Protein AF-A0A661MK92-F1 (afdb_monomer)

pLDDT: mean 74.08, std 22.42, range [28.95, 98.56]

Radius of gyration: 33.47 Å; Cα contacts (8 Å, |Δi|>4): 1533; chains: 1; bounding box: 79×62×109 Å

Structure (mmCIF, N/CA/C/O backbone):
data_AF-A0A661MK92-F1
#
_entry.id   AF-A0A661MK92-F1
#
loop_
_atom_site.group_PDB
_atom_site.id
_atom_site.type_symbol
_atom_site.label_atom_id
_atom_site.label_alt_id
_atom_site.label_comp_id
_atom_site.label_asym_id
_atom_site.label_entity_id
_atom_site.label_seq_id
_atom_site.pdbx_PDB_ins_code
_atom_site.Cartn_x
_atom_site.Cartn_y
_atom_site.Cartn_z
_atom_site.occupancy
_atom_site.B_iso_or_equiv
_atom_site.auth_seq_id
_atom_site.auth_comp_id
_atom_site.auth_asym_id
_atom_site.auth_atom_id
_atom_site.pdbx_PDB_model_num
ATOM 1 N N . MET A 1 1 ? 14.089 -38.325 38.643 1.00 40.50 1 MET A N 1
ATOM 2 C CA . MET A 1 1 ? 13.212 -38.694 37.511 1.00 40.50 1 MET A CA 1
ATOM 3 C C . MET A 1 1 ? 11.982 -37.791 37.410 1.00 40.50 1 MET A C 1
ATOM 5 O O . MET A 1 1 ? 11.624 -37.483 36.289 1.00 40.50 1 MET A O 1
ATOM 9 N N . ASN A 1 2 ? 11.418 -37.260 38.507 1.00 45.06 2 ASN A N 1
ATOM 10 C CA . ASN A 1 2 ? 10.266 -36.336 38.436 1.00 45.06 2 ASN A CA 1
ATOM 11 C C . ASN A 1 2 ? 10.565 -34.941 37.839 1.00 45.06 2 ASN A C 1
ATOM 13 O O . ASN A 1 2 ? 9.661 -34.331 37.287 1.00 45.06 2 ASN A O 1
ATOM 17 N N . ASN A 1 3 ? 11.818 -34.469 37.855 1.00 44.41 3 ASN A N 1
ATOM 18 C CA . ASN A 1 3 ? 12.173 -33.131 37.340 1.00 44.41 3 ASN A CA 1
ATOM 19 C C . ASN A 1 3 ? 12.392 -33.064 35.813 1.00 44.41 3 ASN A C 1
ATOM 21 O O . ASN A 1 3 ? 12.671 -31.993 35.298 1.00 44.41 3 ASN A O 1
ATOM 25 N N . PHE A 1 4 ? 12.291 -34.189 35.093 1.00 45.06 4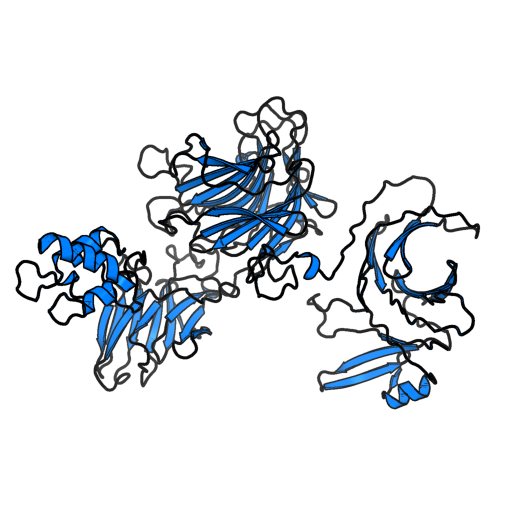 PHE A N 1
ATOM 26 C CA . PHE A 1 4 ? 12.416 -34.232 33.623 1.00 45.06 4 PHE A CA 1
ATOM 27 C C . PHE A 1 4 ? 11.094 -34.562 32.914 1.00 45.06 4 PHE A C 1
ATOM 29 O O . PHE A 1 4 ? 11.002 -34.402 31.704 1.00 45.06 4 PHE A O 1
ATOM 36 N N . VAL A 1 5 ? 10.075 -35.019 33.651 1.00 52.84 5 VAL A N 1
ATOM 37 C CA . VAL A 1 5 ? 8.766 -35.384 33.078 1.00 52.84 5 VAL A CA 1
ATOM 38 C C . VAL A 1 5 ? 7.833 -34.173 33.011 1.00 52.84 5 VAL A C 1
ATOM 40 O O . VAL A 1 5 ? 7.081 -34.062 32.054 1.00 52.84 5 VAL A O 1
ATOM 43 N N . LYS A 1 6 ? 7.923 -33.238 33.972 1.00 55.31 6 LYS A N 1
ATOM 44 C CA . LYS A 1 6 ? 7.091 -32.021 33.996 1.00 55.31 6 LYS A CA 1
ATOM 45 C C . LYS A 1 6 ? 7.274 -31.120 32.752 1.00 55.31 6 LYS A C 1
ATOM 47 O O . LYS A 1 6 ? 6.264 -30.828 32.123 1.00 55.31 6 LYS A O 1
ATOM 52 N N . PRO A 1 7 ? 8.501 -30.772 32.303 1.00 53.19 7 PRO A N 1
ATOM 53 C CA . PRO A 1 7 ? 8.679 -29.916 31.120 1.00 53.19 7 PRO A CA 1
ATOM 54 C C . PRO A 1 7 ? 8.234 -30.600 29.821 1.00 53.19 7 PRO A C 1
ATOM 56 O O . PRO A 1 7 ? 7.722 -29.958 28.914 1.00 53.19 7 PRO A O 1
ATOM 59 N N . LEU A 1 8 ? 8.400 -31.926 29.743 1.00 50.22 8 LEU A N 1
ATOM 60 C CA . LEU A 1 8 ? 8.046 -32.715 28.562 1.00 50.22 8 LEU A CA 1
ATOM 61 C C . LEU A 1 8 ? 6.524 -32.890 28.401 1.00 50.22 8 LEU A C 1
ATOM 63 O O . LEU A 1 8 ? 6.059 -33.122 27.291 1.00 50.22 8 LEU A O 1
ATOM 67 N N . LEU A 1 9 ? 5.763 -32.813 29.501 1.00 54.22 9 LEU A N 1
ATOM 68 C CA . LEU A 1 9 ? 4.300 -32.895 29.479 1.00 54.22 9 LEU A CA 1
ATOM 69 C C . LEU A 1 9 ? 3.670 -31.554 29.078 1.00 54.22 9 LEU A C 1
ATOM 71 O O . LEU A 1 9 ? 2.727 -31.554 28.299 1.00 54.22 9 LEU A O 1
ATOM 75 N N . ILE A 1 10 ? 4.233 -30.434 29.551 1.00 55.56 10 ILE A N 1
ATOM 76 C CA . ILE A 1 10 ? 3.811 -29.074 29.168 1.00 55.56 10 ILE A CA 1
ATOM 77 C C . ILE A 1 10 ? 4.036 -28.861 27.663 1.00 55.56 10 ILE A C 1
ATOM 79 O O . ILE A 1 10 ? 3.124 -28.435 26.964 1.00 55.56 10 ILE A O 1
ATOM 83 N N . LEU A 1 11 ? 5.184 -29.302 27.129 1.00 53.16 11 LEU A N 1
ATOM 84 C CA . LEU A 1 11 ? 5.498 -29.219 25.694 1.00 53.16 11 LEU A CA 1
ATOM 85 C C . LEU A 1 11 ? 4.517 -29.995 24.787 1.00 53.16 11 LEU A C 1
ATOM 87 O O . LEU A 1 11 ? 4.437 -29.725 23.594 1.00 53.16 11 LEU A O 1
ATOM 91 N N . LEU A 1 12 ? 3.804 -30.992 25.327 1.00 49.59 12 LEU A N 1
ATOM 92 C CA . LEU A 1 12 ? 2.872 -31.830 24.564 1.00 49.59 12 LEU A CA 1
ATOM 93 C C . LEU A 1 12 ? 1.436 -31.270 24.551 1.00 49.59 12 LEU A C 1
ATOM 95 O O . LEU A 1 12 ? 0.647 -31.670 23.699 1.00 49.59 12 LEU A O 1
ATOM 99 N N . VAL A 1 13 ? 1.090 -30.392 25.499 1.00 52.97 13 VAL A N 1
ATOM 100 C CA . VAL A 1 13 ? -0.276 -29.868 25.692 1.00 52.97 13 VAL A CA 1
ATOM 101 C C . VAL A 1 13 ? -0.509 -28.563 24.924 1.00 52.97 13 VAL A C 1
ATOM 103 O O . VAL A 1 13 ? -1.626 -28.339 24.474 1.00 52.97 13 VAL A O 1
ATOM 106 N N . VAL A 1 14 ? 0.541 -27.776 24.658 1.00 52.06 14 VAL A N 1
ATOM 107 C CA . VAL A 1 14 ? 0.456 -26.486 23.933 1.00 52.06 14 VAL A CA 1
ATOM 108 C C . VAL A 1 14 ? -0.095 -26.616 22.495 1.00 52.06 14 VAL A C 1
ATOM 110 O O . VAL A 1 14 ? -0.504 -25.636 21.898 1.00 52.06 14 VAL A O 1
ATOM 113 N N . PHE A 1 15 ? -0.210 -27.826 21.938 1.00 47.06 15 PHE A N 1
ATOM 114 C CA . PHE A 1 15 ? -0.744 -28.039 20.585 1.00 47.06 15 PHE A CA 1
ATOM 115 C C . PHE A 1 15 ? -2.280 -28.178 20.483 1.00 47.06 15 PHE A C 1
ATOM 117 O O . PHE A 1 15 ? -2.769 -28.485 19.394 1.00 47.06 15 PHE A O 1
ATOM 124 N N . LEU A 1 16 ? -3.059 -28.032 21.567 1.00 40.09 16 LEU A N 1
ATOM 125 C CA . LEU A 1 16 ? -4.496 -28.367 21.560 1.00 40.09 16 LEU A CA 1
ATOM 126 C C . LEU A 1 16 ? -5.379 -27.493 22.487 1.00 40.09 16 LEU A C 1
ATOM 128 O O . LEU A 1 16 ? -5.982 -28.032 23.413 1.00 40.09 16 LEU A O 1
ATOM 132 N N . SER A 1 17 ? -5.560 -26.195 22.221 1.00 37.25 17 SER A N 1
ATOM 133 C CA . SER A 1 17 ? -6.741 -25.455 22.727 1.00 37.25 17 SER A CA 1
ATOM 134 C C . SER A 1 17 ? -6.950 -24.089 22.071 1.00 37.25 17 SER A C 1
ATOM 136 O O . SER A 1 17 ? -6.002 -23.479 21.600 1.00 37.25 17 SER A O 1
ATOM 138 N N . ALA A 1 18 ? -8.208 -23.631 22.067 1.00 36.00 18 ALA A N 1
ATOM 139 C CA . ALA A 1 18 ? -8.639 -22.284 21.691 1.00 36.00 18 ALA A CA 1
ATOM 140 C C . ALA A 1 18 ? -9.450 -21.671 22.850 1.00 36.00 18 ALA A C 1
ATOM 142 O O . ALA A 1 18 ? -10.315 -22.357 23.409 1.00 36.00 18 ALA A O 1
ATOM 143 N N . GLY A 1 19 ? -9.176 -20.412 23.198 1.00 31.92 19 GLY A N 1
ATOM 144 C CA . GLY A 1 19 ? -9.916 -19.619 24.188 1.00 31.92 19 GLY A CA 1
ATOM 145 C C . GLY A 1 19 ? -9.096 -18.445 24.742 1.00 31.92 19 GLY A C 1
ATOM 146 O O . GLY A 1 19 ? -7.954 -18.645 25.128 1.00 31.92 19 GLY A O 1
ATOM 147 N N . ASN A 1 20 ? -9.701 -17.254 24.797 1.00 34.88 20 ASN A N 1
ATOM 148 C CA . ASN A 1 20 ? -9.046 -15.960 25.052 1.00 34.88 20 ASN A CA 1
ATOM 149 C C . ASN A 1 20 ? -8.829 -15.648 26.551 1.00 34.88 20 ASN A C 1
ATOM 151 O O . ASN A 1 20 ? -9.776 -15.797 27.330 1.00 34.88 20 ASN A O 1
ATOM 155 N N . ALA A 1 21 ? -7.642 -15.131 26.916 1.00 31.92 21 ALA A N 1
ATOM 156 C CA . ALA A 1 21 ? -7.379 -14.203 28.041 1.00 31.92 21 ALA A CA 1
ATOM 157 C C . ALA A 1 21 ? -5.945 -13.611 27.949 1.00 31.92 21 ALA A C 1
ATOM 159 O O . ALA A 1 21 ? -5.007 -14.357 27.685 1.00 31.92 21 ALA A O 1
ATOM 160 N N . HIS A 1 22 ? -5.767 -12.301 28.212 1.00 44.44 22 HIS A N 1
ATOM 161 C CA . HIS A 1 22 ? -4.518 -11.542 27.980 1.00 44.44 22 HIS A CA 1
ATOM 162 C C . HIS A 1 22 ? -3.824 -11.024 29.261 1.00 44.44 22 HIS A C 1
ATOM 164 O O . HIS A 1 22 ? -4.437 -10.294 30.038 1.00 44.44 22 HIS A O 1
ATOM 170 N N . ALA A 1 23 ? -2.523 -11.327 29.403 1.00 42.56 23 ALA A N 1
ATOM 171 C CA . ALA A 1 23 ? -1.456 -10.507 30.017 1.00 42.56 23 ALA A CA 1
ATOM 172 C C . ALA A 1 23 ? -0.079 -11.176 29.753 1.00 42.56 23 ALA A C 1
ATOM 174 O O . ALA A 1 23 ? 0.101 -12.323 30.154 1.00 42.56 23 ALA A O 1
ATOM 175 N N . SER A 1 24 ? 0.883 -10.513 29.088 1.00 56.81 24 SER A N 1
ATOM 176 C CA . SER A 1 24 ? 2.249 -11.065 28.925 1.00 56.81 24 SER A CA 1
ATOM 177 C C . SER A 1 24 ? 3.085 -10.877 30.197 1.00 56.81 24 SER A C 1
ATOM 179 O O . SER A 1 24 ? 2.791 -10.013 31.028 1.00 56.81 24 SER A O 1
ATOM 181 N N . PHE A 1 25 ? 4.121 -11.697 30.398 1.00 59.78 25 PHE A N 1
ATOM 182 C CA . PHE A 1 25 ? 4.855 -11.727 31.667 1.00 59.78 25 PHE A CA 1
ATOM 183 C C . PHE A 1 25 ? 5.914 -10.631 31.824 1.00 59.78 25 PHE A C 1
ATOM 185 O O . PHE A 1 25 ? 6.394 -10.415 32.944 1.00 59.78 25 PHE A O 1
ATOM 192 N N . TYR A 1 26 ? 6.309 -9.962 30.737 1.00 53.41 26 TYR A N 1
ATOM 193 C CA . TYR A 1 26 ? 7.494 -9.101 30.721 1.00 53.41 26 TYR A CA 1
ATOM 194 C C . TYR A 1 26 ? 7.299 -7.699 30.122 1.00 53.41 26 TYR A C 1
ATOM 196 O O . TYR A 1 26 ? 8.299 -7.011 29.905 1.00 53.41 26 TYR A O 1
ATOM 204 N N . ASP A 1 27 ? 6.057 -7.221 29.952 1.00 54.28 27 ASP A N 1
ATOM 205 C CA . ASP A 1 27 ? 5.754 -5.906 29.338 1.00 54.28 27 ASP A CA 1
ATOM 206 C C . ASP A 1 27 ? 6.331 -5.752 27.904 1.00 54.28 27 ASP A C 1
ATOM 208 O O . ASP A 1 27 ? 6.428 -4.643 27.375 1.00 54.28 27 ASP A O 1
ATOM 212 N N . ASP A 1 28 ? 6.742 -6.847 27.259 1.00 54.19 28 ASP A N 1
ATOM 213 C CA . ASP A 1 28 ? 7.250 -6.902 25.880 1.00 54.19 28 ASP A CA 1
ATOM 214 C C . ASP A 1 28 ? 6.181 -7.273 24.845 1.00 54.19 28 ASP A C 1
ATOM 216 O O . ASP A 1 28 ? 6.447 -7.194 23.646 1.00 54.19 28 ASP A O 1
ATOM 220 N N . ASN A 1 29 ? 4.946 -7.507 25.304 1.00 56.66 29 ASN A N 1
ATOM 221 C CA . ASN A 1 29 ? 3.737 -7.603 24.486 1.00 56.66 29 ASN A CA 1
ATOM 222 C C . ASN A 1 29 ? 3.698 -8.767 23.471 1.00 56.66 29 ASN A C 1
ATOM 224 O O . ASN A 1 29 ? 2.894 -8.724 22.538 1.00 56.66 29 ASN A O 1
ATOM 228 N N . ASP A 1 30 ? 4.493 -9.821 23.660 1.00 66.75 30 ASP A N 1
ATOM 229 C CA . ASP A 1 30 ? 4.323 -11.113 22.989 1.00 66.75 30 ASP A CA 1
ATOM 230 C C . ASP A 1 30 ? 4.195 -12.268 23.999 1.00 66.75 30 ASP A C 1
ATOM 232 O O . ASP A 1 30 ? 4.389 -12.093 25.198 1.00 66.75 30 ASP A O 1
ATOM 236 N N . PHE A 1 31 ? 3.736 -13.431 23.525 1.00 71.75 31 PHE A N 1
ATOM 237 C CA . PHE A 1 31 ? 3.720 -14.679 24.292 1.00 71.75 31 PHE A CA 1
ATOM 238 C C . PHE A 1 31 ? 4.725 -15.648 23.677 1.00 71.75 31 PHE A C 1
ATOM 240 O O . PHE A 1 31 ? 4.391 -16.467 22.813 1.00 71.75 31 PHE A O 1
ATOM 247 N N . ASP A 1 32 ? 5.973 -15.555 24.110 1.00 76.62 32 ASP A N 1
ATOM 248 C CA . ASP A 1 32 ? 7.097 -16.235 23.495 1.00 76.62 32 ASP A CA 1
ATOM 249 C C . ASP A 1 32 ? 7.762 -17.263 24.434 1.00 76.62 32 ASP A C 1
ATOM 251 O O . ASP A 1 32 ? 7.258 -17.668 25.490 1.00 76.62 32 ASP A O 1
ATOM 255 N N . GLY A 1 33 ? 8.925 -17.772 24.021 1.00 77.44 33 GLY A N 1
ATOM 256 C CA . GLY A 1 33 ? 9.672 -18.754 24.802 1.00 77.44 33 GLY A CA 1
ATOM 257 C C . GLY A 1 33 ? 10.094 -18.277 26.202 1.00 77.44 33 GLY A C 1
ATOM 258 O O . GLY A 1 33 ? 10.333 -19.129 27.068 1.00 77.44 33 GLY A O 1
ATOM 259 N N . ALA A 1 34 ? 10.204 -16.969 26.440 1.00 76.75 34 ALA A N 1
ATOM 260 C CA . ALA A 1 34 ? 10.475 -16.378 27.744 1.00 76.75 34 ALA A CA 1
ATOM 261 C C . ALA A 1 34 ? 9.249 -16.479 28.661 1.00 76.75 34 ALA A C 1
ATOM 263 O O . ALA A 1 34 ? 9.391 -16.950 29.796 1.00 76.75 34 ALA A O 1
ATOM 264 N N . ASP A 1 35 ? 8.055 -16.165 28.160 1.00 81.56 35 ASP A N 1
ATOM 265 C CA . ASP A 1 35 ? 6.796 -16.308 28.899 1.00 81.56 35 ASP A CA 1
ATOM 266 C C . ASP A 1 35 ? 6.533 -17.761 29.292 1.00 81.56 35 ASP A C 1
ATOM 268 O O . ASP A 1 35 ? 6.209 -18.064 30.441 1.00 81.56 35 ASP A O 1
ATOM 272 N N . LEU A 1 36 ? 6.786 -18.703 28.376 1.00 89.06 36 LEU A N 1
ATOM 273 C CA . LEU A 1 36 ? 6.650 -20.132 28.674 1.00 89.06 36 LEU A CA 1
ATOM 274 C C . LEU A 1 36 ? 7.626 -20.573 29.764 1.00 89.06 36 LEU A C 1
ATOM 276 O O . LEU A 1 36 ? 7.297 -21.444 30.573 1.00 89.06 36 LEU A O 1
ATOM 280 N N . ALA A 1 37 ? 8.831 -20.004 29.798 1.00 84.56 37 ALA A N 1
ATOM 281 C CA . ALA A 1 37 ? 9.797 -20.315 30.841 1.00 84.56 37 ALA A CA 1
ATOM 282 C C . ALA A 1 37 ? 9.324 -19.812 32.213 1.00 84.56 37 ALA A C 1
ATOM 284 O O . ALA A 1 37 ? 9.511 -20.524 33.207 1.00 84.56 37 ALA A O 1
ATOM 285 N N . LEU A 1 38 ? 8.691 -18.636 32.269 1.00 84.50 38 LEU A N 1
ATOM 286 C CA . LEU A 1 38 ? 8.144 -18.078 33.503 1.00 84.50 38 LEU A CA 1
ATOM 287 C C . LEU A 1 38 ? 6.896 -18.853 33.947 1.00 84.50 38 LEU A C 1
ATOM 289 O O . LEU A 1 38 ? 6.888 -19.368 35.070 1.00 84.50 38 LEU A O 1
ATOM 293 N N . PHE A 1 39 ? 5.933 -19.080 33.049 1.00 91.88 39 PHE A N 1
ATOM 294 C CA . PHE A 1 39 ? 4.757 -19.914 33.303 1.00 91.88 39 PHE A CA 1
ATOM 295 C C . PHE A 1 39 ? 5.151 -21.309 33.807 1.00 91.88 39 PHE A C 1
ATOM 297 O O . PHE A 1 39 ? 4.695 -21.764 34.856 1.00 91.88 39 PHE A O 1
ATOM 304 N N . ALA A 1 40 ? 6.090 -21.982 33.132 1.00 93.19 40 ALA A N 1
ATOM 305 C CA . ALA A 1 40 ? 6.562 -23.304 33.542 1.00 93.19 40 ALA A CA 1
ATOM 306 C C . ALA A 1 40 ? 7.271 -23.303 34.908 1.00 93.19 40 ALA A C 1
ATOM 308 O O . ALA A 1 40 ? 7.328 -24.345 35.567 1.00 93.19 40 ALA A O 1
ATOM 309 N N . SER A 1 41 ? 7.836 -22.167 35.326 1.00 92.44 41 SER A N 1
ATOM 310 C CA . SER A 1 41 ? 8.471 -22.018 36.638 1.00 92.44 41 SER A CA 1
ATOM 311 C C . SER A 1 41 ? 7.462 -21.828 37.774 1.00 92.44 41 SER A C 1
ATOM 313 O O . SER A 1 41 ? 7.744 -22.261 38.895 1.00 92.44 41 SER A O 1
ATOM 315 N N . ALA A 1 42 ? 6.296 -21.253 37.463 1.00 94.81 42 ALA A N 1
ATOM 316 C CA . ALA A 1 42 ? 5.193 -21.028 38.391 1.00 94.81 42 ALA A CA 1
ATOM 317 C C . ALA A 1 42 ? 4.152 -22.164 38.396 1.00 94.81 42 ALA A C 1
ATOM 319 O O . ALA A 1 42 ? 3.419 -22.311 39.368 1.00 94.81 42 ALA A O 1
ATOM 320 N N . PHE A 1 43 ? 4.107 -23.012 37.368 1.00 95.38 43 PHE A N 1
ATOM 321 C CA . PHE A 1 43 ? 3.137 -24.105 37.259 1.00 95.38 43 PHE A CA 1
ATOM 322 C C . PHE A 1 43 ? 3.161 -25.074 38.458 1.00 95.38 43 PHE A C 1
ATOM 324 O O . PHE A 1 43 ? 4.227 -25.571 38.845 1.00 95.38 43 PHE A O 1
ATOM 331 N N . ASP A 1 44 ? 1.977 -25.434 38.969 1.00 96.19 44 ASP A N 1
ATOM 332 C CA . ASP A 1 44 ? 1.729 -26.231 40.186 1.00 96.19 44 ASP A CA 1
ATOM 333 C C . ASP A 1 44 ? 2.079 -25.476 41.490 1.00 96.19 44 ASP A C 1
ATOM 335 O O . ASP A 1 44 ? 2.529 -26.081 42.469 1.00 96.19 44 ASP A O 1
ATOM 339 N N . SER A 1 45 ? 1.910 -24.148 41.497 1.00 96.56 45 SER A N 1
ATOM 340 C CA . SER A 1 45 ? 2.056 -23.284 42.679 1.00 96.56 45 SER A CA 1
ATOM 341 C C . SER A 1 45 ? 0.757 -22.538 42.991 1.00 96.56 45 SER A C 1
ATOM 343 O O . SER A 1 45 ? -0.178 -22.557 42.202 1.00 96.56 45 SER A O 1
ATOM 345 N N . LYS A 1 46 ? 0.687 -21.901 44.161 1.00 97.25 46 LYS A N 1
ATOM 346 C CA . LYS A 1 46 ? -0.486 -21.140 44.613 1.00 97.25 46 LYS A CA 1
ATOM 347 C C . LYS A 1 46 ? -0.113 -19.909 45.410 1.00 97.25 46 LYS A C 1
ATOM 349 O O . LYS A 1 46 ? 0.982 -19.854 45.975 1.00 97.25 46 LYS A O 1
ATOM 354 N N . ALA A 1 47 ? -1.039 -18.968 45.547 1.00 93.44 47 ALA A N 1
ATOM 355 C CA . ALA A 1 47 ? -0.828 -17.717 46.261 1.00 93.44 47 ALA A CA 1
ATOM 356 C C . ALA A 1 47 ? -0.180 -17.941 47.644 1.00 93.44 47 ALA A C 1
ATOM 358 O O . ALA A 1 47 ? -0.747 -18.557 48.553 1.00 93.44 47 ALA A O 1
ATOM 359 N N . GLY A 1 48 ? 1.040 -17.417 47.803 1.00 92.88 48 GLY A N 1
ATOM 360 C CA . GLY A 1 48 ? 1.863 -17.558 49.010 1.00 92.88 48 GLY A CA 1
ATOM 361 C C . GLY A 1 48 ? 2.982 -18.603 48.928 1.00 92.88 48 GLY A C 1
ATOM 362 O O . GLY A 1 48 ? 3.839 -18.628 49.819 1.00 92.88 48 GLY A O 1
ATOM 363 N N . ASP A 1 49 ? 3.028 -19.425 47.879 1.00 96.25 49 ASP A N 1
ATOM 364 C CA . ASP A 1 49 ? 4.161 -20.305 47.608 1.00 96.25 49 ASP A CA 1
ATOM 365 C C . ASP A 1 49 ? 5.374 -19.506 47.081 1.00 96.25 49 ASP A C 1
ATOM 367 O O . ASP A 1 49 ? 5.205 -18.509 46.382 1.00 96.25 49 ASP A O 1
ATOM 371 N N . PRO A 1 50 ? 6.627 -19.931 47.358 1.00 94.38 50 PRO A N 1
ATOM 372 C CA . PRO A 1 50 ? 7.829 -19.206 46.918 1.00 94.38 50 PRO A CA 1
ATOM 373 C C . PRO A 1 50 ? 8.026 -19.099 45.400 1.00 94.38 50 PRO A C 1
ATOM 375 O O . PRO A 1 50 ? 8.899 -18.354 44.963 1.00 94.38 50 PRO A O 1
ATOM 378 N N . HIS A 1 51 ? 7.292 -19.901 44.632 1.00 90.75 51 HIS A N 1
ATOM 379 C CA . HIS A 1 51 ? 7.354 -19.961 43.172 1.00 90.75 51 HIS A CA 1
ATOM 380 C C . HIS A 1 51 ? 6.046 -19.510 42.516 1.00 90.75 51 HIS A C 1
ATOM 382 O O . HIS A 1 51 ? 5.944 -19.593 41.302 1.00 90.75 51 HIS A O 1
ATOM 388 N N . TYR A 1 52 ? 5.070 -19.050 43.305 1.00 94.00 52 TYR A N 1
ATOM 389 C CA . TYR A 1 52 ? 3.864 -18.455 42.751 1.00 94.00 52 TYR A CA 1
ATOM 390 C C . TYR A 1 52 ? 4.184 -17.106 42.135 1.00 94.00 52 TYR A C 1
ATOM 392 O O . TYR A 1 52 ? 4.796 -16.249 42.781 1.00 94.00 52 TYR A O 1
ATOM 400 N N . ASP A 1 53 ? 3.743 -16.952 40.896 1.00 89.38 53 ASP A N 1
ATOM 401 C CA . ASP A 1 53 ? 3.780 -15.707 40.163 1.00 89.38 53 ASP A CA 1
ATOM 402 C C . ASP A 1 53 ? 2.347 -15.338 39.799 1.00 89.38 53 ASP A C 1
ATOM 404 O O . ASP A 1 53 ? 1.645 -16.125 39.168 1.00 89.38 53 ASP A O 1
ATOM 408 N N . LEU A 1 54 ? 1.918 -14.149 40.222 1.00 89.00 54 LEU A N 1
ATOM 409 C CA . LEU A 1 54 ? 0.578 -13.647 39.931 1.00 89.00 54 LEU A CA 1
ATOM 410 C C . LEU A 1 54 ? 0.369 -13.477 38.422 1.00 89.00 54 LEU A C 1
ATOM 412 O O . LEU A 1 54 ? -0.751 -13.624 37.953 1.00 89.00 54 LEU A O 1
ATOM 416 N N . ALA A 1 55 ? 1.436 -13.205 37.668 1.00 80.75 55 ALA A N 1
ATOM 417 C CA . ALA A 1 55 ? 1.356 -13.106 36.218 1.00 80.75 55 ALA A CA 1
ATOM 418 C C . ALA A 1 55 ? 1.072 -14.465 35.552 1.00 80.75 55 ALA A C 1
ATOM 420 O O . ALA A 1 55 ? 0.632 -14.493 34.412 1.00 80.75 55 ALA A O 1
ATOM 421 N N . ALA A 1 56 ? 1.299 -15.592 36.249 1.00 89.44 56 ALA A N 1
ATOM 422 C CA . ALA A 1 56 ? 1.060 -16.930 35.701 1.00 89.44 56 ALA A CA 1
ATOM 423 C C . ALA A 1 56 ? -0.338 -17.479 36.000 1.00 89.44 56 ALA A C 1
ATOM 425 O O . ALA A 1 56 ? -0.711 -18.502 35.434 1.00 89.44 56 ALA A O 1
ATOM 426 N N . ASP A 1 57 ? -1.085 -16.821 36.884 1.00 89.81 57 ASP A N 1
ATOM 427 C CA . ASP A 1 57 ? -2.443 -17.176 37.310 1.00 89.81 57 ASP A CA 1
ATOM 428 C C . ASP A 1 57 ? -3.458 -16.476 36.387 1.00 89.81 57 ASP A C 1
ATOM 430 O O . ASP A 1 57 ? -4.129 -15.515 36.774 1.00 89.81 57 ASP A O 1
ATOM 434 N N . PHE A 1 58 ? -3.484 -16.909 35.122 1.00 80.00 58 PHE A N 1
ATOM 435 C CA . PHE A 1 58 ? -4.335 -16.391 34.043 1.00 80.00 58 PHE A CA 1
ATOM 436 C C . PHE A 1 58 ? -5.838 -16.530 34.325 1.00 80.00 58 PHE A C 1
ATOM 438 O O . PHE A 1 58 ? -6.631 -15.714 33.857 1.00 80.00 58 PHE A O 1
ATOM 445 N N . ALA A 1 59 ? -6.253 -17.548 35.080 1.00 85.06 59 ALA A N 1
ATOM 446 C CA . ALA A 1 59 ? -7.639 -17.749 35.494 1.00 85.06 59 ALA A CA 1
ATOM 447 C C . ALA A 1 59 ? -8.022 -16.920 36.738 1.00 85.06 59 ALA A C 1
ATOM 449 O O . ALA A 1 59 ? -9.209 -16.835 37.074 1.00 85.06 59 ALA A O 1
ATOM 450 N N . HIS A 1 60 ? -7.039 -16.297 37.400 1.00 86.69 60 HIS A N 1
ATOM 451 C CA . HIS A 1 60 ? -7.178 -15.485 38.610 1.00 86.69 60 HIS A CA 1
ATOM 452 C C . HIS A 1 60 ? -7.891 -16.207 39.764 1.00 86.69 60 HIS A C 1
ATOM 454 O O . HIS A 1 60 ? -8.669 -15.598 40.512 1.00 86.69 60 HIS A O 1
ATOM 460 N N . ASP A 1 61 ? -7.645 -17.507 39.924 1.00 93.75 61 ASP A N 1
ATOM 461 C CA . ASP A 1 61 ? -8.271 -18.325 40.967 1.00 93.75 61 ASP A CA 1
ATOM 462 C C . ASP A 1 61 ? -7.361 -18.584 42.182 1.00 93.75 61 ASP A C 1
ATOM 464 O O . ASP A 1 61 ? -7.827 -19.080 43.218 1.00 93.75 61 ASP A O 1
ATOM 468 N N . GLY A 1 62 ? -6.112 -18.111 42.123 1.00 93.25 62 GLY A N 1
ATOM 469 C CA . GLY A 1 62 ? -5.130 -18.185 43.199 1.00 93.25 62 GLY A CA 1
ATOM 470 C C . GLY A 1 62 ? -4.186 -19.382 43.098 1.00 93.25 62 GLY A C 1
ATOM 471 O O . GLY A 1 62 ? -3.313 -19.506 43.966 1.00 93.25 62 GLY A O 1
ATOM 472 N N . ASP A 1 63 ? -4.336 -20.229 42.082 1.00 95.88 63 ASP A N 1
ATOM 473 C CA . ASP A 1 63 ? -3.471 -21.358 41.754 1.00 95.88 63 ASP A CA 1
ATOM 474 C C . ASP A 1 63 ? -2.914 -21.159 40.320 1.00 95.88 63 ASP A C 1
ATOM 476 O O . ASP A 1 63 ? -3.537 -20.519 39.492 1.00 95.88 63 ASP A O 1
ATOM 480 N N . VAL A 1 64 ? -1.705 -21.651 40.021 1.00 94.12 64 VAL A N 1
ATOM 481 C CA . VAL A 1 64 ? -1.142 -21.668 38.653 1.00 94.12 64 VAL A CA 1
ATOM 482 C C . VAL A 1 64 ? -1.145 -23.114 38.178 1.00 94.12 64 VAL A C 1
ATOM 484 O O . VAL A 1 64 ? -0.250 -23.891 38.535 1.00 94.12 64 VAL A O 1
ATOM 487 N N . ASP A 1 65 ? -2.153 -23.518 37.415 1.00 95.50 65 ASP A N 1
ATOM 488 C CA . ASP A 1 65 ? -2.413 -24.907 37.061 1.00 95.50 65 ASP A CA 1
ATOM 489 C C . ASP A 1 65 ? -2.850 -25.119 35.596 1.00 95.50 65 ASP A C 1
ATOM 491 O O . ASP A 1 65 ? -2.528 -24.355 34.686 1.00 95.50 65 ASP A O 1
ATOM 495 N N . SER A 1 66 ? -3.479 -26.265 35.317 1.00 93.88 66 SER A N 1
ATOM 496 C CA . SER A 1 66 ? -3.935 -26.618 33.972 1.00 93.88 66 SER A CA 1
ATOM 497 C C . SER A 1 66 ? -4.959 -25.652 33.374 1.00 93.88 66 SER A C 1
ATOM 499 O O . SER A 1 66 ? -5.035 -25.589 32.148 1.00 93.88 66 SER A O 1
ATOM 501 N N . ASN A 1 67 ? -5.737 -24.944 34.195 1.00 88.44 67 ASN A N 1
ATOM 502 C CA . ASN A 1 67 ? -6.661 -23.918 33.723 1.00 88.44 67 ASN A CA 1
ATOM 503 C C . ASN A 1 67 ? -5.866 -22.757 33.122 1.00 88.44 67 ASN A C 1
ATOM 505 O O . ASN A 1 67 ? -6.124 -22.369 31.987 1.00 88.44 67 ASN A O 1
ATOM 509 N N . ASP A 1 68 ? -4.825 -22.296 33.815 1.00 92.06 68 ASP A N 1
ATOM 510 C CA . ASP A 1 68 ? -3.944 -21.229 33.339 1.00 92.06 68 ASP A CA 1
ATOM 511 C C . ASP A 1 68 ? -3.147 -21.641 32.104 1.00 92.06 68 ASP A C 1
ATOM 513 O O . ASP A 1 68 ? -2.967 -20.852 31.183 1.00 92.06 68 ASP A O 1
ATOM 517 N N . LEU A 1 69 ? -2.725 -22.909 32.031 1.00 91.19 69 LEU A N 1
ATOM 518 C CA . LEU A 1 69 ? -2.028 -23.435 30.852 1.00 91.19 69 LEU A CA 1
ATOM 519 C C . LEU A 1 69 ? -2.924 -23.413 29.615 1.00 91.19 69 LEU A C 1
ATOM 521 O O . LEU A 1 69 ? -2.425 -23.225 28.508 1.00 91.19 69 LEU A O 1
ATOM 525 N N . GLN A 1 70 ? -4.230 -23.622 29.783 1.00 84.50 70 GLN A N 1
ATOM 526 C CA . GLN A 1 70 ? -5.169 -23.571 28.672 1.00 84.50 70 GLN A CA 1
ATOM 527 C C . GLN A 1 70 ? -5.246 -22.156 28.085 1.00 84.50 70 GLN A C 1
ATOM 529 O O . GLN A 1 70 ? -5.185 -22.029 26.864 1.00 84.50 70 GLN A O 1
ATOM 534 N N . PHE A 1 71 ? -5.286 -21.123 28.934 1.00 78.94 71 PHE A N 1
ATOM 535 C CA . PHE A 1 71 ? -5.207 -19.720 28.509 1.00 78.94 71 PHE A CA 1
ATOM 536 C C . PHE A 1 71 ? -3.847 -19.395 27.886 1.00 78.94 71 PHE A C 1
ATOM 538 O O . PHE A 1 71 ? -3.784 -18.952 26.744 1.00 78.94 71 PHE A O 1
ATOM 545 N N . PHE A 1 72 ? -2.755 -19.736 28.575 1.00 82.69 72 PHE A N 1
ATOM 546 C CA . PHE A 1 72 ? -1.395 -19.508 28.089 1.00 82.69 72 PHE A CA 1
ATOM 547 C C . PHE A 1 72 ? -1.158 -20.128 26.707 1.00 82.69 72 PHE A C 1
ATOM 549 O O . PHE A 1 72 ? -0.591 -19.505 25.821 1.00 82.69 72 PHE A O 1
ATOM 556 N N . SER A 1 73 ? -1.594 -21.372 26.501 1.00 83.25 73 SER A N 1
ATOM 557 C CA . SER A 1 73 ? -1.386 -22.082 25.234 1.00 83.25 73 SER A CA 1
ATOM 558 C C . SER A 1 73 ? -2.217 -21.552 24.068 1.00 83.25 73 SER A C 1
ATOM 560 O O . SER A 1 73 ? -1.818 -21.760 22.928 1.00 83.25 73 SER A O 1
ATOM 562 N N . ALA A 1 74 ? -3.350 -20.901 24.337 1.00 72.62 74 ALA A N 1
ATOM 563 C CA . ALA A 1 74 ? -4.152 -20.270 23.296 1.00 72.62 74 ALA A CA 1
ATOM 564 C C . ALA A 1 74 ? -3.485 -18.991 22.764 1.00 72.62 74 ALA A C 1
ATOM 566 O O . ALA A 1 74 ? -3.631 -18.683 21.586 1.00 72.62 74 ALA A O 1
ATOM 567 N N . GLU A 1 75 ? -2.718 -18.306 23.615 1.00 68.88 75 GLU A N 1
ATOM 568 C CA . GLU A 1 75 ? -1.966 -17.098 23.266 1.00 68.88 75 GLU A CA 1
ATOM 569 C C . GLU A 1 75 ? -0.503 -17.386 22.898 1.00 68.88 75 GLU A C 1
ATOM 571 O O . GLU A 1 75 ? 0.158 -16.545 22.309 1.00 68.88 75 GLU A O 1
ATOM 576 N N . PHE A 1 76 ? 0.041 -18.570 23.197 1.00 76.25 76 PHE A N 1
ATOM 577 C CA . PHE A 1 76 ? 1.449 -18.882 22.935 1.00 76.25 76 PHE A CA 1
ATOM 578 C C . PHE A 1 76 ? 1.799 -18.812 21.440 1.00 76.25 76 PHE A C 1
ATOM 580 O O . PHE A 1 76 ? 1.312 -19.603 20.629 1.00 76.25 76 PHE A O 1
ATOM 587 N N . GLY A 1 77 ? 2.708 -17.903 21.087 1.00 65.25 77 GLY A N 1
ATOM 588 C CA . GLY A 1 77 ? 3.065 -17.565 19.711 1.00 65.25 77 GLY A CA 1
ATOM 589 C C . GLY A 1 77 ? 2.191 -16.476 19.082 1.00 65.25 77 GLY A C 1
ATOM 590 O O . GLY A 1 77 ? 2.428 -16.136 17.923 1.00 65.25 77 GLY A O 1
ATOM 591 N N . SER A 1 78 ? 1.211 -15.924 19.807 1.00 58.97 78 SER A N 1
ATOM 592 C CA . SER A 1 78 ? 0.517 -14.699 19.420 1.00 58.97 78 SER A CA 1
ATOM 593 C C . SER A 1 78 ? 1.441 -13.507 19.706 1.00 58.97 78 SER A C 1
ATOM 595 O O . SER A 1 78 ? 1.973 -13.334 20.802 1.00 58.97 78 SER A O 1
ATOM 597 N N . SER A 1 79 ? 1.698 -12.701 18.677 1.00 49.53 79 SER A N 1
ATOM 598 C CA . SER A 1 79 ? 2.455 -11.445 18.766 1.00 49.53 79 SER A CA 1
ATOM 599 C C . SER A 1 79 ? 1.519 -10.255 18.985 1.00 49.53 79 SER A C 1
ATOM 601 O O . SER A 1 79 ? 1.789 -9.147 18.519 1.00 49.53 79 SER A O 1
ATOM 603 N N . ASN A 1 80 ? 0.347 -10.497 19.573 1.00 45.03 80 ASN A N 1
ATOM 604 C CA . ASN A 1 80 ? -0.691 -9.487 19.624 1.00 45.03 80 ASN A CA 1
ATOM 605 C C . ASN A 1 80 ? -0.427 -8.524 20.780 1.00 45.03 80 ASN A C 1
ATOM 607 O O . ASN A 1 80 ? -0.761 -8.784 21.935 1.00 45.03 80 ASN A O 1
ATOM 611 N N . CYS A 1 81 ? 0.144 -7.383 20.399 1.00 39.16 81 CYS A N 1
ATOM 612 C CA . CYS A 1 81 ? 0.376 -6.190 21.195 1.00 39.16 81 CYS A CA 1
ATOM 613 C C . CYS A 1 81 ? -0.924 -5.558 21.724 1.00 39.16 81 CYS A C 1
ATOM 615 O O . CYS A 1 81 ? -1.294 -4.457 21.310 1.00 39.16 81 CYS A O 1
ATOM 617 N N . PHE A 1 82 ? -1.637 -6.219 22.634 1.00 45.81 82 PHE A N 1
ATOM 618 C CA . PHE A 1 82 ? -2.788 -5.608 23.292 1.00 45.81 82 PHE A CA 1
ATOM 619 C C . PHE A 1 82 ? -2.339 -4.873 24.570 1.00 45.81 82 PHE A C 1
ATOM 621 O O . PHE A 1 82 ? -1.875 -5.515 25.512 1.00 45.81 82 PHE A O 1
ATOM 628 N N . PRO A 1 83 ? -2.440 -3.528 24.623 1.00 48.50 83 PRO A N 1
ATOM 629 C CA . PRO A 1 83 ? -2.119 -2.750 25.816 1.00 48.50 83 PRO A CA 1
ATOM 630 C C . PRO A 1 83 ? -3.077 -3.086 26.975 1.00 48.50 83 PRO A C 1
ATOM 632 O O . PRO A 1 83 ? -4.156 -3.638 26.741 1.00 48.50 83 PRO A O 1
ATOM 635 N N . PRO A 1 84 ? -2.714 -2.730 28.224 1.00 50.66 84 PRO A N 1
ATOM 636 C CA . PRO A 1 84 ? -3.503 -3.041 29.412 1.00 50.66 84 PRO A CA 1
ATOM 637 C C . PRO A 1 84 ? -4.962 -2.595 29.276 1.00 50.66 84 PRO A C 1
ATOM 639 O O . PRO A 1 84 ? -5.262 -1.432 28.998 1.00 50.66 84 PRO A O 1
ATOM 642 N N . GLU A 1 85 ? -5.869 -3.536 29.520 1.00 68.00 85 GLU A N 1
ATOM 643 C CA . GLU A 1 85 ? -7.307 -3.307 29.546 1.00 68.00 85 GLU A CA 1
ATOM 644 C C . GLU A 1 85 ? -7.667 -2.391 30.729 1.00 68.00 85 GLU A C 1
ATOM 646 O O . GLU A 1 85 ? -7.401 -2.704 31.895 1.00 68.00 85 GLU A O 1
ATOM 651 N N . ILE A 1 86 ? -8.283 -1.235 30.457 1.00 77.50 86 ILE A N 1
ATOM 652 C CA . ILE A 1 86 ? -8.793 -0.376 31.531 1.00 77.50 86 ILE A CA 1
ATOM 653 C C . ILE A 1 86 ? -10.155 -0.911 31.955 1.00 77.50 86 ILE A C 1
ATOM 655 O O . ILE A 1 86 ? -11.162 -0.627 31.313 1.00 77.50 86 ILE A O 1
ATOM 659 N N . ALA A 1 87 ? -10.195 -1.645 33.065 1.00 85.31 87 ALA A N 1
ATOM 660 C CA . ALA A 1 87 ? -11.431 -2.057 33.720 1.00 85.31 87 ALA A CA 1
ATOM 661 C C . ALA A 1 87 ? -11.867 -1.022 34.769 1.00 85.31 87 ALA A C 1
ATOM 663 O O . ALA A 1 87 ? -11.132 -0.717 35.710 1.00 85.31 87 ALA A O 1
ATOM 664 N N . THR A 1 88 ? -13.088 -0.497 34.657 1.00 91.25 88 THR A N 1
ATOM 665 C CA . THR A 1 88 ? -13.708 0.357 35.684 1.00 91.25 88 THR A CA 1
ATOM 666 C C . THR A 1 88 ? -15.120 -0.128 35.992 1.00 91.25 88 THR A C 1
ATOM 668 O O . THR A 1 88 ? -15.938 -0.299 35.094 1.00 91.25 88 THR A O 1
ATOM 671 N N . GLU A 1 89 ? -15.434 -0.331 37.273 1.00 93.75 89 GLU A N 1
ATOM 672 C CA . GLU A 1 89 ? -16.794 -0.671 37.701 1.00 93.75 89 GLU A CA 1
ATOM 673 C C . GLU A 1 89 ? -17.686 0.580 37.683 1.00 93.75 89 GLU A C 1
ATOM 675 O O . GLU A 1 89 ? -17.453 1.537 38.425 1.00 93.75 89 GLU A O 1
ATOM 680 N N . ILE A 1 90 ? -18.722 0.572 36.842 1.00 95.88 90 ILE A N 1
ATOM 681 C CA . ILE A 1 90 ? -19.685 1.669 36.710 1.00 95.88 90 ILE A CA 1
ATOM 682 C C . ILE A 1 90 ? -21.019 1.249 37.316 1.00 95.88 90 ILE A C 1
ATOM 684 O O . ILE A 1 90 ? -21.621 0.258 36.910 1.00 95.88 90 ILE A O 1
ATOM 688 N N . GLY A 1 91 ? -21.481 2.014 38.306 1.00 95.19 91 GLY A N 1
ATOM 689 C CA . GLY A 1 91 ? -22.767 1.816 38.973 1.00 95.19 91 GLY A CA 1
ATOM 690 C C . GLY A 1 91 ? -23.890 2.689 38.412 1.00 95.19 91 GLY A C 1
ATOM 691 O O . GLY A 1 91 ? -23.734 3.417 37.434 1.00 95.19 91 GLY A O 1
ATOM 692 N N . SER A 1 92 ? -25.034 2.685 39.100 1.00 96.19 92 SER A N 1
ATOM 693 C CA . SER A 1 92 ? -26.223 3.454 38.702 1.00 96.19 92 SER A CA 1
ATOM 694 C C . SER A 1 92 ? -26.037 4.973 38.703 1.00 96.19 92 SER A C 1
ATOM 696 O O . SER A 1 92 ? -26.893 5.690 38.192 1.00 96.19 92 SER A O 1
ATOM 698 N N . ASP A 1 93 ? -24.958 5.488 39.286 1.00 97.00 93 ASP A N 1
ATOM 699 C CA . ASP A 1 93 ? -24.640 6.917 39.252 1.00 97.00 93 ASP A CA 1
ATOM 700 C C . ASP A 1 93 ? -23.997 7.346 37.918 1.00 97.00 93 ASP A C 1
ATOM 702 O O . ASP A 1 93 ? -23.853 8.544 37.675 1.00 97.00 93 ASP A O 1
ATOM 706 N N . GLY A 1 94 ? -23.685 6.395 37.027 1.00 97.12 94 GLY A N 1
ATOM 707 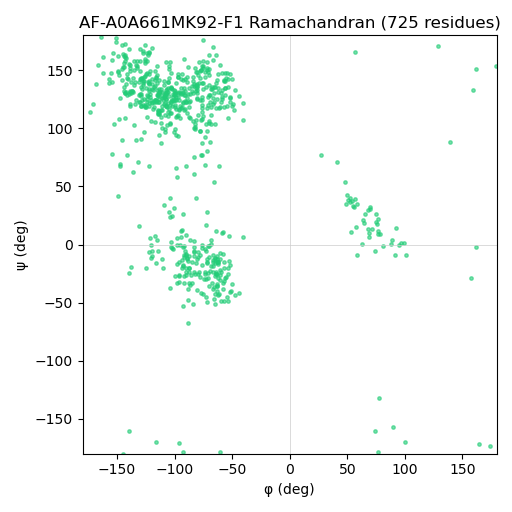C CA . GLY A 1 94 ? -22.961 6.652 35.784 1.00 97.12 94 GLY A CA 1
ATOM 708 C C . GLY A 1 94 ? -21.475 6.909 36.040 1.00 97.12 94 GLY A C 1
ATOM 709 O O . GLY A 1 94 ? -20.941 6.541 37.088 1.00 97.12 94 GLY A O 1
ATOM 710 N N . GLY A 1 95 ? -20.794 7.542 35.088 1.00 97.31 95 GLY A N 1
ATOM 711 C CA . GLY A 1 95 ? -19.382 7.879 35.239 1.00 97.31 95 GLY A CA 1
ATOM 712 C C . GLY A 1 95 ? -18.685 8.242 33.936 1.00 97.31 95 GLY A C 1
ATOM 713 O O . GLY A 1 95 ? -19.314 8.394 32.888 1.00 97.31 95 GLY A O 1
ATOM 714 N N . THR A 1 96 ? -17.367 8.380 34.034 1.00 97.25 96 THR A N 1
ATOM 715 C CA . THR A 1 96 ? -16.478 8.613 32.898 1.00 97.25 96 THR A CA 1
ATOM 716 C C . THR A 1 96 ? -15.355 7.591 32.936 1.00 97.25 96 THR A C 1
ATOM 718 O O . THR A 1 96 ? -14.764 7.378 33.994 1.00 97.25 96 THR A O 1
ATOM 721 N N . ILE A 1 97 ? -15.072 6.985 31.786 1.00 96.25 97 ILE A N 1
ATOM 722 C CA . ILE A 1 97 ? -13.902 6.132 31.559 1.00 96.25 97 ILE A CA 1
ATOM 723 C C . ILE A 1 97 ? -13.091 6.802 30.458 1.00 96.25 97 ILE A C 1
ATOM 725 O O . ILE A 1 97 ? -13.672 7.243 29.470 1.00 96.25 97 ILE A O 1
ATOM 729 N N . GLU A 1 98 ? -11.781 6.925 30.634 1.00 96.44 98 GLU A N 1
ATOM 730 C CA . GLU A 1 98 ? -10.902 7.582 29.668 1.00 96.44 98 GLU A CA 1
ATOM 731 C C . GLU A 1 98 ? -9.575 6.832 29.582 1.00 96.44 98 GLU A C 1
ATOM 733 O O . GLU A 1 98 ? -8.958 6.525 30.606 1.00 96.44 98 GLU A O 1
ATOM 738 N N . VAL A 1 99 ? -9.140 6.542 28.357 1.00 95.19 99 VAL A N 1
ATOM 739 C CA . VAL A 1 99 ? -7.826 5.969 28.076 1.00 95.19 99 VAL A CA 1
ATOM 740 C C . VAL A 1 99 ? -6.816 7.107 28.034 1.00 95.19 99 VAL A C 1
ATOM 742 O O . VAL A 1 99 ? -6.709 7.829 27.046 1.00 95.19 99 VAL A O 1
ATOM 745 N N . VAL A 1 100 ? -6.085 7.280 29.133 1.00 94.12 100 VAL A N 1
ATOM 746 C CA . VAL A 1 100 ? -5.082 8.350 29.293 1.00 94.12 100 VAL A CA 1
ATOM 747 C C . VAL A 1 100 ? -3.641 7.866 29.129 1.00 94.12 100 VAL A C 1
ATOM 749 O O . VAL A 1 100 ? -2.716 8.672 29.221 1.00 94.12 100 VAL A O 1
ATOM 752 N N . GLU A 1 101 ? -3.436 6.562 28.933 1.00 87.38 101 GLU A N 1
ATOM 753 C CA . GLU A 1 101 ? -2.098 5.998 28.779 1.00 87.38 101 GLU A CA 1
ATOM 754 C C . GLU A 1 101 ? -1.517 6.391 27.420 1.00 87.38 101 GLU A C 1
ATOM 756 O O . GLU A 1 101 ? -2.053 6.032 26.375 1.00 87.38 101 GLU A O 1
ATOM 761 N N . SER A 1 102 ? -0.411 7.132 27.447 1.00 84.12 102 SER A N 1
ATOM 762 C CA . SER A 1 102 ? 0.200 7.747 26.263 1.00 84.12 102 SER A CA 1
ATOM 763 C C . SER A 1 102 ? 0.771 6.747 25.258 1.00 84.12 102 SER A C 1
ATOM 765 O O . SER A 1 102 ? 1.000 7.115 24.111 1.00 84.12 102 SER A O 1
ATOM 767 N N . THR A 1 103 ? 1.012 5.506 25.684 1.00 78.62 103 THR A N 1
ATOM 768 C CA . THR A 1 103 ? 1.482 4.417 24.818 1.00 78.62 103 THR A CA 1
ATOM 769 C C . THR A 1 103 ? 0.344 3.619 24.181 1.00 78.62 103 THR A C 1
ATOM 771 O O . THR A 1 103 ? 0.606 2.772 23.331 1.00 78.62 103 THR A O 1
ATOM 774 N N . SER A 1 104 ? -0.911 3.853 24.578 1.00 83.19 104 SER A N 1
ATOM 775 C CA . SER A 1 104 ? -2.058 3.173 23.980 1.00 83.19 104 SER A CA 1
ATOM 776 C C . SER A 1 104 ? -2.365 3.744 22.598 1.00 83.19 104 SER A C 1
ATOM 778 O O . SER A 1 104 ? -2.470 4.956 22.428 1.00 83.19 104 SER A O 1
ATOM 780 N N . GLN A 1 105 ? -2.592 2.865 21.623 1.00 84.81 105 GLN A N 1
ATOM 781 C CA . GLN A 1 105 ? -3.012 3.251 20.273 1.00 84.81 105 GLN A CA 1
ATOM 782 C C . GLN A 1 105 ? -4.399 3.919 20.254 1.00 84.81 105 GLN A C 1
ATOM 784 O O . GLN A 1 105 ? -4.693 4.711 19.366 1.00 84.81 105 GLN A O 1
ATOM 789 N N . ILE A 1 106 ? -5.229 3.654 21.265 1.00 93.31 106 ILE A N 1
ATOM 790 C CA . ILE A 1 106 ? -6.562 4.251 21.437 1.00 93.31 106 ILE A CA 1
ATOM 791 C C . ILE A 1 106 ? -6.578 5.347 22.516 1.00 93.31 106 ILE A C 1
ATOM 793 O O . ILE A 1 106 ? -7.623 5.620 23.120 1.00 93.31 106 ILE A O 1
ATOM 797 N N . VAL A 1 107 ? -5.425 5.960 22.811 1.00 93.88 107 VAL A N 1
ATOM 798 C CA . VAL A 1 107 ? -5.329 7.089 23.747 1.00 93.88 107 VAL A CA 1
ATOM 799 C C . VAL A 1 107 ? -6.293 8.211 23.348 1.00 93.88 107 VAL A C 1
ATOM 801 O O . VAL A 1 107 ? -6.433 8.552 22.178 1.00 93.88 107 VAL A O 1
ATOM 804 N N . GLY A 1 108 ? -6.996 8.769 24.332 1.00 94.81 108 GLY A N 1
ATOM 805 C CA . GLY A 1 108 ? -8.062 9.751 24.111 1.00 94.81 108 GLY A CA 1
ATOM 806 C C . GLY A 1 108 ? -9.457 9.139 23.961 1.00 94.81 108 GLY A C 1
ATOM 807 O O . GLY A 1 108 ? -10.443 9.875 24.032 1.00 94.81 108 GLY A O 1
ATOM 808 N N . THR A 1 109 ? -9.574 7.809 23.848 1.00 97.44 109 THR A N 1
ATOM 809 C CA . THR A 1 109 ? -10.880 7.142 23.912 1.00 97.44 109 THR A CA 1
ATOM 810 C C . THR A 1 109 ? -11.560 7.454 25.236 1.00 97.44 109 THR A C 1
ATOM 812 O O . THR A 1 109 ? -10.988 7.239 26.308 1.00 97.44 109 THR A O 1
ATOM 815 N N . ARG A 1 110 ? -12.803 7.937 25.177 1.00 97.62 110 ARG A N 1
ATOM 816 C CA . ARG A 1 110 ? -13.564 8.333 26.367 1.00 97.62 110 ARG A CA 1
ATOM 817 C C . ARG A 1 110 ? -15.011 7.879 26.282 1.00 97.62 110 ARG A C 1
ATOM 819 O O . ARG A 1 110 ? -15.642 8.002 25.241 1.00 97.62 110 ARG A O 1
ATOM 826 N N . LEU A 1 111 ? -15.554 7.407 27.398 1.00 97.75 111 LEU A N 1
ATOM 827 C CA . LEU A 1 111 ? -16.966 7.075 27.561 1.00 97.75 111 LEU A CA 1
ATOM 828 C C . LEU A 1 111 ? -17.578 8.020 28.590 1.00 97.75 111 LEU A C 1
ATOM 830 O O . LEU A 1 111 ? -17.072 8.126 29.710 1.00 97.75 111 LEU A O 1
ATOM 834 N N . LEU A 1 112 ? -18.691 8.668 28.249 1.00 97.88 112 LEU A N 1
ATOM 835 C CA . LEU A 1 112 ? -19.543 9.371 29.207 1.00 97.88 112 LEU A CA 1
ATOM 836 C C . LEU A 1 112 ? -20.831 8.579 29.392 1.00 97.88 112 LEU A C 1
ATOM 838 O O . LEU A 1 112 ? -21.659 8.486 28.487 1.00 97.88 112 LEU A O 1
ATOM 842 N N . ILE A 1 113 ? -20.998 8.016 30.585 1.00 97.88 113 ILE A N 1
ATOM 843 C CA . ILE A 1 113 ? -22.107 7.130 30.924 1.00 97.88 113 ILE A CA 1
ATOM 844 C C . ILE A 1 113 ? -23.074 7.904 31.822 1.00 97.88 113 ILE A C 1
ATOM 846 O O . ILE A 1 113 ? -22.731 8.201 32.974 1.00 97.88 113 ILE A O 1
ATOM 850 N N . PRO A 1 114 ? -24.280 8.256 31.339 1.00 98.06 114 PRO A N 1
ATOM 851 C CA . PRO A 1 114 ? -25.253 8.973 32.148 1.00 98.06 114 PRO A CA 1
ATOM 852 C C . PRO A 1 114 ? -25.681 8.194 33.405 1.00 98.06 114 PRO A C 1
ATOM 854 O O . PRO A 1 114 ? -25.688 6.960 33.424 1.00 98.06 114 PRO A O 1
ATOM 857 N N . PRO A 1 115 ? -26.137 8.890 34.462 1.00 97.94 115 PRO A N 1
ATOM 858 C CA . PRO A 1 115 ? -26.758 8.226 35.596 1.00 97.94 115 PRO A CA 1
ATOM 859 C C . PRO A 1 115 ? -27.946 7.363 35.161 1.00 97.94 115 PRO A C 1
ATOM 861 O O . PRO A 1 115 ? -28.786 7.778 34.350 1.00 97.94 115 PRO A O 1
ATOM 864 N N . GLN A 1 116 ? -28.063 6.200 35.791 1.00 96.81 116 GLN A N 1
ATOM 865 C CA . GLN A 1 116 ? -29.071 5.164 35.570 1.00 96.81 116 GLN A CA 1
ATOM 866 C C . GLN A 1 116 ? -28.966 4.454 34.217 1.00 96.81 116 GLN A C 1
ATOM 868 O O . GLN A 1 116 ? -29.912 3.762 33.861 1.00 96.81 116 GLN A O 1
ATOM 873 N N . SER A 1 117 ? -27.865 4.604 33.469 1.00 97.19 117 SER A N 1
ATOM 874 C CA . SER A 1 117 ? -27.624 3.816 32.250 1.00 97.19 117 SER A CA 1
ATOM 875 C C . SER A 1 117 ? -27.414 2.325 32.537 1.00 97.19 117 SER A C 1
ATOM 877 O O . SER A 1 117 ? -27.681 1.500 31.670 1.00 97.19 117 SER A O 1
ATOM 879 N N . VAL A 1 118 ? -26.997 1.975 33.758 1.00 95.25 118 VAL A N 1
ATOM 880 C CA . VAL A 1 118 ? -26.925 0.596 34.263 1.00 95.25 118 VAL A CA 1
ATOM 881 C C . VAL A 1 118 ? -27.674 0.477 35.593 1.00 95.25 118 VAL A C 1
ATOM 883 O O . VAL A 1 118 ? -27.623 1.378 36.433 1.00 95.25 118 VAL A O 1
ATOM 886 N N . ASP A 1 119 ? -28.385 -0.635 35.788 1.00 93.12 119 ASP A N 1
ATOM 887 C CA . ASP A 1 119 ? -29.199 -0.873 36.992 1.00 93.12 119 ASP A CA 1
ATOM 888 C C . ASP A 1 119 ? -28.405 -1.510 38.140 1.00 93.12 119 ASP A C 1
ATOM 890 O O . ASP A 1 119 ? -28.832 -1.464 39.295 1.00 93.12 119 ASP A O 1
ATOM 894 N N . GLN A 1 120 ? -27.270 -2.131 37.828 1.00 94.62 120 GLN A N 1
ATOM 895 C CA . GLN A 1 120 ? -26.332 -2.744 38.767 1.00 94.62 120 GLN A CA 1
ATOM 896 C C . GLN A 1 120 ? -24.908 -2.338 38.372 1.00 94.62 120 GLN A C 1
ATOM 898 O O . GLN A 1 120 ? -24.703 -1.970 37.216 1.00 94.62 120 GLN A O 1
ATOM 903 N N . PRO A 1 121 ? -23.935 -2.388 39.296 1.00 96.50 121 PRO A N 1
ATOM 904 C CA . PRO A 1 121 ? -22.537 -2.196 38.943 1.00 96.50 121 PRO A CA 1
ATOM 905 C C . PRO A 1 121 ? -22.087 -3.193 37.870 1.00 96.50 121 PRO A C 1
ATOM 907 O O . PRO A 1 121 ? -22.316 -4.396 38.013 1.00 96.50 121 PRO A O 1
ATOM 910 N N . VAL A 1 122 ? -21.475 -2.686 36.801 1.00 94.88 122 VAL A N 1
ATOM 911 C CA . VAL A 1 122 ? -20.920 -3.482 35.699 1.00 94.88 122 VAL A CA 1
ATOM 912 C C . VAL A 1 122 ? -19.443 -3.118 35.541 1.00 94.88 122 VAL A C 1
ATOM 914 O O . VAL A 1 122 ? -19.140 -1.925 35.460 1.00 94.88 122 VAL A O 1
ATOM 917 N N . PRO A 1 123 ? -18.516 -4.092 35.503 1.00 93.75 123 PRO A N 1
ATOM 918 C CA . PRO A 1 123 ? -17.149 -3.825 35.078 1.00 93.75 123 PRO A CA 1
ATOM 919 C C . PRO A 1 123 ? -17.174 -3.505 33.585 1.00 93.75 123 PRO A C 1
ATOM 921 O O . PRO A 1 123 ? -17.623 -4.327 32.798 1.00 93.75 123 PRO A O 1
ATOM 924 N N . ILE A 1 124 ? -16.750 -2.305 33.209 1.00 94.88 124 ILE A N 1
ATOM 925 C CA . ILE A 1 124 ? -16.658 -1.882 31.812 1.00 94.88 124 ILE A CA 1
ATOM 926 C C . ILE A 1 124 ? -15.192 -1.827 31.439 1.00 94.88 124 ILE A C 1
ATOM 928 O O . ILE A 1 124 ? -14.395 -1.252 32.188 1.00 94.88 124 ILE A O 1
ATOM 932 N N . THR A 1 125 ? -14.865 -2.398 30.288 1.00 94.56 125 THR A N 1
ATOM 933 C CA . THR A 1 125 ? -13.513 -2.391 29.749 1.00 94.56 125 THR A CA 1
ATOM 934 C C . THR A 1 125 ? -13.425 -1.612 28.448 1.00 94.56 125 THR A C 1
ATOM 936 O O . THR A 1 125 ? -14.384 -1.553 27.676 1.00 94.56 125 THR A O 1
ATOM 939 N N . VAL A 1 126 ? -12.279 -0.962 28.246 1.00 95.50 126 VAL A N 1
ATOM 940 C CA . VAL A 1 126 ? -11.913 -0.271 27.006 1.00 95.50 126 VAL A CA 1
ATOM 941 C C . VAL A 1 126 ? -10.529 -0.765 26.606 1.00 95.50 126 VAL A C 1
ATOM 943 O O . VAL A 1 126 ? -9.574 -0.609 27.372 1.00 95.50 126 VAL A O 1
ATOM 946 N N . SER A 1 127 ? -10.436 -1.380 25.434 1.00 93.06 127 SER A N 1
ATOM 947 C CA . SER A 1 127 ? -9.219 -2.007 24.914 1.00 93.06 127 SER A CA 1
ATOM 948 C C . SER A 1 127 ? -9.131 -1.857 23.396 1.00 93.06 127 SER A C 1
ATOM 950 O O . SER A 1 127 ? -10.066 -1.384 22.752 1.00 93.06 127 SER A O 1
ATOM 952 N N . ASN A 1 128 ? -7.991 -2.227 22.815 1.00 89.19 128 ASN A N 1
ATOM 953 C CA . ASN A 1 128 ? -7.868 -2.369 21.365 1.00 89.19 128 ASN A CA 1
ATOM 954 C C . ASN A 1 128 ? -8.708 -3.574 20.896 1.00 89.19 128 ASN A C 1
ATOM 956 O O . ASN A 1 128 ? -8.645 -4.647 21.497 1.00 89.19 128 ASN A O 1
ATOM 960 N N . GLY A 1 129 ? -9.489 -3.395 19.835 1.00 90.00 129 GLY A N 1
ATOM 961 C CA . GLY A 1 129 ? -10.216 -4.461 19.146 1.00 90.00 129 GLY A CA 1
ATOM 962 C C . GLY A 1 129 ? -9.430 -5.051 17.979 1.00 90.00 129 GLY A C 1
ATOM 963 O O . GLY A 1 129 ? -8.302 -4.638 17.705 1.00 90.00 129 GLY A O 1
ATOM 964 N N . SER A 1 130 ? -10.041 -6.014 17.289 1.00 86.44 130 SER A N 1
ATOM 965 C CA . SER A 1 130 ? -9.472 -6.589 16.069 1.00 86.44 130 SER A CA 1
ATOM 966 C C . SER A 1 130 ? -9.951 -5.832 14.830 1.00 86.44 130 SER A C 1
ATOM 968 O O . SER A 1 130 ? -11.111 -5.436 14.748 1.00 86.44 130 SER A O 1
ATOM 970 N N . SER A 1 131 ? -9.075 -5.658 13.839 1.00 84.94 131 SER A N 1
ATOM 971 C CA . SER A 1 131 ? -9.463 -5.221 12.491 1.00 84.94 131 SER A CA 1
ATOM 972 C C . SER A 1 131 ? -9.945 -6.379 11.608 1.00 84.94 131 SER A C 1
ATOM 974 O O . SER A 1 131 ? -10.246 -6.168 10.434 1.00 84.94 131 SER A O 1
ATOM 976 N N . ASP A 1 132 ? -10.033 -7.602 12.140 1.00 82.69 132 ASP A N 1
ATOM 977 C CA . ASP A 1 132 ? -10.538 -8.758 11.398 1.00 82.69 132 ASP A CA 1
ATOM 978 C C . ASP A 1 132 ? -11.948 -8.494 10.865 1.00 82.69 132 ASP A C 1
ATOM 980 O O . ASP A 1 132 ? -12.817 -8.006 11.583 1.00 82.69 132 ASP A O 1
ATOM 984 N N . GLY A 1 133 ? -12.198 -8.843 9.604 1.00 83.81 133 GLY A N 1
ATOM 985 C CA . GLY A 1 133 ? -13.501 -8.631 8.969 1.00 83.81 133 GLY A CA 1
ATOM 986 C C . GLY A 1 133 ? -13.848 -7.161 8.712 1.00 83.81 133 GLY A C 1
ATOM 987 O O . GLY A 1 133 ? -14.975 -6.879 8.311 1.00 83.81 133 GLY A O 1
ATOM 988 N N . PHE A 1 134 ? -12.922 -6.222 8.943 1.00 86.94 134 PHE A N 1
ATOM 989 C CA . PHE A 1 134 ? -13.102 -4.835 8.531 1.00 86.94 134 PHE A CA 1
ATOM 990 C C . PHE A 1 134 ? -13.294 -4.755 7.003 1.00 86.94 134 PHE A C 1
ATOM 992 O O . PHE A 1 134 ? -12.497 -5.343 6.270 1.00 86.94 134 PHE A O 1
ATOM 999 N N . PRO A 1 135 ? -14.327 -4.047 6.509 1.00 83.19 135 PRO A N 1
ATOM 1000 C CA . PRO A 1 135 ? -14.629 -3.927 5.080 1.00 83.19 135 PRO A CA 1
ATOM 1001 C C . PRO A 1 135 ? -13.639 -3.003 4.340 1.00 83.19 135 PRO A C 1
ATOM 1003 O O . PRO A 1 135 ? -14.014 -1.922 3.879 1.00 83.19 135 PRO A O 1
ATOM 1006 N N . SER A 1 136 ? -12.376 -3.429 4.210 1.00 78.25 136 SER A N 1
ATOM 1007 C CA . SER A 1 136 ? -11.299 -2.685 3.525 1.00 78.25 136 SER A CA 1
ATOM 1008 C C . SER A 1 136 ? -11.633 -2.333 2.078 1.00 78.25 136 SER A C 1
ATOM 1010 O O . SER A 1 136 ? -11.225 -1.283 1.597 1.00 78.25 136 SER A O 1
ATOM 1012 N N . SER A 1 137 ? -12.454 -3.160 1.429 1.00 65.75 137 SER A N 1
ATOM 1013 C CA . SER A 1 137 ? -12.943 -2.961 0.063 1.00 65.75 137 SER A CA 1
ATOM 1014 C C . SER A 1 137 ? -13.867 -1.758 -0.111 1.00 65.75 137 SER A C 1
ATOM 1016 O O . SER A 1 137 ? -14.216 -1.408 -1.234 1.00 65.75 137 SER A O 1
ATOM 1018 N N . SER A 1 138 ? -14.356 -1.169 0.981 1.00 76.69 138 SER A N 1
ATOM 1019 C CA . SER A 1 138 ? -15.286 -0.036 0.952 1.00 76.69 138 SER A CA 1
ATOM 1020 C C . SER A 1 138 ? -14.780 1.166 1.743 1.00 76.69 138 SER A C 1
ATOM 1022 O O . SER A 1 138 ? -15.267 2.277 1.523 1.00 76.69 138 SER A O 1
ATOM 1024 N N . PHE A 1 139 ? -13.834 0.966 2.665 1.00 85.12 139 PHE A N 1
ATOM 1025 C CA . PHE A 1 139 ? -13.491 1.965 3.666 1.00 85.12 139 PHE A CA 1
ATOM 1026 C C . PHE A 1 139 ? -12.020 1.942 4.087 1.00 85.12 139 PHE A C 1
ATOM 1028 O O . PHE A 1 139 ? -11.412 0.881 4.190 1.00 85.12 139 PHE A O 1
ATOM 1035 N N . LEU A 1 140 ? -11.458 3.119 4.395 1.00 84.62 140 LEU A N 1
ATOM 1036 C CA . LEU A 1 140 ? -10.086 3.261 4.909 1.00 84.62 140 LEU A CA 1
ATOM 1037 C C . LEU A 1 140 ? -10.078 3.130 6.416 1.00 84.62 140 LEU A C 1
ATOM 1039 O O . LEU A 1 140 ? -10.726 3.929 7.093 1.00 84.62 140 LEU A O 1
ATOM 1043 N N . LEU A 1 141 ? -9.327 2.188 6.974 1.00 89.44 141 LEU A N 1
ATOM 1044 C CA . LEU A 1 141 ? -9.141 2.145 8.421 1.00 89.44 141 LEU A CA 1
ATOM 1045 C C . LEU A 1 141 ? -8.267 3.335 8.850 1.00 89.44 141 LEU A C 1
ATOM 1047 O O . LEU A 1 141 ? -7.063 3.336 8.616 1.00 89.44 141 LEU A O 1
ATOM 1051 N N . ILE A 1 142 ? -8.881 4.359 9.450 1.00 91.25 142 ILE A N 1
ATOM 1052 C CA . ILE A 1 142 ? -8.197 5.603 9.842 1.00 91.25 142 ILE A CA 1
ATOM 1053 C C . ILE A 1 142 ? -7.607 5.492 11.247 1.00 91.25 142 ILE A C 1
ATOM 1055 O O . ILE A 1 142 ? -6.526 6.014 11.512 1.00 91.25 142 ILE A O 1
ATOM 1059 N N . ALA A 1 143 ? -8.325 4.841 12.162 1.00 92.50 143 ALA A N 1
ATOM 1060 C CA . ALA A 1 143 ? -7.911 4.704 13.550 1.00 92.50 143 ALA A CA 1
ATOM 1061 C C . ALA A 1 143 ? -7.877 3.232 13.994 1.00 92.50 143 ALA A C 1
ATOM 1063 O O . ALA A 1 143 ? -8.559 2.382 13.413 1.00 92.50 143 ALA A O 1
ATOM 1064 N N . PRO A 1 144 ? -7.116 2.912 15.053 1.00 91.00 144 PRO A N 1
ATOM 1065 C CA . PRO A 1 144 ? -7.189 1.619 15.717 1.00 91.00 144 PRO A CA 1
ATOM 1066 C C . PRO A 1 144 ? -8.614 1.308 16.185 1.00 91.00 144 PRO A C 1
ATOM 1068 O O . PRO A 1 144 ? -9.373 2.197 16.577 1.00 91.00 144 PRO A O 1
ATOM 1071 N N . VAL A 1 145 ? -8.970 0.027 16.169 1.00 95.50 145 VAL A N 1
ATOM 1072 C CA . VAL A 1 145 ? -10.282 -0.423 16.632 1.00 95.50 145 VAL A CA 1
ATOM 1073 C C . VAL A 1 145 ? -10.356 -0.291 18.155 1.00 95.50 145 VAL A C 1
ATOM 1075 O O . VAL A 1 145 ? -9.508 -0.805 18.876 1.00 95.50 145 VAL A O 1
ATOM 1078 N N . VAL A 1 146 ? -11.387 0.380 18.657 1.00 96.50 146 VAL A N 1
ATOM 1079 C CA . VAL A 1 146 ? -11.747 0.478 20.073 1.00 96.50 146 VAL A CA 1
ATOM 1080 C C . VAL A 1 146 ? -12.757 -0.613 20.398 1.00 96.50 146 VAL A C 1
ATOM 1082 O O . VAL A 1 146 ? -13.875 -0.593 19.892 1.00 96.50 146 VAL A O 1
ATOM 1085 N N . LYS A 1 147 ? -12.412 -1.527 21.296 1.00 95.81 147 LYS A N 1
ATOM 1086 C CA . LYS A 1 147 ? -13.320 -2.537 21.831 1.00 95.81 147 LYS A CA 1
ATOM 1087 C C . LYS A 1 147 ? -13.845 -2.117 23.191 1.00 95.81 147 LYS A C 1
ATOM 1089 O O . LYS A 1 147 ? -13.081 -1.761 24.090 1.00 95.81 147 LYS A O 1
ATOM 1094 N N . LEU A 1 148 ? -15.162 -2.185 23.345 1.00 95.81 148 LEU A N 1
ATOM 1095 C CA . LEU A 1 148 ? -15.804 -2.058 24.644 1.00 95.81 148 LEU A CA 1
ATOM 1096 C C . LEU A 1 148 ? -16.236 -3.438 25.137 1.00 95.81 148 LEU A C 1
ATOM 1098 O O . LEU A 1 148 ? -16.823 -4.196 24.370 1.00 95.81 148 LEU A O 1
ATOM 1102 N N . GLY A 1 149 ? -15.991 -3.745 26.407 1.00 93.50 149 GLY A N 1
ATOM 1103 C CA . GLY A 1 149 ? -16.406 -5.002 27.030 1.00 93.50 149 GLY A CA 1
ATOM 1104 C C . GLY A 1 149 ? -17.134 -4.805 28.364 1.00 93.50 149 GLY A C 1
ATOM 1105 O O . GLY A 1 149 ? -17.116 -3.707 28.934 1.00 93.50 149 GLY A O 1
ATOM 1106 N N . PRO A 1 150 ? -17.765 -5.866 28.901 1.00 92.25 150 PRO A N 1
ATOM 1107 C CA . PRO A 1 150 ? -17.899 -7.210 28.325 1.00 92.25 150 PRO A CA 1
ATOM 1108 C C . PRO A 1 150 ? -19.051 -7.316 27.312 1.00 92.25 150 PRO A C 1
ATOM 1110 O O . PRO A 1 150 ? -20.069 -6.643 27.455 1.00 92.25 150 PRO A O 1
ATOM 1113 N N . ASP A 1 151 ? -18.943 -8.225 26.344 1.00 86.38 151 ASP A N 1
ATOM 1114 C CA . ASP A 1 151 ? -19.968 -8.426 25.311 1.00 86.38 151 ASP A CA 1
ATOM 1115 C C . ASP A 1 151 ? -21.373 -8.698 25.884 1.00 86.38 151 ASP A C 1
ATOM 1117 O O . ASP A 1 151 ? -21.559 -9.331 26.929 1.00 86.38 151 ASP A O 1
ATOM 1121 N N . GLY A 1 152 ? -22.399 -8.238 25.164 1.00 84.69 152 GLY A N 1
ATOM 1122 C CA . GLY A 1 152 ? -23.807 -8.501 25.482 1.00 84.69 152 GLY A CA 1
ATOM 1123 C C . GLY A 1 152 ? -24.420 -7.615 26.572 1.00 84.69 152 GLY A C 1
ATOM 1124 O O . GLY A 1 152 ? -25.614 -7.744 26.854 1.00 84.69 152 GLY A O 1
ATOM 1125 N N . VAL A 1 153 ? -23.662 -6.696 27.174 1.00 89.75 153 VAL A N 1
ATOM 1126 C CA . VAL A 1 153 ? -24.246 -5.665 28.042 1.00 89.75 153 VAL A CA 1
ATOM 1127 C C . VAL A 1 153 ? -24.810 -4.519 27.197 1.00 89.75 153 VAL A C 1
ATOM 1129 O O . VAL A 1 153 ? -24.184 -4.013 26.267 1.00 89.75 153 VAL A O 1
ATOM 1132 N N . THR A 1 154 ? -26.021 -4.099 27.564 1.00 93.44 154 THR A N 1
ATOM 1133 C CA . THR A 1 154 ? -26.741 -2.973 26.964 1.00 93.44 154 THR A CA 1
ATOM 1134 C C . THR A 1 154 ? -27.015 -1.903 28.011 1.00 93.44 154 THR A C 1
ATOM 1136 O O . THR A 1 154 ? -27.397 -2.224 29.141 1.00 93.44 154 THR A O 1
ATOM 1139 N N . PHE A 1 155 ? -26.919 -0.637 27.628 1.00 95.06 155 PHE A N 1
ATOM 1140 C CA . PHE A 1 155 ? -27.271 0.496 28.470 1.00 95.06 155 PHE A CA 1
ATOM 1141 C C . PHE A 1 155 ? -28.747 0.869 28.312 1.00 95.06 155 PHE A C 1
ATOM 1143 O O . PHE A 1 155 ? -29.293 0.904 27.212 1.00 95.06 155 PHE A O 1
ATOM 1150 N N . SER A 1 156 ? -29.406 1.210 29.419 1.00 96.88 156 SER A N 1
ATOM 1151 C CA . SER A 1 156 ? -30.804 1.669 29.412 1.00 96.88 156 SER A CA 1
ATOM 1152 C C . SER A 1 156 ? -30.975 3.081 28.824 1.00 96.88 156 SER A C 1
ATOM 1154 O O . SER A 1 156 ? -32.092 3.494 28.500 1.00 96.88 156 SER A O 1
ATOM 1156 N N . LYS A 1 157 ? -29.870 3.826 28.701 1.00 97.38 157 LYS A N 1
ATOM 1157 C CA . LYS A 1 157 ? -29.745 5.118 28.021 1.00 97.38 157 LYS A CA 1
ATOM 1158 C C . LYS A 1 157 ? -28.462 5.094 27.202 1.00 97.38 157 LYS A C 1
ATOM 1160 O O . LYS A 1 157 ? -27.466 4.558 27.680 1.00 97.38 157 LYS A O 1
ATOM 1165 N N . GLU A 1 158 ? -28.489 5.714 26.030 1.00 97.81 158 GLU A N 1
ATOM 1166 C CA . GLU A 1 158 ? -27.295 5.875 25.201 1.00 97.81 158 GLU A CA 1
ATOM 1167 C C . GLU A 1 158 ? -26.171 6.565 25.984 1.00 97.81 158 GLU A C 1
ATOM 1169 O O . GLU A 1 158 ? -26.412 7.443 26.822 1.00 97.81 158 GLU A O 1
ATOM 1174 N N . ILE A 1 159 ? -24.949 6.126 25.716 1.00 97.75 159 ILE A N 1
ATOM 1175 C CA . ILE A 1 159 ? -23.712 6.705 26.224 1.00 97.75 159 ILE A CA 1
ATOM 1176 C C . ILE A 1 159 ? -23.035 7.490 25.100 1.00 97.75 159 ILE A C 1
ATOM 1178 O O . ILE A 1 159 ? -23.222 7.171 23.925 1.00 97.75 159 ILE A O 1
ATOM 1182 N N . GLU A 1 160 ? -22.241 8.497 25.454 1.00 98.38 160 GLU A N 1
ATOM 1183 C CA . GLU A 1 160 ? -21.383 9.181 24.482 1.00 98.38 160 GLU A CA 1
ATOM 1184 C C . GLU A 1 160 ? -20.028 8.473 24.442 1.00 98.38 160 GLU A C 1
ATOM 1186 O O . GLU A 1 160 ? -19.362 8.355 25.476 1.00 98.38 160 GLU A O 1
ATOM 1191 N N . LEU A 1 161 ? -19.626 8.014 23.257 1.00 98.19 161 LEU A N 1
ATOM 1192 C CA . LEU A 1 161 ? -18.301 7.456 22.996 1.00 98.19 161 LEU A CA 1
ATOM 1193 C C . LEU A 1 161 ? -17.506 8.443 22.140 1.00 98.19 161 LEU A C 1
ATOM 1195 O O . LEU A 1 161 ? -17.983 8.898 21.102 1.00 98.19 161 LEU A O 1
ATOM 1199 N N . PHE A 1 162 ? -16.297 8.758 22.589 1.00 98.38 162 PHE A N 1
ATOM 1200 C CA . PHE A 1 162 ? -15.316 9.573 21.883 1.00 98.38 162 PHE A CA 1
ATOM 1201 C C . PHE A 1 162 ? -14.265 8.623 21.315 1.00 98.38 162 PHE A C 1
ATOM 1203 O O . PHE A 1 162 ? -13.556 7.985 22.092 1.00 98.38 162 PHE A O 1
ATOM 1210 N N . VAL A 1 163 ? -14.198 8.513 19.990 1.00 98.06 163 VAL A N 1
ATOM 1211 C CA . VAL A 1 163 ? -13.248 7.650 19.275 1.00 98.06 163 VAL A CA 1
ATOM 1212 C C . VAL A 1 163 ? -12.137 8.537 18.699 1.00 98.06 163 VAL A C 1
ATOM 1214 O O . VAL A 1 163 ? -12.464 9.466 17.952 1.00 98.06 163 VAL A O 1
ATOM 1217 N N . PRO A 1 164 ? -10.863 8.328 19.074 1.00 97.50 164 PRO A N 1
ATOM 1218 C CA . PRO A 1 164 ? -9.757 9.158 18.610 1.00 97.50 164 PRO A CA 1
ATOM 1219 C C . PRO A 1 164 ? -9.376 8.850 17.155 1.00 97.50 164 PRO A C 1
ATOM 1221 O O . PRO A 1 164 ? -9.644 7.758 16.656 1.00 97.50 164 PRO A O 1
ATOM 1224 N N . TYR A 1 165 ? -8.727 9.804 16.491 1.00 96.62 165 TYR A N 1
ATOM 1225 C CA . TYR A 1 165 ? -8.101 9.647 15.175 1.00 96.62 165 TYR A CA 1
ATOM 1226 C C . TYR A 1 165 ? -6.769 10.424 15.098 1.00 96.62 165 TYR A C 1
ATOM 1228 O O . TYR A 1 165 ? -6.536 11.308 15.929 1.00 96.62 165 TYR A O 1
ATOM 1236 N N . PRO A 1 166 ? -5.865 10.097 14.155 1.00 92.06 166 PRO A N 1
ATOM 1237 C CA . PRO A 1 166 ? -4.560 10.751 14.064 1.00 92.06 166 PRO A CA 1
ATOM 1238 C C . PRO A 1 166 ? -4.631 12.042 13.217 1.00 92.06 166 PRO A C 1
ATOM 1240 O O . PRO A 1 166 ? -4.817 11.978 12.011 1.00 92.06 166 PRO A O 1
ATOM 1243 N N . ASP A 1 167 ? -4.526 13.209 13.861 1.00 93.38 167 ASP A N 1
ATOM 1244 C CA . ASP A 1 167 ? -4.322 14.539 13.228 1.00 93.38 167 ASP A CA 1
ATOM 1245 C C . ASP A 1 167 ? -3.468 15.425 14.166 1.00 93.38 167 ASP A C 1
ATOM 1247 O O . ASP A 1 167 ? -3.924 16.312 14.893 1.00 93.38 167 ASP A O 1
ATOM 1251 N N . THR A 1 168 ? -2.201 15.064 14.312 1.00 91.12 168 THR A N 1
ATOM 1252 C CA . THR A 1 168 ? -1.282 15.595 15.318 1.00 91.12 168 THR A CA 1
ATOM 1253 C C . THR A 1 168 ? -1.038 17.089 15.116 1.00 91.12 168 THR A C 1
ATOM 1255 O O . THR A 1 168 ? -0.887 17.816 16.108 1.00 91.12 168 THR A O 1
ATOM 1258 N N . ASP A 1 169 ? -0.996 17.565 13.873 1.00 90.31 169 ASP A N 1
ATOM 1259 C CA . ASP A 1 169 ? -0.716 18.965 13.557 1.00 90.31 169 ASP A CA 1
ATOM 1260 C C . ASP A 1 169 ? -1.981 19.844 13.445 1.00 90.31 169 ASP A C 1
ATOM 1262 O O . ASP A 1 169 ? -1.870 21.076 13.524 1.00 90.31 169 ASP A O 1
ATOM 1266 N N . ASN A 1 170 ? -3.169 19.222 13.467 1.00 94.62 170 ASN A N 1
ATOM 1267 C CA . ASN A 1 170 ? -4.493 19.845 13.404 1.00 94.62 170 ASN A CA 1
ATOM 1268 C C . ASN A 1 170 ? -4.648 20.717 12.148 1.00 94.62 170 ASN A C 1
ATOM 1270 O O . ASN A 1 170 ? -5.190 21.834 12.220 1.00 94.62 170 ASN A O 1
ATOM 1274 N N . ASP A 1 171 ? -4.115 20.269 11.011 1.00 93.56 171 ASP A N 1
ATOM 1275 C CA . ASP A 1 171 ? -4.222 20.983 9.740 1.00 93.56 171 ASP A CA 1
ATOM 1276 C C . ASP A 1 171 ? -5.553 20.719 9.001 1.00 93.56 171 ASP A C 1
ATOM 1278 O O . ASP A 1 171 ? -5.878 21.422 8.033 1.00 93.56 171 ASP A O 1
ATOM 1282 N N . GLY A 1 172 ? -6.378 19.804 9.527 1.00 93.25 172 GLY A N 1
ATOM 1283 C CA . GLY A 1 172 ? -7.670 19.408 8.971 1.00 93.25 172 GLY A CA 1
ATOM 1284 C C . GLY A 1 172 ? -7.580 18.259 7.968 1.00 93.25 172 GLY A C 1
ATOM 1285 O O . GLY A 1 172 ? -8.596 17.886 7.365 1.00 93.25 172 GLY A O 1
ATOM 1286 N N . ILE A 1 173 ? -6.385 17.711 7.772 1.00 87.88 173 ILE A N 1
ATOM 1287 C CA . ILE A 1 173 ? -6.094 16.530 6.981 1.00 87.88 173 ILE A CA 1
ATOM 1288 C C . ILE A 1 173 ? -5.610 15.464 7.950 1.00 87.88 173 ILE A C 1
ATOM 1290 O O . ILE A 1 173 ? -4.664 15.637 8.699 1.00 87.88 173 ILE A O 1
ATOM 1294 N N . ILE A 1 174 ? -6.269 14.317 7.903 1.00 89.88 174 ILE A N 1
ATOM 1295 C CA . ILE A 1 174 ? -5.895 13.168 8.697 1.00 89.88 174 ILE A CA 1
ATOM 1296 C C . ILE A 1 174 ? -4.495 12.752 8.318 1.00 89.88 174 ILE A C 1
ATOM 1298 O O . ILE A 1 174 ? -4.241 12.330 7.171 1.00 89.88 174 ILE A O 1
ATOM 1302 N N . ASP A 1 175 ? -3.642 12.839 9.334 1.00 80.00 175 ASP A N 1
ATOM 1303 C CA . ASP A 1 175 ? -2.300 12.330 9.326 1.00 80.00 175 ASP A CA 1
ATOM 1304 C C . ASP A 1 175 ? -2.362 10.964 8.598 1.00 80.00 175 ASP A C 1
ATOM 1306 O O . ASP A 1 175 ? -3.072 10.040 9.004 1.00 80.00 175 ASP A O 1
ATOM 1310 N N . GLY A 1 176 ? -1.611 10.792 7.512 1.00 73.31 176 GLY A N 1
ATOM 1311 C CA . GLY A 1 176 ? -1.226 9.461 7.047 1.00 73.31 176 GLY A CA 1
ATOM 1312 C C . GLY A 1 176 ? -2.109 9.008 5.918 1.00 73.31 176 GLY A C 1
ATOM 1313 O O . GLY A 1 176 ? -1.931 7.932 5.364 1.00 73.31 176 GLY A O 1
ATOM 1314 N N . THR A 1 177 ? -3.048 9.847 5.502 1.00 77.12 177 THR A N 1
ATOM 1315 C CA . THR A 1 177 ? -4.107 9.410 4.596 1.00 77.12 177 THR A CA 1
ATOM 1316 C C . THR A 1 177 ? -4.423 10.449 3.531 1.00 77.12 177 THR A C 1
ATOM 1318 O O . THR A 1 177 ? -4.896 10.088 2.456 1.00 77.12 177 THR A O 1
ATOM 1321 N N . GLY A 1 178 ? -4.137 11.732 3.788 1.00 76.69 178 GLY A N 1
ATOM 1322 C CA . GLY A 1 178 ? -4.562 12.818 2.902 1.00 76.69 178 GLY A CA 1
ATOM 1323 C C . GLY A 1 178 ? -6.082 13.038 2.913 1.00 76.69 178 GLY A C 1
ATOM 1324 O O . GLY A 1 178 ? -6.601 13.772 2.072 1.00 76.69 178 GLY A O 1
ATOM 1325 N N . VAL A 1 179 ? -6.798 12.387 3.834 1.00 85.69 179 VAL A N 1
ATOM 1326 C CA . VAL A 1 179 ? -8.253 12.454 3.975 1.00 85.69 179 VAL A CA 1
ATOM 1327 C C . VAL A 1 179 ? -8.605 13.677 4.802 1.00 85.69 179 VAL A C 1
ATOM 1329 O O . VAL A 1 179 ? -8.075 13.866 5.884 1.00 85.69 179 VAL A O 1
ATOM 1332 N N . GLU A 1 180 ? -9.530 14.503 4.331 1.00 91.94 180 GLU A N 1
ATOM 1333 C CA . GLU A 1 180 ? -10.019 15.638 5.119 1.00 91.94 180 GLU A CA 1
ATOM 1334 C C . GLU A 1 180 ? -10.821 15.140 6.334 1.00 91.94 180 GLU A C 1
ATOM 1336 O O . GLU A 1 180 ? -11.698 14.281 6.195 1.00 91.94 180 GLU A O 1
ATOM 1341 N N . GLU A 1 181 ? -10.588 15.724 7.513 1.00 95.31 181 GLU A N 1
ATOM 1342 C CA . GLU A 1 181 ? -11.268 15.365 8.769 1.00 95.31 181 GLU A CA 1
ATOM 1343 C C . GLU A 1 181 ? -12.800 15.321 8.631 1.00 95.31 181 GLU A C 1
ATOM 1345 O O . GLU A 1 181 ? -13.483 14.511 9.265 1.00 95.31 181 GLU A O 1
ATOM 1350 N N . GLU A 1 182 ? -13.373 16.193 7.796 1.00 94.75 182 GLU A N 1
ATOM 1351 C CA . GLU A 1 182 ? -14.821 16.294 7.616 1.00 94.75 182 GLU A CA 1
ATOM 1352 C C . GLU A 1 182 ? -15.456 15.034 7.011 1.00 94.75 182 GLU A C 1
ATOM 1354 O O . GLU A 1 182 ? -16.631 14.756 7.292 1.00 94.75 182 GLU A O 1
ATOM 1359 N N . LYS A 1 183 ? -14.675 14.247 6.259 1.00 94.62 183 LYS A N 1
ATOM 1360 C CA . LYS A 1 183 ? -15.107 13.004 5.601 1.00 94.62 183 LYS A CA 1
ATOM 1361 C C . LYS A 1 183 ? -15.159 11.809 6.543 1.00 94.62 183 LYS A C 1
ATOM 1363 O O . LYS A 1 183 ? -15.716 10.778 6.179 1.00 94.62 183 LYS A O 1
ATOM 1368 N N . LEU A 1 184 ? -14.621 11.945 7.753 1.00 96.44 184 LEU A N 1
ATOM 1369 C CA . LEU A 1 184 ? -14.580 10.845 8.698 1.00 96.44 184 LEU A CA 1
ATOM 1370 C C . LEU A 1 184 ? -15.957 10.480 9.253 1.00 96.44 184 LEU A C 1
ATOM 1372 O O . LEU A 1 184 ? -16.787 11.346 9.552 1.00 96.44 184 LEU A O 1
ATOM 1376 N N . PHE A 1 185 ? -16.163 9.196 9.504 1.00 96.25 185 PHE A N 1
ATOM 1377 C CA . PHE A 1 185 ? -17.271 8.667 10.297 1.00 96.25 185 PHE A CA 1
ATOM 1378 C C . PHE A 1 185 ? -16.801 7.445 11.090 1.00 96.25 185 PHE A C 1
ATOM 1380 O O . PHE A 1 185 ? -15.625 7.087 11.053 1.00 96.25 185 PHE A O 1
ATOM 1387 N N . VAL A 1 186 ? -17.703 6.845 11.867 1.00 97.44 186 VAL A N 1
ATOM 1388 C CA . VAL A 1 186 ? -17.388 5.690 12.711 1.00 97.44 186 VAL A CA 1
ATOM 1389 C C . VAL A 1 186 ? -18.142 4.471 12.203 1.00 97.44 186 VAL A C 1
ATOM 1391 O O . VAL A 1 186 ? -19.343 4.558 11.947 1.00 97.44 186 VAL A O 1
ATOM 1394 N N . LEU A 1 187 ? -17.448 3.342 12.083 1.00 96.75 187 LEU A N 1
ATOM 1395 C CA . LEU A 1 187 ? -18.072 2.029 11.946 1.00 96.75 187 LEU A CA 1
ATOM 1396 C C . LEU A 1 187 ? -18.132 1.351 13.316 1.00 96.75 187 LEU A C 1
ATOM 1398 O O . LEU A 1 187 ? -17.228 1.531 14.134 1.00 96.75 187 LEU A O 1
ATOM 1402 N N . ALA A 1 188 ? -19.177 0.563 13.552 1.00 96.44 188 ALA A N 1
ATOM 1403 C CA . ALA A 1 188 ? -19.282 -0.328 14.699 1.00 96.44 188 ALA A CA 1
ATOM 1404 C C . ALA A 1 188 ? -19.486 -1.773 14.244 1.00 96.44 188 ALA A C 1
ATOM 1406 O O . ALA A 1 188 ? -20.329 -2.014 13.383 1.00 96.44 188 ALA A O 1
ATOM 1407 N N . ARG A 1 189 ? -18.749 -2.718 14.830 1.00 94.94 189 ARG A N 1
ATOM 1408 C CA . ARG A 1 189 ? -18.949 -4.154 14.626 1.00 94.94 189 ARG A CA 1
ATOM 1409 C C . ARG A 1 189 ? -19.748 -4.727 15.782 1.00 94.94 189 ARG A C 1
ATOM 1411 O O . ARG A 1 189 ? -19.242 -4.814 16.906 1.00 94.94 189 ARG A O 1
ATOM 1418 N N . GLU A 1 190 ? -20.994 -5.098 15.519 1.00 89.75 190 GLU A N 1
ATOM 1419 C CA . GLU A 1 190 ? -21.847 -5.671 16.553 1.00 89.75 190 GLU A CA 1
ATOM 1420 C C . GLU A 1 190 ? -21.523 -7.155 16.754 1.00 89.75 190 GLU A C 1
ATOM 1422 O O . GLU A 1 190 ? -21.543 -7.954 15.824 1.00 89.75 190 GLU A O 1
ATOM 1427 N N . ALA A 1 191 ? -21.318 -7.576 18.004 1.00 84.38 191 ALA A N 1
ATOM 1428 C CA . ALA A 1 191 ? -21.042 -8.984 18.322 1.00 84.38 191 ALA A CA 1
ATOM 1429 C C . ALA A 1 191 ? -22.200 -9.946 17.964 1.00 84.38 191 ALA A C 1
ATOM 1431 O O . ALA A 1 191 ? -22.061 -11.163 18.085 1.00 84.38 191 ALA A O 1
ATOM 1432 N N . SER A 1 192 ? -23.378 -9.418 17.611 1.00 85.56 192 SER A N 1
ATOM 1433 C CA . SER A 1 192 ? -24.583 -10.215 17.369 1.00 85.56 192 SER A CA 1
ATOM 1434 C C . SER A 1 192 ? -24.684 -10.769 15.947 1.00 85.56 192 SER A C 1
ATOM 1436 O O . SER A 1 192 ? -25.202 -11.876 15.772 1.00 85.56 192 SER A O 1
ATOM 1438 N N . ASP A 1 193 ? -24.185 -10.024 14.962 1.00 87.81 193 ASP A N 1
ATOM 1439 C CA . ASP A 1 193 ? -24.175 -10.378 13.541 1.00 87.81 193 ASP A CA 1
ATOM 1440 C C . ASP A 1 193 ? -22.762 -10.435 12.948 1.00 87.81 193 ASP A C 1
ATOM 1442 O O . ASP A 1 193 ? -22.599 -11.019 11.881 1.00 87.81 193 ASP A O 1
ATOM 1446 N N . ASP A 1 194 ? -21.758 -9.941 13.678 1.00 89.06 194 ASP A N 1
ATOM 1447 C CA . ASP A 1 194 ? -20.356 -9.894 13.264 1.00 89.06 194 ASP A CA 1
ATOM 1448 C C . ASP A 1 194 ? -20.105 -8.977 12.050 1.00 89.06 194 ASP A C 1
ATOM 1450 O O . ASP A 1 194 ? -19.057 -9.064 11.408 1.00 89.06 194 ASP A O 1
ATOM 1454 N N . GLU A 1 195 ? -21.044 -8.068 11.757 1.00 91.62 195 GLU A N 1
ATOM 1455 C CA . GLU A 1 195 ? -20.998 -7.133 10.629 1.00 91.62 195 GLU A CA 1
ATOM 1456 C C . GLU A 1 195 ? -20.662 -5.702 11.083 1.00 91.62 195 GLU A C 1
ATOM 1458 O O . GLU A 1 195 ? -20.973 -5.286 12.202 1.00 91.62 195 GLU A O 1
ATOM 1463 N N . TRP A 1 196 ? -20.023 -4.931 10.195 1.00 94.06 196 TRP A N 1
ATOM 1464 C CA . TRP A 1 196 ? -19.698 -3.521 10.421 1.00 94.06 196 TRP A CA 1
ATOM 1465 C C . TRP A 1 196 ? -20.811 -2.600 9.910 1.00 94.06 196 TRP A C 1
ATOM 1467 O O . TRP A 1 196 ? -21.197 -2.655 8.743 1.00 94.06 196 TRP A O 1
ATOM 1477 N N . HIS A 1 197 ? -21.267 -1.683 10.763 1.00 93.88 197 HIS A N 1
ATOM 1478 C CA . HIS A 1 197 ? -22.351 -0.741 10.483 1.00 93.88 197 HIS A CA 1
ATOM 1479 C C . HIS A 1 197 ? -21.892 0.708 10.660 1.00 93.88 197 HIS A C 1
ATOM 1481 O O . HIS A 1 197 ? -21.201 1.033 11.624 1.00 93.88 197 HIS A O 1
ATOM 1487 N N . ILE A 1 198 ? -22.321 1.614 9.774 1.00 94.06 198 ILE A N 1
ATOM 1488 C CA . ILE A 1 198 ? -22.053 3.056 9.919 1.00 94.06 198 ILE A CA 1
ATOM 1489 C C . ILE A 1 198 ? -22.852 3.620 11.093 1.00 94.06 198 ILE A C 1
ATOM 1491 O O . ILE A 1 198 ? -24.086 3.596 11.094 1.00 94.06 198 ILE A O 1
ATOM 1495 N N . ILE A 1 199 ? -22.146 4.213 12.056 1.00 96.31 199 ILE A N 1
ATOM 1496 C CA . ILE A 1 199 ? -22.740 4.929 13.180 1.00 96.31 199 ILE A CA 1
ATOM 1497 C C . ILE A 1 199 ? -22.691 6.439 12.918 1.00 96.31 199 ILE A C 1
ATOM 1499 O O . ILE A 1 199 ? -21.613 7.008 12.715 1.00 96.31 199 ILE A O 1
ATOM 1503 N N . PRO A 1 200 ? -23.842 7.137 12.956 1.00 94.56 200 PRO A N 1
ATOM 1504 C CA . PRO A 1 200 ? -23.865 8.583 12.799 1.00 94.56 200 PRO A CA 1
ATOM 1505 C C . PRO A 1 200 ? -23.035 9.290 13.880 1.00 94.56 200 PRO A C 1
ATOM 1507 O O . PRO A 1 200 ? -23.327 9.181 15.074 1.00 94.56 200 PRO A O 1
ATOM 1510 N N . LYS A 1 201 ? -22.045 10.087 13.461 1.00 96.50 201 LYS A N 1
ATOM 1511 C CA . LYS A 1 201 ? -21.359 11.018 14.364 1.00 96.50 201 LYS A CA 1
ATOM 1512 C C . LYS A 1 201 ? -22.307 12.129 14.815 1.00 96.50 201 LYS A C 1
ATOM 1514 O O . LYS A 1 201 ? -23.006 12.731 14.000 1.00 96.50 201 LYS A O 1
ATOM 1519 N N . ILE A 1 202 ? -22.323 12.421 16.113 1.00 97.81 202 ILE A N 1
ATOM 1520 C CA . ILE A 1 202 ? -23.083 13.537 16.703 1.00 97.81 202 ILE A CA 1
ATOM 1521 C C . ILE A 1 202 ? -22.216 14.779 16.931 1.00 97.81 202 ILE A C 1
ATOM 1523 O O . ILE A 1 202 ? -22.743 15.880 17.097 1.00 97.81 202 ILE A O 1
ATOM 1527 N N . GLY A 1 203 ? -20.894 14.610 16.918 1.00 97.56 203 GLY A N 1
ATOM 1528 C CA . GLY A 1 203 ? -19.915 15.677 17.047 1.00 97.56 203 GLY A CA 1
ATOM 1529 C C . GLY A 1 203 ? -18.542 15.226 16.564 1.00 97.56 203 GLY A C 1
ATOM 1530 O O . GLY A 1 203 ? -18.276 14.032 16.443 1.00 97.56 203 GLY A O 1
ATOM 1531 N N . GLN A 1 204 ? -17.687 16.198 16.281 1.00 98.25 204 GLN A N 1
ATOM 1532 C CA . GLN A 1 204 ? -16.279 16.000 15.972 1.00 98.25 204 GLN A CA 1
ATOM 1533 C C . GLN A 1 204 ? -15.513 17.170 16.587 1.00 98.25 204 GLN A C 1
ATOM 1535 O O . GLN A 1 204 ? -15.945 18.320 16.466 1.00 98.25 204 GLN A O 1
ATOM 1540 N N . ASP A 1 205 ? -14.452 16.861 17.321 1.00 97.81 205 ASP A N 1
ATOM 1541 C CA . ASP A 1 205 ? -13.566 17.837 17.943 1.00 97.81 205 ASP A CA 1
ATOM 1542 C C . ASP A 1 205 ? -12.190 17.740 17.289 1.00 97.81 205 ASP A C 1
ATOM 1544 O O . ASP A 1 205 ? -11.363 16.935 17.708 1.00 97.81 205 ASP A O 1
ATOM 1548 N N . ASN A 1 206 ? -11.976 18.593 16.290 1.00 96.88 206 ASN A N 1
ATOM 1549 C CA . ASN A 1 206 ? -10.751 18.713 15.497 1.00 96.88 206 ASN A CA 1
ATOM 1550 C C . ASN A 1 206 ? -9.561 19.303 16.277 1.00 96.88 206 ASN A C 1
ATOM 1552 O O . ASN A 1 206 ? -8.519 19.544 15.696 1.00 96.88 206 ASN A O 1
ATOM 1556 N N . LEU A 1 207 ? -9.727 19.668 17.557 1.00 95.19 207 LEU A N 1
ATOM 1557 C CA . LEU A 1 207 ? -8.604 20.067 18.422 1.00 95.19 207 LEU A CA 1
ATOM 1558 C C . LEU A 1 207 ? -8.159 18.930 19.340 1.00 95.19 207 LEU A C 1
ATOM 1560 O O . LEU A 1 207 ? -7.033 18.922 19.835 1.00 95.19 207 LEU A O 1
ATOM 1564 N N . SER A 1 208 ? -9.089 18.028 19.649 1.00 95.38 208 SER A N 1
ATOM 1565 C CA . SER A 1 208 ? -8.841 16.843 20.470 1.00 95.38 208 SER A CA 1
ATOM 1566 C C . SER A 1 208 ? -8.728 15.573 19.621 1.00 95.38 208 SER A C 1
ATOM 1568 O O . SER A 1 208 ? -8.538 14.503 20.188 1.00 95.38 208 SER A O 1
ATOM 1570 N N . ASN A 1 209 ? -8.901 15.687 18.301 1.00 97.56 209 ASN A N 1
ATOM 1571 C CA . ASN A 1 209 ? -8.949 14.621 17.301 1.00 97.56 209 ASN A CA 1
ATOM 1572 C C . ASN A 1 209 ? -9.862 13.465 17.696 1.00 97.56 209 ASN A C 1
ATOM 1574 O O . ASN A 1 209 ? -9.451 12.308 17.760 1.00 97.56 209 ASN A O 1
ATOM 1578 N N . THR A 1 210 ? -11.114 13.786 18.029 1.00 98.12 210 THR A N 1
ATOM 1579 C CA . THR A 1 210 ? -12.106 12.772 18.411 1.00 98.12 210 THR A CA 1
ATOM 1580 C C . THR A 1 210 ? -13.410 12.933 17.649 1.00 98.12 210 THR A C 1
ATOM 1582 O O . THR A 1 210 ? -13.899 14.045 17.439 1.00 98.12 210 THR A O 1
ATOM 1585 N N . ILE A 1 211 ? -14.022 11.806 17.291 1.00 98.38 211 ILE A N 1
ATOM 1586 C CA . ILE A 1 211 ? -15.409 11.744 16.828 1.00 98.38 211 ILE A CA 1
ATOM 1587 C C . ILE A 1 211 ? -16.290 11.291 17.986 1.00 98.38 211 ILE A C 1
ATOM 1589 O O . ILE A 1 211 ? -15.988 10.314 18.667 1.00 98.38 211 ILE A O 1
ATOM 1593 N N . THR A 1 212 ? -17.396 11.997 18.215 1.00 98.50 212 THR A N 1
ATOM 1594 C CA . THR A 1 212 ? -18.393 11.632 19.223 1.00 98.50 212 THR A CA 1
ATOM 1595 C C . THR A 1 212 ? -19.559 10.900 18.569 1.00 98.50 212 THR A C 1
ATOM 1597 O O . THR A 1 212 ? -20.187 11.428 17.647 1.00 98.50 212 THR A O 1
ATOM 1600 N N . ILE A 1 213 ? -19.897 9.721 19.087 1.00 98.31 213 ILE A N 1
ATOM 1601 C CA . ILE A 1 213 ? -21.079 8.939 18.705 1.00 98.31 213 ILE A CA 1
ATOM 1602 C C . ILE A 1 213 ? -21.966 8.662 19.923 1.00 98.31 213 ILE A C 1
ATOM 1604 O O . ILE A 1 213 ? -21.536 8.806 21.070 1.00 98.31 213 ILE A O 1
ATOM 1608 N N . LEU A 1 214 ? -23.197 8.219 19.663 1.00 97.69 214 LEU A N 1
ATOM 1609 C CA . LEU A 1 214 ? -24.062 7.610 20.670 1.00 97.69 214 LEU A CA 1
ATOM 1610 C C . LEU A 1 214 ? -24.120 6.103 20.444 1.00 97.69 214 LEU A C 1
ATOM 1612 O O . LEU A 1 214 ? -24.324 5.655 19.319 1.00 97.69 214 LEU A O 1
ATOM 1616 N N . THR A 1 215 ? -23.983 5.332 21.518 1.00 96.44 215 THR A N 1
ATOM 1617 C CA . THR A 1 215 ? -24.201 3.882 21.487 1.00 96.44 215 THR A CA 1
ATOM 1618 C C . THR A 1 215 ? -24.936 3.408 22.736 1.00 96.44 215 THR A C 1
ATOM 1620 O O . THR A 1 215 ? -24.911 4.057 23.783 1.00 96.44 215 THR A O 1
ATOM 1623 N N . SER A 1 216 ? -25.632 2.279 22.630 1.00 94.62 216 SER A N 1
ATOM 1624 C CA . SER A 1 216 ? -26.364 1.643 23.732 1.00 94.62 216 SER A CA 1
ATOM 1625 C C . SER A 1 216 ? -25.893 0.220 24.026 1.00 94.62 216 SER A C 1
ATOM 1627 O O . SER A 1 216 ? -26.472 -0.447 24.881 1.00 94.62 216 SER A O 1
ATOM 1629 N N . HIS A 1 217 ? -24.836 -0.244 23.366 1.00 90.94 217 HIS A N 1
ATOM 1630 C CA . HIS A 1 217 ? -24.303 -1.589 23.532 1.00 90.94 217 HIS A CA 1
ATOM 1631 C C . HIS A 1 217 ? -22.775 -1.581 23.444 1.00 90.94 217 HIS A C 1
ATOM 1633 O O . HIS A 1 217 ? -22.155 -0.627 22.968 1.00 90.94 217 HIS A O 1
ATOM 1639 N N . PHE A 1 218 ? -22.162 -2.658 23.914 1.00 87.19 218 PHE A N 1
ATOM 1640 C CA . PHE A 1 218 ? -20.742 -2.895 23.707 1.00 87.19 218 PHE A CA 1
ATOM 1641 C C . PHE A 1 218 ? -20.483 -3.574 22.370 1.00 87.19 218 PHE A C 1
ATOM 1643 O O . PHE A 1 218 ? -21.236 -4.453 21.950 1.00 87.19 218 PHE A O 1
ATOM 1650 N N . SER A 1 219 ? -19.461 -3.090 21.678 1.00 91.06 219 SER A N 1
ATOM 1651 C CA . SER A 1 219 ? -19.073 -3.475 20.323 1.00 91.06 219 SER A CA 1
ATOM 1652 C C . SER A 1 219 ? -17.651 -2.992 20.065 1.00 91.06 219 SER A C 1
ATOM 1654 O O . SER A 1 219 ? -17.025 -2.372 20.936 1.00 91.06 219 SER A O 1
ATOM 1656 N N . GLU A 1 220 ? -17.150 -3.288 18.877 1.00 96.00 220 GLU A N 1
ATOM 1657 C CA . GLU A 1 220 ? -15.916 -2.713 18.360 1.00 96.00 220 GLU A CA 1
ATOM 1658 C C . GLU A 1 220 ? -16.251 -1.472 17.530 1.00 96.00 220 GLU A C 1
ATOM 1660 O O . GLU A 1 220 ? -17.265 -1.451 16.842 1.00 96.00 220 GLU A O 1
ATOM 1665 N N . TYR A 1 221 ? -15.440 -0.424 17.620 1.00 97.19 221 TYR A N 1
ATOM 1666 C CA . TYR A 1 221 ? -15.662 0.861 16.964 1.00 97.19 221 TYR A CA 1
ATOM 1667 C C . TYR A 1 221 ? -14.374 1.330 16.311 1.00 97.19 221 TYR A C 1
ATOM 1669 O O . TYR A 1 221 ? -13.314 1.237 16.919 1.00 97.19 221 TYR A O 1
ATOM 1677 N N . THR A 1 222 ? -14.442 1.898 15.116 1.00 97.38 222 THR A N 1
ATOM 1678 C CA . THR A 1 222 ? -13.272 2.538 14.508 1.00 97.38 222 THR A CA 1
ATOM 1679 C C . THR A 1 222 ? -13.654 3.750 13.677 1.00 97.38 222 THR A C 1
ATOM 1681 O O . THR A 1 222 ? -14.763 3.826 13.147 1.00 97.38 222 THR A O 1
ATOM 1684 N N . VAL A 1 223 ? -12.735 4.709 13.580 1.00 96.81 223 VAL A N 1
ATOM 1685 C CA . VAL A 1 223 ? -12.847 5.843 12.664 1.00 96.81 223 VAL A CA 1
ATOM 1686 C C . VAL A 1 223 ? -12.412 5.401 11.273 1.00 96.81 223 VAL A C 1
ATOM 1688 O O . VAL A 1 223 ? -11.420 4.691 11.105 1.00 96.81 223 VAL A O 1
ATOM 1691 N N . THR A 1 224 ? -13.158 5.838 10.266 1.00 94.56 224 THR A N 1
ATOM 1692 C CA . THR A 1 224 ? -12.933 5.464 8.874 1.00 94.56 224 THR A CA 1
ATOM 1693 C C . THR A 1 224 ? -13.383 6.561 7.897 1.00 94.56 224 THR A C 1
ATOM 1695 O O . THR A 1 224 ? -13.925 7.587 8.316 1.00 94.56 224 THR A O 1
ATOM 1698 N N . THR A 1 225 ? -13.173 6.350 6.595 1.00 92.94 225 THR A N 1
ATOM 1699 C CA . THR A 1 225 ? -13.685 7.179 5.493 1.00 92.94 225 THR A CA 1
ATOM 1700 C C . THR A 1 225 ? -14.047 6.316 4.279 1.00 92.94 225 THR A C 1
ATOM 1702 O O . THR A 1 225 ? -13.486 5.239 4.100 1.00 92.94 225 THR A O 1
ATOM 1705 N N . GLU A 1 226 ? -14.939 6.815 3.421 1.00 86.25 226 GLU A N 1
ATOM 1706 C CA . GLU A 1 226 ? -15.233 6.254 2.086 1.00 86.25 226 GLU A CA 1
ATOM 1707 C C . GLU A 1 226 ? -14.235 6.739 1.018 1.00 86.25 226 GLU A C 1
ATOM 1709 O O . GLU A 1 226 ? -14.286 6.299 -0.124 1.00 86.25 226 GLU A O 1
ATOM 1714 N N . ASP A 1 227 ? -13.339 7.673 1.354 1.00 71.44 227 ASP A N 1
ATOM 1715 C CA . ASP A 1 227 ? -12.426 8.313 0.393 1.00 71.44 227 ASP A CA 1
ATOM 1716 C C . ASP A 1 227 ? -11.182 7.454 0.087 1.00 71.44 227 ASP A C 1
ATOM 1718 O O . ASP A 1 227 ? -10.076 7.984 -0.028 1.00 71.44 227 ASP A O 1
ATOM 1722 N N . ILE A 1 228 ? -11.350 6.131 -0.041 1.00 65.69 228 ILE A N 1
ATOM 1723 C CA . ILE A 1 228 ? -10.378 5.303 -0.761 1.00 65.69 228 ILE A CA 1
ATOM 1724 C C . ILE A 1 228 ? -10.841 5.163 -2.199 1.00 65.69 228 ILE A C 1
ATOM 1726 O O . ILE A 1 228 ? -12.027 5.047 -2.510 1.00 65.69 228 ILE A O 1
ATOM 1730 N N . ILE A 1 229 ? -9.867 5.078 -3.088 1.00 71.25 229 ILE A N 1
ATOM 1731 C CA . ILE A 1 229 ? -10.083 4.347 -4.317 1.00 71.25 229 ILE A CA 1
ATOM 1732 C C . ILE A 1 229 ? -9.999 2.863 -3.975 1.00 71.25 229 ILE A C 1
ATOM 1734 O O . ILE A 1 229 ? -8.911 2.389 -3.685 1.00 71.25 229 ILE A O 1
ATOM 1738 N N . ASN A 1 230 ? -11.131 2.162 -3.981 1.00 72.12 230 ASN A N 1
ATOM 1739 C CA . ASN A 1 230 ? -11.178 0.709 -3.765 1.00 72.12 230 ASN A CA 1
ATOM 1740 C C . ASN A 1 230 ? -10.805 -0.070 -5.028 1.00 72.12 230 ASN A C 1
ATOM 1742 O O . ASN A 1 230 ? -10.313 -1.189 -4.955 1.00 72.12 230 ASN A O 1
ATOM 1746 N N . GLU A 1 231 ? -11.009 0.552 -6.186 1.00 86.06 231 GLU A N 1
ATOM 1747 C CA . GLU A 1 231 ? -10.714 -0.010 -7.494 1.00 86.06 231 GLU A CA 1
ATOM 1748 C C . GLU A 1 231 ? -10.187 1.102 -8.389 1.00 86.06 231 GLU A C 1
ATOM 1750 O O . GLU A 1 231 ? -10.767 2.188 -8.480 1.00 86.06 231 GLU A O 1
ATOM 1755 N N . PHE A 1 232 ? -9.072 0.845 -9.048 1.00 92.00 232 PHE A N 1
ATOM 1756 C CA . PHE A 1 232 ? -8.467 1.762 -9.986 1.00 92.00 232 PHE A CA 1
ATOM 1757 C C . PHE A 1 232 ? -7.999 1.000 -11.207 1.00 92.00 232 PHE A C 1
ATOM 1759 O O . PHE A 1 232 ? -7.286 0.008 -11.097 1.00 92.00 232 PHE A O 1
ATOM 1766 N N . ALA A 1 233 ? -8.341 1.532 -12.370 1.00 94.12 233 ALA A N 1
ATOM 1767 C CA . ALA A 1 233 ? -7.834 1.045 -13.627 1.00 94.12 233 ALA A CA 1
ATOM 1768 C C . ALA A 1 233 ? -7.497 2.212 -14.548 1.00 94.12 233 ALA A C 1
ATOM 1770 O O . ALA A 1 233 ? -8.319 3.105 -14.752 1.00 94.12 233 ALA A O 1
ATOM 1771 N N . ASP A 1 234 ? -6.302 2.175 -15.131 1.00 94.69 234 ASP A N 1
ATOM 1772 C CA . ASP A 1 234 ? -5.947 3.020 -16.264 1.00 94.69 234 ASP A CA 1
ATOM 1773 C C . ASP A 1 234 ? -5.241 2.180 -17.333 1.00 94.69 234 ASP A C 1
ATOM 1775 O O . ASP A 1 234 ? -4.210 1.553 -17.090 1.00 94.69 234 ASP A O 1
ATOM 1779 N N . GLU A 1 235 ? -5.828 2.166 -18.526 1.00 95.12 235 GLU A N 1
ATOM 1780 C CA . GLU A 1 235 ? -5.293 1.525 -19.735 1.00 95.12 235 GLU A CA 1
ATOM 1781 C C . GLU A 1 235 ? -4.504 2.516 -20.603 1.00 95.12 235 GLU A C 1
ATOM 1783 O O . GLU A 1 235 ? -4.170 2.237 -21.753 1.00 95.12 235 GLU A O 1
ATOM 1788 N N . PHE A 1 236 ? -4.292 3.735 -20.098 1.00 94.25 236 PHE A N 1
ATOM 1789 C CA . PHE A 1 236 ? -3.639 4.842 -20.783 1.00 94.25 236 PHE A CA 1
ATOM 1790 C C . PHE A 1 236 ? -4.209 5.073 -22.191 1.00 94.25 236 PHE A C 1
ATOM 1792 O O . PHE A 1 236 ? -3.496 5.432 -23.126 1.00 94.25 236 PHE A O 1
ATOM 1799 N N . ASP A 1 237 ? -5.516 4.862 -22.369 1.00 90.38 237 ASP A N 1
ATOM 1800 C CA . ASP A 1 237 ? -6.223 5.106 -23.632 1.00 90.38 237 ASP A CA 1
ATOM 1801 C C . ASP A 1 237 ? -6.390 6.623 -23.874 1.00 90.38 237 ASP A C 1
ATOM 1803 O O . ASP A 1 237 ? -6.496 7.097 -25.016 1.00 90.38 237 ASP A O 1
ATOM 1807 N N . GLU A 1 238 ? -6.351 7.403 -22.789 1.00 89.62 238 GLU A N 1
ATOM 1808 C CA . GLU A 1 238 ? -6.346 8.857 -22.792 1.00 89.62 238 GLU A CA 1
ATOM 1809 C C . GLU A 1 238 ? -4.965 9.447 -22.487 1.00 89.62 238 GLU A C 1
ATOM 1811 O O . GLU A 1 238 ? -4.069 8.834 -21.912 1.00 89.62 238 GLU A O 1
ATOM 1816 N N . ASP A 1 239 ? -4.780 10.689 -22.929 1.00 86.94 239 ASP A N 1
ATOM 1817 C CA . ASP A 1 239 ? -3.560 11.429 -22.640 1.00 86.94 239 ASP A CA 1
ATOM 1818 C C . ASP A 1 239 ? -3.518 11.750 -21.145 1.00 86.94 239 ASP A C 1
ATOM 1820 O O . ASP A 1 239 ? -4.309 12.577 -20.690 1.00 86.94 239 ASP A O 1
ATOM 1824 N N . ILE A 1 240 ? -2.587 11.131 -20.409 1.00 86.31 240 ILE A N 1
ATOM 1825 C CA . ILE A 1 240 ? -2.406 11.291 -18.953 1.00 86.31 240 ILE A CA 1
ATOM 1826 C C . ILE A 1 240 ? -2.258 12.765 -18.555 1.00 86.31 240 ILE A C 1
ATOM 1828 O O . ILE A 1 240 ? -2.628 13.202 -17.471 1.00 86.31 240 ILE A O 1
ATOM 1832 N N . CYS A 1 241 ? -1.787 13.571 -19.504 1.00 81.81 241 CYS A N 1
ATOM 1833 C CA . CYS A 1 241 ? -1.671 15.011 -19.403 1.00 81.81 241 CYS A CA 1
ATOM 1834 C C . CYS A 1 241 ? -2.999 15.771 -19.271 1.00 81.81 241 CYS A C 1
ATOM 1836 O O . CYS A 1 241 ? -3.007 16.957 -18.943 1.00 81.81 241 CYS A O 1
ATOM 1838 N N . LYS A 1 242 ? -4.127 15.132 -19.578 1.00 84.19 242 LYS A N 1
ATOM 1839 C CA . LYS A 1 242 ? -5.465 15.702 -19.396 1.00 84.19 242 LYS A CA 1
ATOM 1840 C C . LYS A 1 242 ? -6.073 15.325 -18.057 1.00 84.19 242 LYS A C 1
ATOM 1842 O O . LYS A 1 242 ? -6.961 16.046 -17.607 1.00 84.19 242 LYS A O 1
ATOM 1847 N N . ASP A 1 243 ? -5.579 14.263 -17.431 1.00 83.06 243 ASP A N 1
ATOM 1848 C CA . ASP A 1 243 ? -6.005 13.835 -16.107 1.00 83.06 243 ASP A CA 1
ATOM 1849 C C . ASP A 1 243 ? -5.038 14.339 -15.029 1.00 83.06 243 ASP A C 1
ATOM 1851 O O . ASP A 1 243 ? -4.446 13.595 -14.246 1.00 83.06 243 ASP A O 1
ATOM 1855 N N . GLU A 1 244 ? -4.880 15.664 -14.975 1.00 78.25 244 GLU A N 1
ATOM 1856 C CA . GLU A 1 244 ? -4.116 16.305 -13.903 1.00 78.25 244 GLU A CA 1
ATOM 1857 C C . GLU A 1 244 ? -4.782 16.127 -12.529 1.00 78.25 244 GLU A C 1
ATOM 1859 O O . GLU A 1 244 ? -4.158 16.451 -11.521 1.00 78.25 244 GLU A O 1
ATOM 1864 N N . SER A 1 245 ? -6.031 15.648 -12.461 1.00 76.69 245 SER A N 1
ATOM 1865 C CA . SER A 1 245 ? -6.693 15.268 -11.208 1.00 76.69 245 SER A CA 1
ATOM 1866 C C . SER A 1 245 ? -6.174 13.957 -10.641 1.00 76.69 245 SER A C 1
ATOM 1868 O O . SER A 1 245 ? -6.183 13.796 -9.418 1.00 76.69 245 SER A O 1
ATOM 1870 N N . PHE A 1 246 ? -5.726 13.047 -11.501 1.00 82.50 246 PHE A N 1
ATOM 1871 C CA . PHE A 1 246 ? -5.302 11.724 -11.085 1.00 82.50 246 PHE A CA 1
ATOM 1872 C C . PHE A 1 246 ? -3.798 11.553 -11.067 1.00 82.50 246 PHE A C 1
ATOM 1874 O O . PHE A 1 246 ? -3.292 10.918 -10.152 1.00 82.50 246 PHE A O 1
ATOM 1881 N N . TYR A 1 247 ? -3.078 12.145 -12.013 1.00 86.69 247 TYR A N 1
ATOM 1882 C CA . TYR A 1 247 ? -1.631 12.002 -12.084 1.00 86.69 247 TYR A CA 1
ATOM 1883 C C . TYR A 1 247 ? -0.899 13.278 -11.666 1.00 86.69 247 TYR A C 1
ATOM 1885 O O . TYR A 1 247 ? -1.418 14.400 -11.720 1.00 86.69 247 TYR A O 1
ATOM 1893 N N . MET A 1 248 ? 0.349 13.110 -11.251 1.00 82.62 248 MET A N 1
ATOM 1894 C CA . MET A 1 248 ? 1.328 14.168 -11.082 1.00 82.62 248 MET A CA 1
ATOM 1895 C C . MET A 1 248 ? 2.707 13.717 -11.565 1.00 82.62 248 MET A C 1
ATOM 1897 O O . MET A 1 248 ? 2.933 12.556 -11.893 1.00 82.62 248 MET A O 1
ATOM 1901 N N . ARG A 1 249 ? 3.618 14.682 -11.674 1.00 75.56 249 ARG A N 1
ATOM 1902 C CA . ARG A 1 249 ? 4.993 14.473 -12.116 1.00 75.56 249 ARG A CA 1
ATOM 1903 C C . ARG A 1 249 ? 5.923 14.897 -10.986 1.00 75.56 249 ARG A C 1
ATOM 1905 O O . ARG A 1 249 ? 5.851 16.053 -10.570 1.00 75.56 249 ARG A O 1
ATOM 1912 N N . SER A 1 250 ? 6.771 13.991 -10.509 1.00 67.12 250 SER A N 1
ATOM 1913 C CA . SER A 1 250 ? 7.640 14.244 -9.349 1.00 67.12 250 SER A CA 1
ATOM 1914 C C . SER A 1 250 ? 8.996 14.881 -9.701 1.00 67.12 250 SER A C 1
ATOM 1916 O O . SER A 1 250 ? 9.636 15.500 -8.847 1.00 67.12 250 SER A O 1
ATOM 1918 N N . ASP A 1 251 ? 9.404 14.881 -10.978 1.00 55.53 251 ASP A N 1
ATOM 1919 C CA . ASP A 1 251 ? 10.748 15.324 -11.403 1.00 55.53 251 ASP A CA 1
ATOM 1920 C C . ASP A 1 251 ? 11.064 16.831 -11.250 1.00 55.53 251 ASP A C 1
ATOM 1922 O O . ASP A 1 251 ? 12.173 17.276 -11.550 1.00 55.53 251 ASP A O 1
ATOM 1926 N N . ASP A 1 252 ? 10.145 17.601 -10.675 1.00 46.41 252 ASP A N 1
ATOM 1927 C CA . ASP A 1 252 ? 10.444 18.835 -9.966 1.00 46.41 252 ASP A CA 1
ATOM 1928 C C . ASP A 1 252 ? 9.408 19.002 -8.843 1.00 46.41 252 ASP A C 1
ATOM 1930 O O . ASP A 1 252 ? 8.296 19.467 -9.097 1.00 46.41 252 ASP A O 1
ATOM 1934 N N . LEU A 1 253 ? 9.802 18.811 -7.574 1.00 43.12 253 LEU A N 1
ATOM 1935 C CA . LEU A 1 253 ? 9.066 19.253 -6.360 1.00 43.12 253 LEU A CA 1
ATOM 1936 C C . LEU A 1 253 ? 8.686 20.762 -6.360 1.00 43.12 253 LEU A C 1
ATOM 1938 O O . LEU A 1 253 ? 8.263 21.327 -5.352 1.00 43.12 253 LEU A O 1
ATOM 1942 N N . LYS A 1 254 ? 8.904 21.466 -7.474 1.00 42.47 254 LYS A N 1
ATOM 1943 C CA . LYS A 1 254 ? 8.609 22.873 -7.715 1.00 42.47 254 LYS A CA 1
ATOM 1944 C C . LYS A 1 254 ? 7.633 23.103 -8.872 1.00 42.47 254 LYS A C 1
ATOM 1946 O O . LYS A 1 254 ? 7.237 24.258 -9.052 1.00 42.47 254 LYS A O 1
ATOM 1951 N N . HIS A 1 255 ? 7.275 22.105 -9.685 1.00 45.12 255 HIS A N 1
ATOM 1952 C CA . HIS A 1 255 ? 6.496 22.298 -10.915 1.00 45.12 255 HIS A CA 1
ATOM 1953 C C . HIS A 1 255 ? 5.284 21.352 -10.978 1.00 45.12 255 HIS A C 1
ATOM 1955 O O . HIS A 1 255 ? 5.344 20.285 -11.567 1.00 45.12 255 HIS A O 1
ATOM 1961 N N . ASN A 1 256 ? 4.138 21.810 -10.456 1.00 53.72 256 ASN A N 1
ATOM 1962 C CA . ASN A 1 256 ? 2.849 21.091 -10.426 1.00 53.72 256 ASN A CA 1
ATOM 1963 C C . ASN A 1 256 ? 2.212 20.780 -11.804 1.00 53.72 256 ASN A C 1
ATOM 1965 O O . ASN A 1 256 ? 1.042 20.407 -11.848 1.00 53.72 256 ASN A O 1
ATOM 1969 N N . ASN A 1 257 ? 2.930 20.941 -12.919 1.00 55.56 257 ASN A N 1
ATOM 1970 C CA . ASN A 1 257 ? 2.391 20.713 -14.259 1.00 55.56 257 ASN A CA 1
ATOM 1971 C C . ASN A 1 257 ? 3.049 19.480 -14.885 1.00 55.56 257 ASN A C 1
ATOM 1973 O O . ASN A 1 257 ? 4.170 19.580 -15.396 1.00 55.56 257 ASN A O 1
ATOM 1977 N N . LEU A 1 258 ? 2.310 18.366 -14.935 1.00 59.94 258 LEU A N 1
ATOM 1978 C CA . LEU A 1 258 ? 2.652 17.155 -15.700 1.00 59.94 258 LEU A CA 1
ATOM 1979 C C . LEU A 1 258 ? 3.161 17.496 -17.112 1.00 59.94 258 LEU A C 1
ATOM 1981 O O . LEU A 1 258 ? 4.181 16.982 -17.566 1.00 59.94 258 LEU A O 1
ATOM 1985 N N . CYS A 1 259 ? 2.501 18.457 -17.765 1.00 62.75 259 CYS A N 1
ATOM 1986 C CA . CYS A 1 259 ? 2.637 18.747 -19.196 1.00 62.75 259 CYS A CA 1
ATOM 1987 C C . CYS A 1 259 ? 3.446 20.014 -19.496 1.00 62.75 259 CYS A C 1
ATOM 1989 O O . CYS A 1 259 ? 3.220 20.700 -20.498 1.00 62.75 259 CYS A O 1
ATOM 1991 N N . GLY A 1 260 ? 4.378 20.373 -18.606 1.00 60.75 260 GLY A N 1
ATOM 1992 C CA . GLY A 1 260 ? 5.356 21.436 -18.854 1.00 60.75 260 GLY A CA 1
ATOM 1993 C C . GLY A 1 260 ? 6.260 21.145 -20.064 1.00 60.75 260 GLY A C 1
ATOM 1994 O O . GLY A 1 260 ? 6.151 20.114 -20.711 1.00 60.75 260 GLY A O 1
ATOM 1995 N N . THR A 1 261 ? 7.211 22.034 -20.373 1.00 49.50 261 THR A N 1
ATOM 1996 C CA . THR A 1 261 ? 8.082 22.033 -21.581 1.00 49.50 261 THR A CA 1
ATOM 1997 C C . THR A 1 261 ? 8.973 20.794 -21.815 1.00 49.50 261 THR A C 1
ATOM 1999 O O . THR A 1 261 ? 9.836 20.818 -22.685 1.00 49.50 261 THR A O 1
ATOM 2002 N N . SER A 1 262 ? 8.775 19.720 -21.060 1.00 56.25 262 SER A N 1
ATOM 2003 C CA . SER A 1 262 ? 9.412 18.410 -21.187 1.00 56.25 262 SER A CA 1
ATOM 2004 C C . SER A 1 262 ? 8.416 17.346 -21.699 1.00 56.25 262 SER A C 1
ATOM 2006 O O . SER A 1 262 ? 8.512 16.174 -21.341 1.00 56.25 262 SER A O 1
ATOM 2008 N N . LEU A 1 263 ? 7.485 17.763 -22.567 1.00 58.41 263 LEU A N 1
ATOM 2009 C CA . LEU A 1 263 ? 6.456 16.936 -23.223 1.00 58.41 263 LEU A CA 1
ATOM 2010 C C . LEU A 1 263 ? 6.989 15.676 -23.932 1.00 58.41 263 LEU A C 1
ATOM 2012 O O . LEU A 1 263 ? 6.216 14.780 -24.246 1.00 58.41 263 LEU A O 1
ATOM 2016 N N . ASP A 1 264 ? 8.291 15.604 -24.208 1.00 76.38 264 ASP A N 1
ATOM 2017 C CA . ASP A 1 264 ? 8.876 14.473 -24.929 1.00 76.38 264 ASP A CA 1
ATOM 2018 C C . ASP A 1 264 ? 9.232 13.283 -24.018 1.00 76.38 264 ASP A C 1
ATOM 2020 O O . ASP A 1 264 ? 9.471 12.189 -24.529 1.00 76.38 264 ASP A O 1
ATOM 2024 N N . LEU A 1 265 ? 9.283 13.474 -22.690 1.00 85.56 265 LEU A N 1
ATOM 2025 C CA . LEU A 1 265 ? 9.754 12.436 -21.762 1.00 85.56 265 LEU A CA 1
ATOM 2026 C C . LEU A 1 265 ? 8.640 11.544 -21.211 1.00 85.56 265 LEU A C 1
ATOM 2028 O O . LEU A 1 265 ? 8.886 10.361 -20.986 1.00 85.56 265 LEU A O 1
ATOM 2032 N N . ILE A 1 266 ? 7.444 12.102 -21.012 1.00 87.88 266 ILE A N 1
ATOM 2033 C CA . ILE A 1 266 ? 6.258 11.388 -20.530 1.00 87.88 266 ILE A CA 1
ATOM 2034 C C . ILE A 1 266 ? 5.128 11.679 -21.505 1.00 87.88 266 ILE A C 1
ATOM 2036 O O . ILE A 1 266 ? 4.778 12.841 -21.714 1.00 87.88 266 ILE A O 1
ATOM 2040 N N . LYS A 1 267 ? 4.585 10.638 -22.130 1.00 90.19 267 LYS A N 1
ATOM 2041 C CA . LYS A 1 267 ? 3.484 10.781 -23.085 1.00 90.19 267 LYS A CA 1
ATOM 2042 C C . LYS A 1 267 ? 2.669 9.509 -23.188 1.00 90.19 267 LYS A C 1
ATOM 2044 O O . LYS A 1 267 ? 3.230 8.416 -23.150 1.00 90.19 267 LYS A O 1
ATOM 2049 N N . THR A 1 268 ? 1.381 9.668 -23.444 1.00 88.31 268 THR A N 1
ATOM 2050 C CA . THR A 1 268 ? 0.548 8.565 -23.902 1.00 88.31 268 THR A CA 1
ATOM 2051 C C . THR A 1 268 ? 0.635 8.442 -25.424 1.00 88.31 268 THR A C 1
ATOM 2053 O O . THR A 1 268 ? 0.331 9.384 -26.161 1.00 88.31 268 THR A O 1
ATOM 2056 N N . GLU A 1 269 ? 1.024 7.275 -25.934 1.00 87.44 269 GLU A N 1
ATOM 2057 C CA . GLU A 1 269 ? 1.005 6.965 -27.364 1.00 87.44 269 GLU A CA 1
ATOM 2058 C C . GLU A 1 269 ? 0.530 5.539 -27.611 1.00 87.44 269 GLU A C 1
ATOM 2060 O O . GLU A 1 269 ? 1.113 4.598 -27.090 1.00 87.44 269 GLU A O 1
ATOM 2065 N N . TYR A 1 270 ? -0.447 5.383 -28.510 1.00 84.06 270 TYR A N 1
ATOM 2066 C CA . TYR A 1 270 ? -0.982 4.074 -28.907 1.00 84.06 270 TYR A CA 1
ATOM 2067 C C . TYR A 1 270 ? -1.558 3.258 -27.744 1.00 84.06 270 TYR A C 1
ATOM 2069 O O . TYR A 1 270 ? -1.444 2.041 -27.781 1.00 84.06 270 TYR A O 1
ATOM 2077 N N . SER A 1 271 ? -2.175 3.926 -26.763 1.00 90.75 271 SER A N 1
ATOM 2078 C CA . SER A 1 271 ? -2.700 3.274 -25.555 1.00 90.75 271 SER A CA 1
ATOM 2079 C C . SER A 1 271 ? -1.604 2.716 -24.641 1.00 90.75 271 SER A C 1
ATOM 2081 O O . SER A 1 271 ? -1.786 1.710 -23.980 1.00 90.75 271 SER A O 1
ATOM 2083 N N . TYR A 1 272 ? -0.429 3.354 -24.646 1.00 93.81 272 TYR A N 1
ATOM 2084 C CA . TYR A 1 272 ? 0.637 3.082 -23.688 1.00 93.81 272 TYR A CA 1
ATOM 2085 C C . TYR A 1 272 ? 1.144 4.392 -23.099 1.00 93.81 272 TYR A C 1
ATOM 2087 O O . TYR A 1 272 ? 1.385 5.356 -23.838 1.00 93.81 272 TYR A O 1
ATOM 2095 N N . LEU A 1 273 ? 1.420 4.403 -21.801 1.00 95.38 273 LEU A N 1
ATOM 2096 C CA . LEU A 1 273 ? 2.251 5.421 -21.173 1.00 95.38 273 LEU A CA 1
ATOM 2097 C C . LEU A 1 273 ? 3.725 5.142 -21.493 1.00 95.38 273 LEU A C 1
ATOM 2099 O O . LEU A 1 273 ? 4.245 4.053 -21.253 1.00 95.38 273 LEU A O 1
ATOM 2103 N N . LYS A 1 274 ? 4.427 6.141 -22.028 1.00 95.94 274 LYS A N 1
ATOM 2104 C CA . LYS A 1 274 ? 5.863 6.080 -22.321 1.00 95.94 274 LYS A CA 1
ATOM 2105 C C . LYS A 1 274 ? 6.641 6.970 -21.375 1.00 95.94 274 LYS A C 1
ATOM 2107 O O . LYS A 1 274 ? 6.416 8.178 -21.370 1.00 95.94 274 LYS A O 1
ATOM 2112 N N . LEU A 1 275 ? 7.619 6.393 -20.682 1.00 95.00 275 LEU A N 1
ATOM 2113 C CA . LEU A 1 275 ? 8.572 7.116 -19.839 1.00 95.00 275 LEU A CA 1
ATOM 2114 C C . LEU A 1 275 ? 9.973 6.978 -20.437 1.00 95.00 275 LEU A C 1
ATOM 2116 O O . LEU A 1 275 ? 10.512 5.877 -20.540 1.00 95.00 275 LEU A O 1
ATOM 2120 N N . THR A 1 276 ? 10.555 8.090 -20.884 1.00 95.06 276 THR A N 1
ATOM 2121 C CA . THR A 1 276 ? 11.801 8.094 -21.663 1.00 95.06 276 THR A CA 1
ATOM 2122 C C . THR A 1 276 ? 12.940 8.738 -20.896 1.00 95.06 276 THR A C 1
ATOM 2124 O O . THR A 1 276 ? 12.955 9.944 -20.691 1.00 95.06 276 THR A O 1
ATOM 2127 N N . TYR A 1 277 ? 13.968 7.966 -20.557 1.00 93.56 277 TYR A N 1
ATOM 2128 C CA . TYR A 1 277 ? 15.246 8.523 -20.134 1.00 93.56 277 TYR A CA 1
ATOM 2129 C C . TYR A 1 277 ? 16.020 9.040 -21.364 1.00 93.56 277 TYR A C 1
ATOM 2131 O O . TYR A 1 277 ? 16.408 8.236 -22.220 1.00 93.56 277 TYR A O 1
ATOM 2139 N N . PRO A 1 278 ? 16.256 10.361 -21.489 1.00 92.81 278 PRO A N 1
ATOM 2140 C CA . PRO A 1 278 ? 16.760 10.933 -22.730 1.00 92.81 278 PRO A CA 1
ATOM 2141 C C . PRO A 1 278 ? 18.274 10.758 -22.896 1.00 92.81 278 PRO A C 1
ATOM 2143 O O . PRO A 1 278 ? 19.059 10.808 -21.940 1.00 92.81 278 PRO A O 1
ATOM 2146 N N . SER A 1 279 ? 18.690 10.623 -24.152 1.00 93.75 279 SER A N 1
ATOM 2147 C CA . SER A 1 279 ? 20.084 10.612 -24.585 1.00 93.75 279 SER A CA 1
ATOM 2148 C C . SER A 1 279 ? 20.849 11.840 -24.088 1.00 93.75 279 SER A C 1
ATOM 2150 O O . SER A 1 279 ? 20.343 12.961 -24.013 1.00 93.75 279 SER A O 1
ATOM 2152 N N . GLY A 1 280 ? 22.114 11.638 -23.719 1.00 92.38 280 GLY A N 1
ATOM 2153 C CA . GLY A 1 280 ? 22.993 12.710 -23.254 1.00 92.38 280 GLY A CA 1
ATOM 2154 C C . GLY A 1 280 ? 22.704 13.236 -21.842 1.00 92.38 280 GLY A C 1
ATOM 2155 O O . GLY A 1 280 ? 23.501 14.030 -21.343 1.00 92.38 280 GLY A O 1
ATOM 2156 N N . ARG A 1 281 ? 21.629 12.801 -21.162 1.00 89.50 281 ARG A N 1
ATOM 2157 C CA . ARG A 1 281 ? 21.330 13.229 -19.783 1.00 89.50 281 ARG A CA 1
ATOM 2158 C C . ARG A 1 281 ? 22.397 12.717 -18.823 1.00 89.50 281 ARG A C 1
ATOM 2160 O O . ARG A 1 281 ? 22.644 11.515 -18.732 1.00 89.50 281 ARG A O 1
ATOM 2167 N N . GLU A 1 282 ? 23.045 13.630 -18.103 1.00 90.81 282 GLU A N 1
ATOM 2168 C CA . GLU A 1 282 ? 24.137 13.317 -17.171 1.00 90.81 282 GLU A CA 1
ATOM 2169 C C . GLU A 1 282 ? 23.670 13.010 -15.745 1.00 90.81 282 GLU A C 1
ATOM 2171 O O . GLU A 1 282 ? 24.466 12.486 -14.967 1.00 90.81 282 GLU A O 1
ATOM 2176 N N . THR A 1 283 ? 22.413 13.290 -15.399 1.00 89.25 283 THR A N 1
ATOM 2177 C CA . THR A 1 283 ? 21.861 12.982 -14.076 1.00 89.25 283 THR A CA 1
ATOM 2178 C C . THR A 1 283 ? 21.874 11.472 -13.818 1.00 89.25 283 THR A C 1
ATOM 2180 O O . THR A 1 283 ? 21.779 10.665 -14.737 1.00 89.25 283 THR A O 1
ATOM 2183 N N . VAL A 1 284 ? 22.074 11.070 -12.570 1.00 89.88 284 VAL A N 1
ATOM 2184 C CA . VAL A 1 284 ? 22.017 9.668 -12.138 1.00 89.88 284 VAL A CA 1
ATOM 2185 C C . VAL A 1 284 ? 20.997 9.545 -11.023 1.00 89.88 284 VAL A C 1
ATOM 2187 O O . VAL A 1 284 ? 20.762 10.526 -10.323 1.00 89.88 284 VAL A O 1
ATOM 2190 N N . GLY A 1 285 ? 20.475 8.342 -10.813 1.00 89.38 285 GLY A N 1
ATOM 2191 C CA . GLY A 1 285 ? 19.488 8.095 -9.771 1.00 89.38 285 GLY A CA 1
ATOM 2192 C C . GLY A 1 285 ? 18.083 8.590 -10.136 1.00 89.38 285 GLY A C 1
ATOM 2193 O O . GLY A 1 285 ? 17.892 9.133 -11.233 1.00 89.38 285 GLY A O 1
ATOM 2194 N N . PRO A 1 286 ? 17.129 8.420 -9.208 1.00 86.56 286 PRO A N 1
ATOM 2195 C CA . PRO A 1 286 ? 15.741 8.860 -9.358 1.00 86.56 286 PRO A CA 1
ATOM 2196 C C . PRO A 1 286 ? 15.583 10.363 -9.637 1.00 86.56 286 PRO A C 1
ATOM 2198 O O . PRO A 1 286 ? 14.748 10.740 -10.445 1.00 86.56 286 PRO A O 1
ATOM 2201 N N . ASP A 1 287 ? 16.476 11.228 -9.134 1.00 81.75 287 ASP A N 1
ATOM 2202 C CA . ASP A 1 287 ? 16.484 12.676 -9.449 1.00 81.75 287 ASP A CA 1
ATOM 2203 C C . ASP A 1 287 ? 16.589 12.983 -10.962 1.00 81.75 287 ASP A C 1
ATOM 2205 O O . ASP A 1 287 ? 16.341 14.092 -11.442 1.00 81.75 287 ASP A O 1
ATOM 2209 N N . GLY A 1 288 ? 17.070 12.008 -11.736 1.00 80.94 288 GLY A N 1
ATOM 2210 C CA . GLY A 1 288 ? 17.192 12.058 -13.185 1.00 80.94 288 GLY A CA 1
ATOM 2211 C C . GLY A 1 288 ? 16.054 11.382 -13.941 1.00 80.94 288 GLY A C 1
ATOM 2212 O O . GLY A 1 288 ? 16.186 11.227 -15.158 1.00 80.94 288 GLY A O 1
ATOM 2213 N N . ALA A 1 289 ? 15.011 10.921 -13.258 1.00 86.31 289 ALA A N 1
ATOM 2214 C CA . ALA A 1 289 ? 13.981 10.093 -13.852 1.00 86.31 289 ALA A CA 1
ATOM 2215 C C . ALA A 1 289 ? 13.093 10.868 -14.834 1.00 86.31 289 ALA A C 1
ATOM 2217 O O . ALA A 1 289 ? 13.079 12.103 -14.885 1.00 86.31 289 ALA A O 1
ATOM 2218 N N . SER A 1 290 ? 12.383 10.103 -15.656 1.00 92.06 290 SER A N 1
ATOM 2219 C CA . SER A 1 290 ? 11.040 10.483 -16.095 1.00 92.06 290 SER A CA 1
ATOM 2220 C C . SER A 1 290 ? 10.080 9.665 -15.258 1.00 92.06 290 SER A C 1
ATOM 2222 O O . SER A 1 290 ? 10.263 8.451 -15.189 1.00 92.06 290 SER A O 1
ATOM 2224 N N . GLU A 1 291 ? 9.132 10.324 -14.609 1.00 92.50 291 GLU A N 1
ATOM 2225 C CA . GLU A 1 291 ? 8.365 9.748 -13.508 1.00 92.50 291 GLU A CA 1
ATOM 2226 C C . GLU A 1 291 ? 6.918 10.246 -13.544 1.00 92.50 291 GLU A C 1
ATOM 2228 O O . GLU A 1 291 ? 6.675 11.442 -13.735 1.00 92.50 291 GLU A O 1
ATOM 2233 N N . ALA A 1 292 ? 5.979 9.312 -13.424 1.00 92.25 292 ALA A N 1
ATOM 2234 C CA . ALA A 1 292 ? 4.549 9.564 -13.372 1.00 92.25 292 ALA A CA 1
ATOM 2235 C C . ALA A 1 292 ? 3.971 8.903 -12.120 1.00 92.25 292 ALA A C 1
ATOM 2237 O O . ALA A 1 292 ? 4.106 7.689 -11.948 1.00 92.25 292 ALA A O 1
ATOM 2238 N N . ASP A 1 293 ? 3.285 9.704 -11.311 1.00 92.25 293 ASP A N 1
ATOM 2239 C CA . ASP A 1 293 ? 2.778 9.304 -10.002 1.00 92.25 293 ASP A CA 1
ATOM 2240 C C . ASP A 1 293 ? 1.277 9.510 -9.982 1.00 92.25 293 ASP A C 1
ATOM 2242 O O . ASP A 1 293 ? 0.766 10.481 -10.549 1.00 92.25 293 ASP A O 1
ATOM 2246 N N . THR A 1 2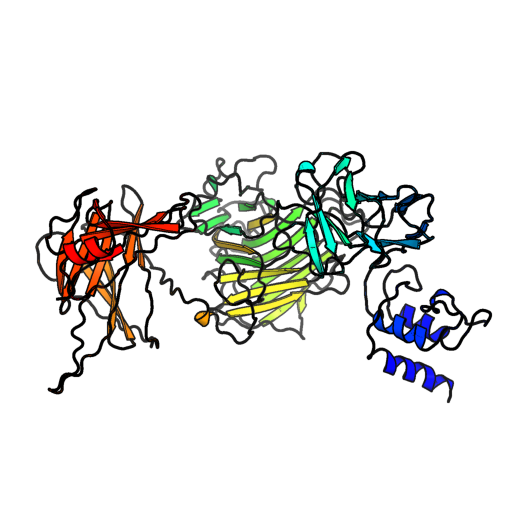94 ? 0.553 8.673 -9.263 1.00 92.62 294 THR A N 1
ATOM 2247 C CA . THR A 1 294 ? -0.824 8.999 -8.905 1.00 92.62 294 THR A CA 1
ATOM 2248 C C . THR A 1 294 ? -0.841 10.116 -7.863 1.00 92.62 294 THR A C 1
ATOM 2250 O O . THR A 1 294 ? 0.035 10.227 -7.017 1.00 92.62 294 THR A O 1
ATOM 2253 N N . ARG A 1 295 ? -1.869 10.961 -7.878 1.00 85.06 295 ARG A N 1
ATOM 2254 C CA . ARG A 1 295 ? -2.178 11.906 -6.795 1.00 85.06 295 ARG A CA 1
ATOM 2255 C C . ARG A 1 295 ? -2.880 11.247 -5.634 1.00 85.06 295 ARG A C 1
ATOM 2257 O O . ARG A 1 295 ? -2.896 11.776 -4.529 1.00 85.06 295 ARG A O 1
ATOM 2264 N N . LYS A 1 296 ? -3.521 10.132 -5.936 1.00 86.50 296 LYS A N 1
ATOM 2265 C CA . LYS A 1 296 ? -4.295 9.346 -5.003 1.00 86.50 296 LYS A CA 1
ATOM 2266 C C . LYS A 1 296 ? -3.382 8.346 -4.317 1.00 86.50 296 LYS A C 1
ATOM 2268 O O . LYS A 1 296 ? -2.336 7.978 -4.868 1.00 86.50 296 LYS A O 1
ATOM 2273 N N . PHE A 1 297 ? -3.783 7.986 -3.110 1.00 86.06 297 PHE A N 1
ATOM 2274 C CA . PHE A 1 297 ? -3.111 6.995 -2.297 1.00 86.06 297 PHE A CA 1
ATOM 2275 C C . PHE A 1 297 ? -3.898 5.692 -2.334 1.00 86.06 297 PHE A C 1
ATOM 2277 O O . PHE A 1 297 ? -5.126 5.701 -2.414 1.00 86.06 297 PHE A O 1
ATOM 2284 N N . PHE A 1 298 ? -3.162 4.598 -2.255 1.00 89.69 298 PHE A N 1
ATOM 2285 C CA . PHE A 1 298 ? -3.659 3.235 -2.269 1.00 89.69 298 PHE A CA 1
ATOM 2286 C C . PHE A 1 298 ? -3.062 2.500 -1.083 1.00 89.69 298 PHE A C 1
ATOM 2288 O O . PHE A 1 298 ? -1.909 2.748 -0.723 1.00 89.69 298 PHE A O 1
ATOM 2295 N N . GLN A 1 299 ? -3.827 1.614 -0.464 1.00 89.56 299 GLN A N 1
ATOM 2296 C CA . GLN A 1 299 ? -3.377 0.889 0.712 1.00 89.56 299 GLN A CA 1
ATOM 2297 C C . GLN A 1 299 ? -3.995 -0.494 0.721 1.00 89.56 299 GLN A C 1
ATOM 2299 O O . GLN A 1 299 ? -5.214 -0.608 0.705 1.00 89.56 299 GLN A O 1
ATOM 2304 N N . TYR A 1 300 ? -3.136 -1.507 0.821 1.00 90.19 300 TYR A N 1
ATOM 2305 C CA . TYR A 1 300 ? -3.517 -2.916 0.766 1.00 90.19 300 TYR A CA 1
ATOM 2306 C C . TYR A 1 300 ? -4.286 -3.298 -0.515 1.00 90.19 300 TYR A C 1
ATOM 2308 O O . TYR A 1 300 ? -4.686 -2.450 -1.297 1.00 90.19 300 TYR A O 1
ATOM 2316 N N . GLY A 1 301 ? -4.412 -4.590 -0.799 1.00 92.38 301 GLY A N 1
ATOM 2317 C CA . GLY A 1 301 ? -5.035 -5.093 -2.029 1.00 92.38 301 GLY A CA 1
ATOM 2318 C C . GLY A 1 301 ? -4.024 -5.513 -3.098 1.00 92.38 301 GLY A C 1
ATOM 2319 O O . GLY A 1 301 ? -2.823 -5.643 -2.836 1.00 92.38 301 GLY A O 1
ATOM 2320 N N . THR A 1 302 ? -4.521 -5.782 -4.301 1.00 96.12 302 THR A N 1
ATOM 2321 C CA . THR A 1 302 ? -3.748 -6.308 -5.428 1.00 96.12 302 THR A CA 1
ATOM 2322 C C . THR A 1 302 ? -3.435 -5.207 -6.429 1.00 96.12 302 THR A C 1
ATOM 2324 O O . THR A 1 302 ? -4.322 -4.572 -6.990 1.00 96.12 302 THR A O 1
ATOM 2327 N N . PHE A 1 303 ? -2.145 -5.012 -6.681 1.00 98.00 303 PHE A N 1
ATOM 2328 C CA . PHE A 1 303 ? -1.598 -4.054 -7.631 1.00 98.00 303 PHE A CA 1
ATOM 2329 C C . PHE A 1 303 ? -1.063 -4.806 -8.841 1.00 98.00 303 PHE A C 1
ATOM 2331 O O . PHE A 1 303 ? -0.255 -5.722 -8.686 1.00 98.00 303 PHE A O 1
ATOM 2338 N N . LEU A 1 304 ? -1.452 -4.387 -10.042 1.00 97.94 304 LEU A N 1
ATOM 2339 C CA . LEU A 1 304 ? -0.983 -4.932 -11.309 1.00 97.94 304 LEU A CA 1
ATOM 2340 C C . LEU A 1 304 ? -0.471 -3.832 -12.223 1.00 97.94 304 LEU A C 1
ATOM 2342 O O . LEU A 1 304 ? -1.101 -2.790 -12.382 1.00 97.94 304 LEU A O 1
ATOM 2346 N N . ALA A 1 305 ? 0.619 -4.114 -12.926 1.00 98.38 305 ALA A N 1
ATOM 2347 C CA . ALA A 1 305 ? 1.036 -3.314 -14.062 1.00 98.38 305 ALA A CA 1
ATOM 2348 C C . ALA A 1 305 ? 1.524 -4.205 -15.197 1.00 98.38 305 ALA A C 1
ATOM 2350 O O . ALA A 1 305 ? 2.368 -5.088 -15.007 1.00 98.38 305 ALA A O 1
ATOM 2351 N N . LYS A 1 306 ? 1.045 -3.931 -16.410 1.00 98.25 306 LYS A N 1
ATOM 2352 C CA . LYS A 1 306 ? 1.590 -4.536 -17.622 1.00 98.25 306 LYS A CA 1
ATOM 2353 C C . LYS A 1 306 ? 2.557 -3.573 -18.271 1.00 98.25 306 LYS A C 1
ATOM 2355 O O . LYS A 1 306 ? 2.148 -2.559 -18.827 1.00 98.25 306 LYS A O 1
ATOM 2360 N N . PHE A 1 307 ? 3.845 -3.893 -18.242 1.00 98.56 307 PHE A N 1
ATOM 2361 C CA . PHE A 1 307 ? 4.851 -3.019 -18.833 1.00 98.56 307 PHE A CA 1
ATOM 2362 C C . PHE A 1 307 ? 5.982 -3.782 -19.516 1.00 98.56 307 PHE A C 1
ATOM 2364 O O . PHE A 1 307 ? 6.206 -4.974 -19.296 1.00 98.56 307 PHE A O 1
ATOM 2371 N N . LYS A 1 308 ? 6.687 -3.059 -20.384 1.00 98.44 308 LYS A N 1
ATOM 2372 C CA . LYS A 1 308 ? 7.930 -3.463 -21.031 1.00 98.44 308 LYS A CA 1
ATOM 2373 C C . LYS A 1 308 ? 9.032 -2.506 -20.593 1.00 98.44 308 LYS A C 1
ATOM 2375 O O . LYS A 1 308 ? 8.919 -1.288 -20.754 1.00 98.44 308 LYS A O 1
ATOM 2380 N N . ALA A 1 309 ? 10.101 -3.063 -20.038 1.00 98.50 309 ALA A N 1
ATOM 2381 C CA . ALA A 1 309 ? 11.225 -2.300 -19.519 1.00 98.50 309 ALA A CA 1
ATOM 2382 C C . ALA A 1 309 ? 12.070 -1.678 -20.638 1.00 98.50 309 ALA A C 1
ATOM 2384 O O . ALA A 1 309 ? 12.125 -2.166 -21.770 1.00 98.50 309 ALA A O 1
ATOM 2385 N N . ALA A 1 310 ? 12.795 -0.615 -20.300 1.00 98.06 310 ALA A N 1
ATOM 2386 C CA . ALA A 1 310 ? 13.653 0.074 -21.245 1.00 98.06 310 ALA A CA 1
ATOM 2387 C C . ALA A 1 310 ? 14.820 -0.820 -21.721 1.00 98.06 310 ALA A C 1
ATOM 2389 O O . ALA A 1 310 ? 15.498 -1.454 -20.907 1.00 98.06 310 ALA A O 1
ATOM 2390 N N . PRO A 1 311 ? 15.129 -0.855 -23.031 1.00 97.19 311 PRO A N 1
ATOM 2391 C CA . PRO A 1 311 ? 16.128 -1.769 -23.577 1.00 97.19 311 PRO A CA 1
ATOM 2392 C C . PRO A 1 311 ? 17.564 -1.343 -23.263 1.00 97.19 311 PRO A C 1
ATOM 2394 O O . PRO A 1 311 ? 17.885 -0.155 -23.206 1.00 97.19 311 PRO A O 1
ATOM 2397 N N . HIS A 1 312 ? 18.484 -2.308 -23.181 1.00 94.62 312 HIS A N 1
ATOM 2398 C CA . HIS A 1 312 ? 19.924 -2.052 -23.028 1.00 94.62 312 HIS A CA 1
ATOM 2399 C C . HIS A 1 312 ? 20.618 -1.772 -24.363 1.00 94.62 312 HIS A C 1
ATOM 2401 O O . HIS A 1 312 ? 21.509 -2.497 -24.813 1.00 94.62 312 HIS A O 1
ATOM 2407 N N . LYS A 1 313 ? 20.186 -0.717 -25.049 1.00 92.62 313 LYS A N 1
ATOM 2408 C CA . LYS A 1 313 ? 20.731 -0.349 -26.355 1.00 92.62 313 LYS A CA 1
ATOM 2409 C C . LYS A 1 313 ? 21.726 0.797 -26.227 1.00 92.62 313 LYS A C 1
ATOM 2411 O O . LYS A 1 313 ? 21.406 1.829 -25.668 1.00 92.62 313 LYS A O 1
ATOM 2416 N N . ASN A 1 314 ? 22.925 0.643 -26.789 1.00 90.44 314 ASN A N 1
ATOM 2417 C CA . ASN A 1 314 ? 23.912 1.731 -26.866 1.00 90.44 314 ASN A CA 1
ATOM 2418 C C . ASN A 1 314 ? 24.275 2.366 -25.503 1.00 90.44 314 ASN A C 1
ATOM 2420 O O . ASN A 1 314 ? 24.637 3.545 -25.428 1.00 90.44 314 ASN A O 1
ATOM 2424 N N . LEU A 1 315 ? 24.248 1.550 -24.441 1.00 89.44 315 LEU A N 1
ATOM 2425 C CA . LEU A 1 315 ? 24.717 1.890 -23.102 1.00 89.44 315 LEU A CA 1
ATOM 2426 C C . LEU A 1 315 ? 26.023 1.122 -22.817 1.00 89.44 315 LEU A C 1
ATOM 2428 O O . LEU A 1 315 ? 25.983 -0.060 -22.493 1.00 89.44 315 LEU A O 1
ATOM 2432 N N . PRO A 1 316 ? 27.212 1.745 -22.952 1.00 86.88 316 PRO A N 1
ATOM 2433 C CA . PRO A 1 316 ? 28.486 1.021 -22.861 1.00 86.88 316 PRO A CA 1
ATOM 2434 C C . PRO A 1 316 ? 28.761 0.368 -21.499 1.00 86.88 316 PRO A C 1
ATOM 2436 O O . PRO A 1 316 ? 29.574 -0.552 -21.408 1.00 86.88 316 PRO A O 1
ATOM 2439 N N . LYS A 1 317 ? 28.156 0.901 -20.433 1.00 92.00 317 LYS A N 1
ATOM 2440 C CA . LYS A 1 317 ? 28.307 0.433 -19.055 1.00 92.00 317 LYS A CA 1
ATOM 2441 C C . LYS A 1 317 ? 27.097 0.864 -18.224 1.00 92.00 317 LYS A C 1
ATOM 2443 O O . LYS A 1 317 ? 26.670 2.008 -18.352 1.00 92.00 317 LYS A O 1
ATOM 2448 N N . GLY A 1 318 ? 26.666 -0.004 -17.311 1.00 91.69 318 GLY A N 1
ATOM 2449 C CA . GLY A 1 318 ? 25.626 0.269 -16.315 1.00 91.69 318 GLY A CA 1
ATOM 2450 C C . GLY A 1 318 ? 24.233 -0.067 -16.822 1.00 91.69 318 GLY A C 1
ATOM 2451 O O . GLY A 1 318 ? 24.105 -0.901 -17.713 1.00 91.69 318 GLY A O 1
ATOM 2452 N N . ASN A 1 319 ? 23.203 0.547 -16.251 1.00 96.19 319 ASN A N 1
ATOM 2453 C CA . ASN A 1 319 ? 21.812 0.221 -16.535 1.00 96.19 319 ASN A CA 1
ATOM 2454 C C . ASN A 1 319 ? 20.938 1.478 -16.586 1.00 96.19 319 ASN A C 1
ATOM 2456 O O . ASN A 1 319 ? 21.102 2.412 -15.800 1.00 96.19 319 ASN A O 1
ATOM 2460 N N . ILE A 1 320 ? 19.973 1.457 -17.500 1.00 96.94 320 ILE A N 1
ATOM 2461 C CA . ILE A 1 320 ? 18.682 2.108 -17.285 1.00 96.94 320 ILE A CA 1
ATOM 2462 C C . ILE A 1 320 ? 17.816 1.167 -16.449 1.00 96.94 320 ILE A C 1
ATOM 2464 O O . ILE A 1 320 ? 17.846 -0.047 -16.684 1.00 96.94 320 ILE A O 1
ATOM 2468 N N . ILE A 1 321 ? 17.115 1.734 -15.477 1.00 97.88 321 ILE A N 1
ATOM 2469 C CA . ILE A 1 321 ? 16.191 1.053 -14.578 1.00 97.88 321 ILE A CA 1
ATOM 2470 C C . ILE A 1 321 ? 14.787 1.521 -14.939 1.00 97.88 321 ILE A C 1
ATOM 2472 O O . ILE A 1 321 ? 14.563 2.718 -15.110 1.00 97.88 321 ILE A O 1
ATOM 2476 N N . SER A 1 322 ? 13.887 0.561 -15.099 1.00 98.44 322 SER A N 1
ATOM 2477 C CA . SER A 1 322 ? 12.451 0.763 -15.275 1.00 98.44 322 SER A CA 1
ATOM 2478 C C . SER A 1 322 ? 11.761 0.249 -14.025 1.00 98.44 322 SER A C 1
ATOM 2480 O O . SER A 1 322 ? 12.013 -0.902 -13.655 1.00 98.44 322 SER A O 1
ATOM 2482 N N . ALA A 1 323 ? 10.942 1.083 -13.388 1.00 98.00 323 ALA A N 1
ATOM 2483 C CA . ALA A 1 323 ? 10.297 0.726 -12.134 1.00 98.00 323 ALA A CA 1
ATOM 2484 C C . ALA A 1 323 ? 8.778 0.907 -12.178 1.00 98.00 323 ALA A C 1
ATOM 2486 O O . ALA A 1 323 ? 8.265 1.838 -12.804 1.00 98.00 323 ALA A O 1
ATOM 2487 N N . PHE A 1 324 ? 8.102 -0.002 -11.485 1.00 98.19 324 PHE A N 1
ATOM 2488 C CA . PHE A 1 324 ? 6.712 0.070 -11.054 1.00 98.19 324 PHE A CA 1
ATOM 2489 C C . PHE A 1 324 ? 6.728 -0.135 -9.544 1.00 98.19 324 PHE A C 1
ATOM 2491 O O . PHE A 1 324 ? 7.209 -1.167 -9.082 1.00 98.19 324 PHE A O 1
ATOM 2498 N N . PHE A 1 325 ? 6.271 0.842 -8.778 1.00 98.06 325 PHE A N 1
ATOM 2499 C CA . PHE A 1 325 ? 6.385 0.781 -7.329 1.00 98.06 325 PHE A CA 1
ATOM 2500 C C . PHE A 1 325 ? 5.293 1.592 -6.654 1.00 98.06 325 PHE A C 1
ATOM 2502 O O . PHE A 1 325 ? 4.628 2.413 -7.290 1.00 98.06 325 PHE A O 1
ATOM 2509 N N . THR A 1 326 ? 5.108 1.358 -5.362 1.00 97.50 326 THR A N 1
ATOM 2510 C CA . THR A 1 326 ? 4.346 2.257 -4.506 1.00 97.50 326 THR A CA 1
ATOM 2511 C C . THR A 1 326 ? 5.276 3.056 -3.616 1.00 97.50 326 THR A C 1
ATOM 2513 O O . THR A 1 326 ? 6.291 2.535 -3.167 1.00 97.50 326 THR A O 1
ATOM 2516 N N . TYR A 1 327 ? 4.947 4.321 -3.354 1.00 94.75 327 TYR A N 1
ATOM 2517 C CA . TYR A 1 327 ? 5.799 5.204 -2.560 1.00 94.75 327 TYR A CA 1
ATOM 2518 C C . TYR A 1 327 ? 5.016 6.199 -1.710 1.00 94.75 327 TYR A C 1
ATOM 2520 O O . TYR A 1 327 ? 4.021 6.782 -2.151 1.00 94.75 327 TYR A O 1
ATOM 2528 N N . ARG A 1 328 ? 5.512 6.443 -0.497 1.00 89.62 328 ARG A N 1
ATOM 2529 C CA . ARG A 1 328 ? 5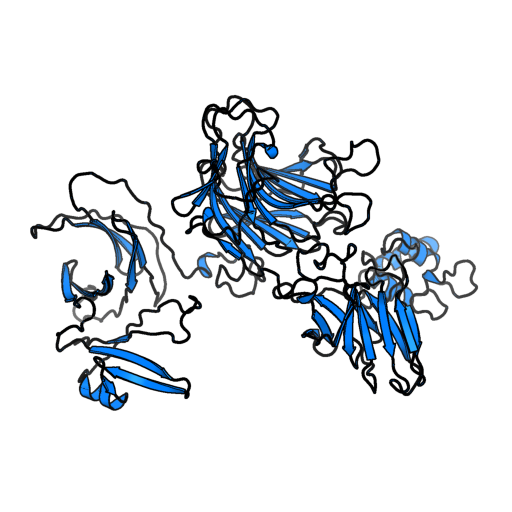.089 7.542 0.370 1.00 89.62 328 ARG A CA 1
ATOM 2530 C C . ARG A 1 328 ? 6.298 8.105 1.106 1.00 89.62 328 ARG A C 1
ATOM 2532 O O . ARG A 1 328 ? 7.121 7.338 1.599 1.00 89.62 328 ARG A O 1
ATOM 2539 N N . ASN A 1 329 ? 6.370 9.432 1.196 1.00 87.06 329 ASN A N 1
ATOM 2540 C CA . ASN A 1 329 ? 7.372 10.125 1.996 1.00 87.06 329 ASN A CA 1
ATOM 2541 C C . ASN A 1 329 ? 6.795 11.373 2.649 1.00 87.06 329 ASN A C 1
ATOM 2543 O O . ASN A 1 329 ? 6.545 12.377 1.975 1.00 87.06 329 ASN A O 1
ATOM 2547 N N . GLU A 1 330 ? 6.623 11.318 3.965 1.00 71.75 330 GLU A N 1
ATOM 2548 C CA . GLU A 1 330 ? 6.055 12.424 4.738 1.00 71.75 330 GLU A CA 1
ATOM 2549 C C . GLU A 1 330 ? 7.093 13.394 5.288 1.00 71.75 330 GLU A C 1
ATOM 2551 O O . GLU A 1 330 ? 6.738 14.419 5.862 1.00 71.75 330 GLU A O 1
ATOM 2556 N N . LYS A 1 331 ? 8.388 13.151 5.043 1.00 72.25 331 LYS A N 1
ATOM 2557 C CA . LYS A 1 331 ? 9.531 13.979 5.488 1.00 72.25 331 LYS A CA 1
ATOM 2558 C C . LYS A 1 331 ? 9.641 14.173 7.006 1.00 72.25 331 LYS A C 1
ATOM 2560 O O . LYS A 1 331 ? 10.662 14.682 7.468 1.00 72.25 331 LYS A O 1
ATOM 2565 N N . LEU A 1 332 ? 8.639 13.760 7.770 1.00 67.06 332 LEU A N 1
ATOM 2566 C CA . LEU A 1 332 ? 8.530 13.831 9.215 1.00 67.06 332 LEU A CA 1
ATOM 2567 C C . LEU A 1 332 ? 8.234 12.427 9.770 1.00 67.06 332 LEU A C 1
ATOM 2569 O O . LEU A 1 332 ? 7.863 11.523 9.027 1.00 67.06 332 LEU A O 1
ATOM 2573 N N . ASP A 1 333 ? 8.530 12.255 11.055 1.00 66.00 333 ASP A N 1
ATOM 2574 C CA . ASP A 1 333 ? 8.234 11.067 11.872 1.00 66.00 333 ASP A CA 1
ATOM 2575 C C . ASP A 1 333 ? 6.955 11.366 12.668 1.00 66.00 333 ASP A C 1
ATOM 2577 O O . ASP A 1 333 ? 6.988 11.647 13.871 1.00 66.00 333 ASP A O 1
ATOM 2581 N N . GLU A 1 334 ? 5.846 11.511 11.950 1.00 64.00 334 GLU A N 1
ATOM 2582 C CA . GLU A 1 334 ? 4.567 11.967 12.501 1.00 64.00 334 GLU A CA 1
ATOM 2583 C C . GLU A 1 334 ? 3.649 10.802 12.866 1.00 64.00 334 GLU A C 1
ATOM 2585 O O . GLU A 1 334 ? 2.874 10.934 13.819 1.00 64.00 334 GLU A O 1
ATOM 2590 N N . TYR A 1 335 ? 3.798 9.652 12.204 1.00 59.69 335 TYR A N 1
ATOM 2591 C CA . TYR A 1 335 ? 2.948 8.476 12.399 1.00 59.69 335 TYR A CA 1
ATOM 2592 C C . TYR A 1 335 ? 3.467 7.596 13.501 1.00 59.69 335 TYR A C 1
ATOM 2594 O O . TYR A 1 335 ? 2.836 7.442 14.549 1.00 59.69 335 TYR A O 1
ATOM 2602 N N . GLU A 1 336 ? 4.623 7.000 13.246 1.00 63.59 336 GLU A N 1
ATOM 2603 C CA . GLU A 1 336 ? 5.126 5.928 14.083 1.00 63.59 336 GLU A CA 1
ATOM 2604 C C . GLU A 1 336 ? 5.839 6.504 15.309 1.00 63.59 336 GLU A C 1
ATOM 2606 O O . GLU A 1 336 ? 5.863 5.876 16.371 1.00 63.59 336 GLU A O 1
ATOM 2611 N N . LYS A 1 337 ? 6.327 7.751 15.207 1.00 66.19 337 LYS A N 1
ATOM 2612 C CA . LYS A 1 337 ? 7.003 8.496 16.283 1.00 66.19 337 LYS A CA 1
ATOM 2613 C C . LYS A 1 337 ? 8.182 7.697 16.849 1.00 66.19 337 LYS A C 1
ATOM 2615 O O . LYS A 1 337 ? 8.489 7.773 18.046 1.00 66.19 337 LYS A O 1
ATOM 2620 N N . ILE A 1 338 ? 8.839 6.918 15.988 1.00 65.38 338 ILE A N 1
ATOM 2621 C CA . ILE A 1 338 ? 9.956 6.020 16.324 1.00 65.38 338 ILE A CA 1
ATOM 2622 C C . ILE A 1 338 ? 11.325 6.687 16.143 1.00 65.38 338 ILE A C 1
ATOM 2624 O O . ILE A 1 338 ? 12.362 6.117 16.477 1.00 65.38 338 ILE A O 1
ATOM 2628 N N . GLY A 1 339 ? 11.352 7.934 15.683 1.00 68.06 339 GLY A N 1
ATOM 2629 C CA . GLY A 1 339 ? 12.544 8.730 15.420 1.00 68.06 339 GLY A CA 1
ATOM 2630 C C . GLY A 1 339 ? 13.053 8.632 13.981 1.00 68.06 339 GLY A C 1
ATOM 2631 O O . GLY A 1 339 ? 14.194 9.039 13.738 1.00 68.06 339 GLY A O 1
ATOM 2632 N N . MET A 1 340 ? 12.257 8.097 13.049 1.00 69.00 340 MET A N 1
ATOM 2633 C CA . MET A 1 340 ? 12.599 7.921 11.633 1.00 69.00 340 MET A CA 1
ATOM 2634 C C . MET A 1 340 ? 11.502 8.505 10.748 1.00 69.00 340 MET A C 1
ATOM 2636 O O . MET A 1 340 ? 10.335 8.407 11.080 1.00 69.00 340 MET A O 1
ATOM 2640 N N . THR A 1 341 ? 11.866 9.112 9.618 1.00 78.12 341 THR A N 1
ATOM 2641 C CA . THR A 1 341 ? 10.862 9.576 8.654 1.00 78.12 341 THR A CA 1
ATOM 2642 C C . THR A 1 341 ? 10.006 8.409 8.169 1.00 78.12 341 THR A C 1
ATOM 2644 O O . THR A 1 341 ? 10.560 7.393 7.734 1.00 78.12 341 THR A O 1
ATOM 2647 N N . ASP A 1 342 ? 8.689 8.605 8.170 1.00 78.44 342 ASP A N 1
ATOM 2648 C CA . ASP A 1 342 ? 7.699 7.638 7.701 1.00 78.44 342 ASP A CA 1
ATOM 2649 C C . ASP A 1 342 ? 7.755 7.527 6.160 1.00 78.44 342 ASP A C 1
ATOM 2651 O O . ASP A 1 342 ? 7.013 8.172 5.410 1.00 78.44 342 ASP A O 1
ATOM 2655 N N . ASN A 1 343 ? 8.731 6.750 5.675 1.00 86.88 343 ASN A N 1
ATOM 2656 C CA . ASN A 1 343 ? 8.988 6.504 4.256 1.00 86.88 343 ASN A CA 1
ATOM 2657 C C . ASN A 1 343 ? 8.738 5.040 3.919 1.00 86.88 343 ASN A C 1
ATOM 2659 O O . ASN A 1 343 ? 9.492 4.157 4.335 1.00 86.88 343 ASN A O 1
ATOM 2663 N N . HIS A 1 344 ? 7.706 4.794 3.121 1.00 92.44 344 HIS A N 1
ATOM 2664 C CA . HIS A 1 344 ? 7.284 3.454 2.737 1.00 92.44 344 HIS A CA 1
ATOM 2665 C C . HIS A 1 344 ? 7.426 3.255 1.238 1.00 92.44 344 HIS A C 1
ATOM 2667 O O . HIS A 1 344 ? 7.065 4.147 0.464 1.00 92.44 344 HIS A O 1
ATOM 2673 N N . GLU A 1 345 ? 7.848 2.060 0.818 1.00 95.81 345 GLU A N 1
ATOM 2674 C CA . GLU A 1 345 ? 8.013 1.738 -0.604 1.00 95.81 345 GLU A CA 1
ATOM 2675 C C . GLU A 1 345 ? 7.889 0.228 -0.879 1.00 95.81 345 GLU A C 1
ATOM 2677 O O . GLU A 1 345 ? 8.382 -0.589 -0.096 1.00 95.81 345 GLU A O 1
ATOM 2682 N N . ILE A 1 346 ? 7.232 -0.150 -1.980 1.00 97.94 346 ILE A N 1
ATOM 2683 C CA . ILE A 1 346 ? 7.183 -1.531 -2.496 1.00 97.94 346 ILE A CA 1
ATOM 2684 C C . ILE A 1 346 ? 7.552 -1.496 -3.976 1.00 97.94 346 ILE A C 1
ATOM 2686 O O . ILE A 1 346 ? 6.842 -0.886 -4.768 1.00 97.94 346 ILE A O 1
ATOM 2690 N N . ASP A 1 347 ? 8.625 -2.182 -4.360 1.00 98.06 347 ASP A N 1
ATOM 2691 C CA . ASP A 1 347 ? 9.248 -2.019 -5.673 1.00 98.06 347 ASP A CA 1
ATOM 2692 C C . ASP A 1 347 ? 9.149 -3.249 -6.573 1.00 98.06 347 ASP A C 1
ATOM 2694 O O . ASP A 1 347 ? 9.432 -4.369 -6.145 1.00 98.06 347 ASP A O 1
ATOM 2698 N N . PHE A 1 348 ? 8.926 -3.002 -7.864 1.00 98.00 348 PHE A N 1
ATOM 2699 C CA . PHE A 1 348 ? 9.410 -3.802 -8.986 1.00 98.00 348 PHE A CA 1
ATOM 2700 C C . PHE A 1 348 ? 10.404 -2.975 -9.808 1.00 98.00 348 PHE A C 1
ATOM 2702 O O . PHE A 1 348 ? 10.026 -2.013 -10.471 1.00 98.00 348 PHE A O 1
ATOM 2709 N N . GLU A 1 349 ? 11.667 -3.396 -9.855 1.00 98.25 349 GLU A N 1
ATOM 2710 C CA . GLU A 1 349 ? 12.707 -2.779 -10.678 1.00 98.25 349 GLU A CA 1
ATOM 2711 C C . GLU A 1 349 ? 13.296 -3.762 -11.692 1.00 98.25 349 GLU A C 1
ATOM 2713 O O . GLU A 1 349 ? 13.716 -4.879 -11.368 1.00 98.25 349 GLU A O 1
ATOM 2718 N N . ILE A 1 350 ? 13.435 -3.299 -12.933 1.00 98.50 350 ILE A N 1
ATOM 2719 C CA . ILE A 1 350 ? 14.039 -4.060 -14.024 1.00 98.50 350 ILE A CA 1
ATOM 2720 C C . ILE A 1 350 ? 15.244 -3.307 -14.565 1.00 98.50 350 ILE A C 1
ATOM 2722 O O . ILE A 1 350 ? 15.164 -2.159 -15.002 1.00 98.50 350 ILE A O 1
ATOM 2726 N N . TYR A 1 351 ? 16.386 -3.989 -14.565 1.00 97.94 351 TYR A N 1
ATOM 2727 C CA . TYR A 1 351 ? 17.651 -3.436 -15.024 1.00 97.94 351 TYR A CA 1
ATOM 2728 C C . TYR A 1 351 ? 17.833 -3.825 -16.483 1.00 97.94 351 TYR A C 1
ATOM 2730 O O . TYR A 1 351 ? 17.978 -5.003 -16.797 1.00 97.94 351 TYR A O 1
ATOM 2738 N N . SER A 1 352 ? 17.900 -2.837 -17.372 1.00 97.75 352 SER A N 1
ATOM 2739 C CA . SER A 1 352 ? 18.046 -3.057 -18.819 1.00 97.75 352 SER A CA 1
ATOM 2740 C C . SER A 1 352 ? 19.144 -4.072 -19.180 1.00 97.75 352 SER A C 1
ATOM 2742 O O . SER A 1 352 ? 18.932 -4.932 -20.031 1.00 97.75 352 SER A O 1
ATOM 2744 N N . GLY A 1 353 ? 20.321 -4.013 -18.543 1.00 96.81 353 GLY A N 1
ATOM 2745 C CA . GLY A 1 353 ? 21.447 -4.921 -18.807 1.00 96.81 353 GLY A CA 1
ATOM 2746 C C . GLY A 1 353 ? 21.297 -6.329 -18.217 1.00 96.81 353 GLY A C 1
ATOM 2747 O O . GLY A 1 353 ? 22.176 -7.168 -18.414 1.00 96.81 353 GLY A O 1
ATOM 2748 N N . ARG A 1 354 ? 20.210 -6.590 -17.486 1.00 97.31 354 ARG A N 1
ATOM 2749 C CA . ARG A 1 354 ? 19.837 -7.880 -16.891 1.00 97.31 354 ARG A CA 1
ATOM 2750 C C . ARG A 1 354 ? 18.340 -8.128 -17.119 1.00 97.31 354 ARG A C 1
ATOM 2752 O O . ARG A 1 354 ? 17.582 -8.219 -16.159 1.00 97.31 354 ARG A O 1
ATOM 2759 N N . PRO A 1 355 ? 17.899 -8.233 -18.384 1.00 97.75 355 PRO A N 1
ATOM 2760 C CA . PRO A 1 355 ? 16.477 -8.237 -18.720 1.00 97.75 355 PRO A CA 1
ATOM 2761 C C . PRO A 1 355 ? 15.739 -9.507 -18.273 1.00 97.75 355 PRO A C 1
ATOM 2763 O O . PRO A 1 355 ? 14.518 -9.570 -18.351 1.00 97.75 355 PRO A O 1
ATOM 2766 N N . ASN A 1 356 ? 16.471 -10.535 -17.844 1.00 98.31 356 ASN A N 1
ATOM 2767 C CA . ASN A 1 356 ? 15.928 -11.771 -17.300 1.00 98.31 356 ASN A CA 1
ATOM 2768 C C . ASN A 1 356 ? 15.738 -11.740 -15.769 1.00 98.31 356 ASN A C 1
ATOM 2770 O O . ASN A 1 356 ? 15.233 -12.707 -15.203 1.00 98.31 356 ASN A O 1
ATOM 2774 N N . GLU A 1 357 ? 16.181 -10.669 -15.105 1.00 98.06 357 GLU A N 1
ATOM 2775 C CA . GLU A 1 357 ? 16.134 -10.496 -13.654 1.00 98.06 357 GLU A CA 1
ATOM 2776 C C . GLU A 1 357 ? 15.084 -9.445 -13.283 1.00 98.06 357 GLU A C 1
ATOM 2778 O O . GLU A 1 357 ? 15.096 -8.331 -13.809 1.00 98.06 357 GLU A O 1
ATOM 2783 N N . VAL A 1 358 ? 14.222 -9.788 -12.331 1.00 98.00 358 VAL A N 1
ATOM 2784 C CA . VAL A 1 358 ? 13.347 -8.840 -11.639 1.00 98.00 358 VAL A CA 1
ATOM 2785 C C . VAL A 1 358 ? 13.933 -8.575 -10.258 1.00 98.00 358 VAL A C 1
ATOM 2787 O O . VAL A 1 358 ? 14.346 -9.514 -9.570 1.00 98.00 358 VAL A O 1
ATOM 2790 N N . GLN A 1 359 ? 13.993 -7.309 -9.851 1.00 97.88 359 GLN A N 1
ATOM 2791 C CA . GLN A 1 359 ? 14.309 -6.942 -8.474 1.00 97.88 359 GLN A CA 1
ATOM 2792 C C . GLN A 1 359 ? 13.049 -6.467 -7.782 1.00 97.88 359 GLN A C 1
ATOM 2794 O O . GLN A 1 359 ? 12.334 -5.632 -8.322 1.00 97.88 359 GLN A O 1
ATOM 2799 N N . ILE A 1 360 ? 12.801 -7.003 -6.597 1.00 97.38 360 ILE A N 1
ATOM 2800 C CA . ILE A 1 360 ? 11.688 -6.590 -5.749 1.00 97.38 360 ILE A CA 1
ATOM 2801 C C . ILE A 1 360 ? 12.235 -6.131 -4.411 1.00 97.38 360 ILE A C 1
ATOM 2803 O O . ILE A 1 360 ? 13.175 -6.740 -3.887 1.00 97.38 360 ILE A O 1
ATOM 2807 N N . MET A 1 361 ? 11.706 -5.041 -3.874 1.00 96.19 361 MET A N 1
ATOM 2808 C CA . MET A 1 361 ? 12.156 -4.477 -2.604 1.00 96.19 361 MET A CA 1
ATOM 2809 C C . MET A 1 361 ? 10.962 -4.013 -1.783 1.00 96.19 361 MET A C 1
ATOM 2811 O O . MET A 1 361 ? 9.908 -3.692 -2.316 1.00 96.19 361 MET A O 1
ATOM 2815 N N . VAL A 1 362 ? 11.143 -4.035 -0.469 1.00 96.06 362 VAL A N 1
ATOM 2816 C CA . VAL A 1 362 ? 10.204 -3.481 0.499 1.00 96.06 362 VAL A CA 1
ATOM 2817 C C . VAL A 1 362 ? 11.006 -2.574 1.414 1.00 96.06 362 VAL A C 1
ATOM 2819 O O . VAL A 1 362 ? 12.033 -3.002 1.963 1.00 96.06 362 VAL A O 1
ATOM 2822 N N . TRP A 1 363 ? 10.543 -1.339 1.557 1.00 93.62 363 TRP A N 1
ATOM 2823 C CA . TRP A 1 363 ? 11.110 -0.337 2.440 1.00 93.62 363 TRP A CA 1
ATOM 2824 C C . TRP A 1 363 ? 10.067 0.148 3.427 1.00 93.62 363 TRP A C 1
ATOM 2826 O O . TRP A 1 363 ? 8.921 0.417 3.066 1.00 93.62 363 TRP A O 1
ATOM 2836 N N . ARG A 1 364 ? 10.518 0.322 4.661 1.00 89.44 364 ARG A N 1
ATOM 2837 C CA . ARG A 1 364 ? 9.787 0.985 5.724 1.00 89.44 364 ARG A CA 1
ATOM 2838 C C . ARG A 1 364 ? 10.746 1.869 6.519 1.00 89.44 364 ARG A C 1
ATOM 2840 O O . ARG A 1 364 ? 11.938 1.547 6.590 1.00 89.44 364 ARG A O 1
ATOM 2847 N N . ASP A 1 365 ? 10.233 2.963 7.069 1.00 82.75 365 ASP A N 1
ATOM 2848 C CA . ASP A 1 365 ? 10.901 3.870 8.009 1.00 82.75 365 ASP A CA 1
ATOM 2849 C C . ASP A 1 365 ? 12.361 4.134 7.647 1.00 82.75 365 ASP A C 1
ATOM 2851 O O . ASP A 1 365 ? 13.300 3.621 8.263 1.00 82.75 365 ASP A O 1
ATOM 2855 N N . TYR A 1 366 ? 12.589 4.882 6.571 1.00 80.44 366 TYR A N 1
ATOM 2856 C CA . TYR A 1 366 ? 13.943 5.184 6.125 1.00 80.44 366 TYR A CA 1
ATOM 2857 C C . TYR A 1 366 ? 14.147 6.673 5.907 1.00 80.44 366 TYR A C 1
ATOM 2859 O O . TYR A 1 366 ? 13.353 7.330 5.260 1.00 80.44 366 TYR A O 1
ATOM 2867 N N . ASP A 1 367 ? 15.265 7.217 6.376 1.00 72.19 367 ASP A N 1
ATOM 2868 C CA . ASP A 1 367 ? 15.613 8.618 6.149 1.00 72.19 367 ASP A CA 1
ATOM 2869 C C . ASP A 1 367 ? 16.823 8.717 5.205 1.00 72.19 367 ASP A C 1
ATOM 2871 O O . ASP A 1 367 ? 17.856 8.067 5.398 1.00 72.19 367 ASP A O 1
ATOM 2875 N N . SER A 1 368 ? 16.678 9.515 4.145 1.00 64.62 368 SER A N 1
ATOM 2876 C CA . SER A 1 368 ? 17.745 9.786 3.175 1.00 64.62 368 SER A CA 1
ATOM 2877 C C . SER A 1 368 ? 18.644 10.966 3.581 1.00 64.62 368 SER A C 1
ATOM 2879 O O . SER A 1 368 ? 19.780 11.066 3.103 1.00 64.62 368 SER A O 1
ATOM 2881 N N . GLU A 1 369 ? 18.171 11.844 4.473 1.00 60.25 369 GLU A N 1
ATOM 2882 C CA . GLU A 1 369 ? 18.802 13.103 4.872 1.00 60.25 369 GLU A CA 1
ATOM 2883 C C . GLU A 1 369 ? 19.601 12.999 6.180 1.00 60.25 369 GLU A C 1
ATOM 2885 O O . GLU A 1 369 ? 20.653 13.649 6.310 1.00 60.25 369 GLU A O 1
ATOM 2890 N N . THR A 1 370 ? 19.184 12.174 7.150 1.00 55.09 370 THR A N 1
ATOM 2891 C CA . THR A 1 370 ? 19.993 11.966 8.357 1.00 55.09 370 THR A CA 1
ATOM 2892 C C . THR A 1 370 ? 21.219 11.115 8.050 1.00 55.09 370 THR A C 1
ATOM 2894 O O . THR A 1 370 ? 21.209 9.900 7.889 1.00 55.09 370 THR A O 1
ATOM 2897 N N . ASN A 1 371 ? 22.352 11.808 7.979 1.00 50.38 371 ASN A N 1
ATOM 2898 C CA . ASN A 1 371 ? 23.696 11.250 7.958 1.00 50.38 371 ASN A CA 1
ATOM 2899 C C . ASN A 1 371 ? 23.775 10.069 8.957 1.00 50.38 371 ASN A C 1
ATOM 2901 O O . ASN A 1 371 ? 23.775 10.332 10.160 1.00 50.38 371 ASN A O 1
ATOM 2905 N N . TYR A 1 372 ? 23.832 8.824 8.440 1.00 54.25 372 TYR A N 1
ATOM 2906 C CA . TYR A 1 372 ? 23.776 7.464 9.050 1.00 54.25 372 TYR A CA 1
ATOM 2907 C C . TYR A 1 372 ? 24.527 7.203 10.377 1.00 54.25 372 TYR A C 1
ATOM 2909 O O . TYR A 1 372 ? 24.675 6.069 10.833 1.00 54.25 372 TYR A O 1
ATOM 2917 N N . LEU A 1 373 ? 25.092 8.226 10.995 1.00 50.31 373 LEU A N 1
ATOM 2918 C CA . LEU A 1 373 ? 25.980 8.155 12.134 1.00 50.31 373 LEU A CA 1
ATOM 2919 C C . LEU A 1 373 ? 25.258 7.869 13.458 1.00 50.31 373 LEU A C 1
ATOM 2921 O O . LEU A 1 373 ? 25.937 7.433 14.386 1.00 50.31 373 LEU A O 1
ATOM 2925 N N . TYR A 1 374 ? 23.936 8.061 13.569 1.00 46.06 374 TYR A N 1
ATOM 2926 C CA . TYR A 1 374 ? 23.219 7.866 14.836 1.00 46.06 374 TYR A CA 1
ATOM 2927 C C . TYR A 1 374 ? 21.727 7.512 14.663 1.00 46.06 374 TYR A C 1
ATOM 2929 O O . TYR A 1 374 ? 20.884 8.356 14.913 1.00 46.06 374 TYR A O 1
ATOM 2937 N N . ARG A 1 375 ? 21.379 6.265 14.325 1.00 52.62 375 ARG A N 1
ATOM 2938 C CA . ARG A 1 375 ? 20.925 5.252 15.306 1.00 52.62 375 ARG A CA 1
ATOM 2939 C C . ARG A 1 375 ? 20.090 4.129 14.719 1.00 52.62 375 ARG A C 1
ATOM 2941 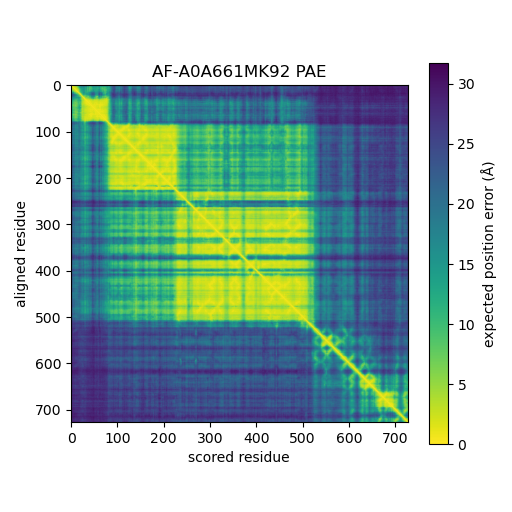O O . ARG A 1 375 ? 20.223 3.035 15.250 1.00 52.62 375 ARG A O 1
ATOM 2948 N N . GLU A 1 376 ? 19.345 4.320 13.647 1.00 59.50 376 GLU A N 1
ATOM 2949 C CA . GLU A 1 376 ? 18.503 3.250 13.112 1.00 59.50 376 GLU A CA 1
ATOM 2950 C C . GLU A 1 376 ? 18.659 3.203 11.600 1.00 59.50 376 GLU A C 1
ATOM 2952 O O . GLU A 1 376 ? 18.910 4.196 10.920 1.00 59.50 376 GLU A O 1
ATOM 2957 N N . LYS A 1 377 ? 18.766 1.982 11.111 1.00 67.94 377 LY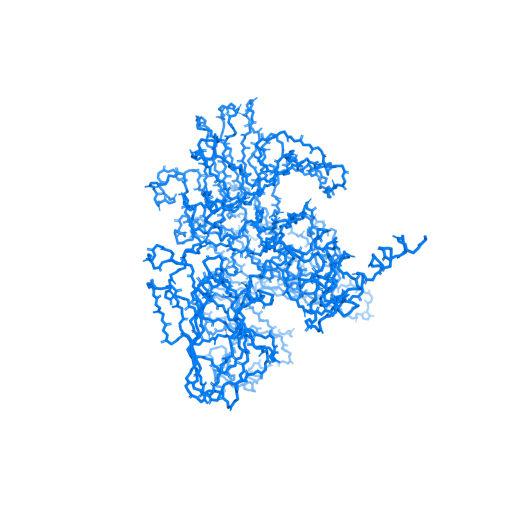S A N 1
ATOM 2958 C CA . LYS A 1 377 ? 19.106 1.665 9.736 1.00 67.94 377 LYS A CA 1
ATOM 2959 C C . LYS A 1 377 ? 17.784 1.409 9.003 1.00 67.94 377 LYS A C 1
ATOM 2961 O O . LYS A 1 377 ? 16.932 0.796 9.633 1.00 67.94 377 LYS A O 1
ATOM 2966 N N . PRO A 1 378 ? 17.645 1.784 7.717 1.00 70.19 378 PRO A N 1
ATOM 2967 C CA . PRO A 1 378 ? 16.416 1.573 6.950 1.00 70.19 378 PRO A CA 1
ATOM 2968 C C . PRO A 1 378 ? 15.894 0.151 7.120 1.00 70.19 378 PRO A C 1
ATOM 2970 O O . PRO A 1 378 ? 16.690 -0.783 6.956 1.00 70.19 378 PRO A O 1
ATOM 2973 N N . ASN A 1 379 ? 14.599 -0.021 7.385 1.00 83.38 379 ASN A N 1
ATOM 2974 C CA . ASN A 1 379 ? 13.966 -1.334 7.338 1.00 83.38 379 ASN A CA 1
ATOM 2975 C C . ASN A 1 379 ? 13.758 -1.698 5.869 1.00 83.38 379 ASN A C 1
ATOM 2977 O O . ASN A 1 379 ? 12.738 -1.393 5.262 1.00 83.38 379 ASN A O 1
ATOM 2981 N N . ARG A 1 380 ? 14.779 -2.315 5.268 1.00 89.44 380 ARG A N 1
ATOM 2982 C CA . ARG A 1 380 ? 14.797 -2.641 3.844 1.00 89.44 380 ARG A CA 1
ATOM 2983 C C . ARG A 1 380 ? 15.150 -4.094 3.612 1.00 89.44 380 ARG A C 1
ATOM 2985 O O . ARG A 1 380 ? 16.225 -4.570 3.986 1.00 89.44 380 ARG A O 1
ATOM 2992 N N . ILE A 1 381 ? 14.332 -4.766 2.822 1.00 92.81 381 ILE A N 1
ATOM 2993 C CA . ILE A 1 381 ? 14.662 -6.078 2.283 1.00 92.81 381 ILE A CA 1
ATOM 2994 C C . ILE A 1 381 ? 14.454 -6.098 0.773 1.00 92.81 381 ILE A C 1
ATOM 2996 O O . ILE A 1 381 ? 13.563 -5.442 0.248 1.00 92.81 381 ILE A O 1
ATOM 3000 N N . GLY A 1 382 ? 15.331 -6.797 0.057 1.00 94.62 382 GLY A N 1
ATOM 3001 C CA . GLY A 1 382 ? 15.246 -6.881 -1.393 1.00 94.62 382 GLY A CA 1
ATOM 3002 C C . GLY A 1 382 ? 15.646 -8.246 -1.911 1.00 94.62 382 GLY A C 1
ATOM 3003 O O . GLY A 1 382 ? 16.481 -8.924 -1.303 1.00 94.62 382 GLY A O 1
ATOM 3004 N N . TRP A 1 383 ? 15.090 -8.606 -3.062 1.00 95.81 383 TRP A N 1
ATOM 3005 C CA . TRP A 1 383 ? 15.354 -9.847 -3.772 1.00 95.81 383 TRP A CA 1
ATOM 3006 C C . TRP A 1 383 ? 15.672 -9.590 -5.240 1.00 95.81 383 TRP A C 1
ATOM 3008 O O . TRP A 1 383 ? 15.170 -8.652 -5.849 1.00 95.81 383 TRP A O 1
ATOM 3018 N N . LYS A 1 384 ? 16.511 -10.456 -5.803 1.00 96.75 384 LYS A N 1
ATOM 3019 C CA . LYS A 1 384 ? 16.788 -10.566 -7.236 1.00 96.75 384 LYS A CA 1
ATOM 3020 C C . LYS A 1 384 ? 16.339 -11.931 -7.693 1.00 96.75 384 LYS A C 1
ATOM 3022 O O . LYS A 1 384 ? 16.815 -12.922 -7.142 1.00 96.75 384 LYS A O 1
ATOM 3027 N N . ILE A 1 385 ? 15.472 -11.975 -8.691 1.00 97.06 385 ILE A N 1
ATOM 3028 C CA . ILE A 1 385 ? 14.875 -13.208 -9.186 1.00 97.06 385 ILE A CA 1
ATOM 3029 C C . ILE A 1 385 ? 15.178 -13.308 -10.676 1.00 97.06 385 ILE A C 1
ATOM 3031 O O . ILE A 1 385 ? 14.656 -12.539 -11.478 1.00 97.06 385 ILE A O 1
ATOM 3035 N N . ASP A 1 386 ? 16.044 -14.247 -11.053 1.00 97.44 386 ASP A N 1
ATOM 3036 C CA . ASP A 1 386 ? 16.259 -14.594 -12.458 1.00 97.44 386 ASP A CA 1
ATOM 3037 C C . ASP A 1 386 ? 15.164 -15.559 -12.907 1.00 97.44 386 ASP A C 1
ATOM 3039 O O . ASP A 1 386 ? 15.214 -16.754 -12.613 1.00 97.44 386 ASP A O 1
ATOM 3043 N N . LEU A 1 387 ? 14.189 -15.052 -13.655 1.00 97.00 387 LEU A N 1
ATOM 3044 C CA . LEU A 1 387 ? 13.010 -15.817 -14.060 1.00 97.00 387 LEU A CA 1
ATOM 3045 C C . LEU A 1 387 ? 13.316 -16.878 -15.115 1.00 97.00 387 LEU A C 1
ATOM 3047 O O . LEU A 1 387 ? 12.513 -17.776 -15.339 1.00 97.00 387 LEU A O 1
ATOM 3051 N N . THR A 1 388 ? 14.492 -16.851 -15.741 1.00 96.06 388 THR A N 1
ATOM 3052 C CA . THR A 1 388 ? 14.887 -17.926 -16.662 1.00 96.06 388 THR A CA 1
ATOM 3053 C C . THR A 1 388 ? 15.458 -19.138 -15.930 1.00 96.06 388 THR A C 1
ATOM 3055 O O . THR A 1 388 ? 15.395 -20.257 -16.446 1.00 96.06 388 THR A O 1
ATOM 3058 N N . THR A 1 389 ? 16.008 -18.939 -14.727 1.00 94.56 389 THR A N 1
ATOM 3059 C CA . THR A 1 389 ? 16.682 -19.991 -13.948 1.00 94.56 389 THR A CA 1
ATOM 3060 C C . THR A 1 389 ? 16.000 -20.318 -12.619 1.00 94.56 389 THR A C 1
ATOM 3062 O O . THR A 1 389 ? 16.289 -21.367 -12.039 1.00 94.56 389 THR A O 1
ATOM 3065 N N . GLY A 1 390 ? 15.103 -19.450 -12.146 1.00 92.56 390 GLY A N 1
ATOM 3066 C CA . GLY A 1 390 ? 14.454 -19.522 -10.835 1.00 92.56 390 GLY A CA 1
ATOM 3067 C C . GLY A 1 390 ? 15.408 -19.184 -9.688 1.00 92.56 390 GLY A C 1
ATOM 3068 O O . GLY A 1 390 ? 15.125 -19.505 -8.536 1.00 92.56 390 GLY A O 1
ATOM 3069 N N . HIS A 1 391 ? 16.579 -18.614 -9.995 1.00 94.50 391 HIS A N 1
ATOM 3070 C CA . HIS A 1 391 ? 17.601 -18.294 -9.006 1.00 94.50 391 HIS A CA 1
ATOM 3071 C C . HIS A 1 391 ? 17.229 -17.024 -8.242 1.00 94.50 391 HIS A C 1
ATOM 3073 O O . HIS A 1 391 ? 17.041 -15.972 -8.854 1.00 94.50 391 HIS A O 1
ATOM 3079 N N . ILE A 1 392 ? 17.179 -17.129 -6.912 1.00 94.69 392 ILE A N 1
ATOM 3080 C CA . ILE A 1 392 ? 16.831 -16.026 -6.019 1.00 94.69 392 ILE A CA 1
ATOM 3081 C C . ILE A 1 392 ? 18.043 -15.634 -5.175 1.00 94.69 392 ILE A C 1
ATOM 3083 O O . ILE A 1 392 ? 18.684 -16.472 -4.536 1.00 94.69 392 ILE A O 1
ATOM 3087 N N . GLN A 1 393 ? 18.327 -14.337 -5.124 1.00 94.81 393 GLN A N 1
ATOM 3088 C CA . GLN A 1 393 ? 19.226 -13.743 -4.138 1.00 94.81 393 GLN A CA 1
ATOM 3089 C C . GLN A 1 393 ? 18.453 -12.764 -3.266 1.00 94.81 393 GLN A C 1
ATOM 3091 O O . GLN A 1 393 ? 17.547 -12.106 -3.763 1.00 94.81 393 GLN A O 1
ATOM 3096 N N . ARG A 1 394 ? 18.852 -12.600 -2.005 1.00 93.62 394 ARG A N 1
ATOM 3097 C CA . ARG A 1 394 ? 18.350 -11.541 -1.119 1.00 93.62 394 ARG A CA 1
ATOM 3098 C C . ARG A 1 394 ? 19.455 -10.659 -0.576 1.00 93.62 394 ARG A C 1
ATOM 3100 O O . ARG A 1 394 ? 20.630 -11.035 -0.585 1.00 93.62 394 ARG A O 1
ATOM 3107 N N . THR A 1 395 ? 19.088 -9.494 -0.064 1.00 90.62 395 THR A N 1
ATOM 3108 C CA . THR A 1 395 ? 19.996 -8.660 0.725 1.00 90.62 395 THR A CA 1
ATOM 3109 C C . THR A 1 395 ? 20.436 -9.400 1.998 1.00 90.62 395 THR A C 1
ATOM 3111 O O . THR A 1 395 ? 19.635 -10.016 2.696 1.00 90.62 395 THR A O 1
ATOM 3114 N N . LYS A 1 396 ? 21.738 -9.357 2.318 1.00 85.06 396 LYS A N 1
ATOM 3115 C CA . LYS A 1 396 ? 22.322 -10.042 3.496 1.00 85.06 396 LYS A CA 1
ATOM 3116 C C . LYS A 1 396 ? 21.845 -9.511 4.842 1.00 85.06 396 LYS A C 1
ATOM 3118 O O . LYS A 1 396 ? 21.957 -10.193 5.855 1.00 85.06 396 LYS A O 1
ATOM 3123 N N . ASN A 1 397 ? 21.449 -8.248 4.876 1.00 75.75 397 ASN A N 1
ATOM 3124 C CA . ASN A 1 397 ? 21.087 -7.552 6.095 1.00 75.75 397 ASN A CA 1
ATOM 3125 C C . ASN A 1 397 ? 19.845 -6.717 5.805 1.00 75.75 397 ASN A C 1
ATOM 3127 O O . ASN A 1 397 ? 19.853 -5.961 4.835 1.00 75.75 397 ASN A O 1
ATOM 3131 N N . ARG A 1 398 ? 18.824 -6.834 6.661 1.00 70.56 398 ARG A N 1
ATOM 3132 C CA . ARG A 1 398 ? 17.578 -6.052 6.576 1.00 70.56 398 ARG A CA 1
ATOM 3133 C C . ARG A 1 398 ? 17.783 -4.555 6.835 1.00 70.56 398 ARG A C 1
ATOM 3135 O O . ARG A 1 398 ? 16.875 -3.766 6.653 1.00 70.56 3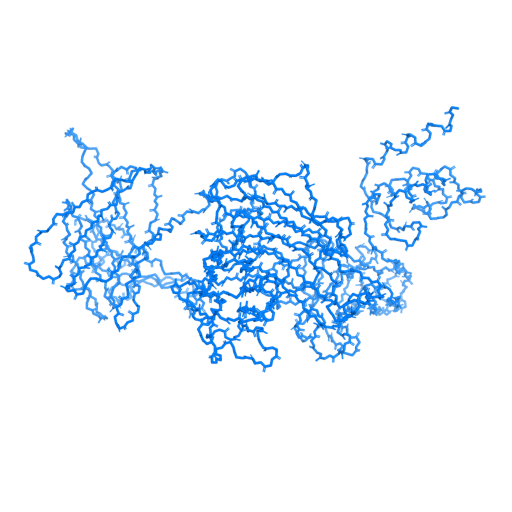98 ARG A O 1
ATOM 3142 N N . TYR A 1 399 ? 18.983 -4.189 7.275 1.00 63.88 399 TYR A N 1
ATOM 3143 C CA . TYR A 1 399 ? 19.313 -2.866 7.785 1.00 63.88 399 TYR A CA 1
ATOM 3144 C C . TYR A 1 399 ? 20.429 -2.172 6.975 1.00 63.88 399 TYR A C 1
ATOM 3146 O O . TYR A 1 399 ? 20.890 -1.086 7.305 1.00 63.88 399 TYR A O 1
ATOM 3154 N N . GLU A 1 400 ? 20.988 -2.787 5.934 1.00 59.53 400 GLU A N 1
ATOM 3155 C CA . GLU A 1 400 ? 22.082 -2.153 5.185 1.00 59.53 400 GLU A CA 1
ATOM 3156 C C . GLU A 1 400 ? 21.921 -2.348 3.684 1.00 59.53 400 GLU A C 1
ATOM 3158 O O . GLU A 1 400 ? 21.405 -3.364 3.224 1.00 59.53 400 GLU A O 1
ATOM 3163 N N . PHE A 1 401 ? 22.500 -1.424 2.912 1.00 67.25 401 PHE A N 1
ATOM 3164 C CA . PHE A 1 401 ? 22.877 -1.626 1.507 1.00 67.25 401 PHE A CA 1
ATOM 3165 C C . PHE A 1 401 ? 23.995 -2.684 1.387 1.00 67.25 401 PHE A C 1
ATOM 3167 O O . PHE A 1 401 ? 25.082 -2.433 0.864 1.00 67.25 401 PHE A O 1
ATOM 3174 N N . GLY A 1 402 ? 23.761 -3.859 1.968 1.00 63.91 402 GLY A N 1
ATOM 3175 C CA . GLY A 1 402 ? 24.689 -4.969 2.044 1.00 63.91 402 GLY A CA 1
ATOM 3176 C C . GLY A 1 402 ? 24.826 -5.704 0.714 1.00 63.91 402 GLY A C 1
ATOM 3177 O O . GLY A 1 402 ? 24.153 -5.424 -0.276 1.00 63.91 402 GLY A O 1
ATOM 3178 N N . GLY A 1 403 ? 25.730 -6.682 0.698 1.00 84.00 403 GLY A N 1
ATOM 3179 C CA . GLY A 1 403 ? 25.841 -7.603 -0.431 1.00 84.00 403 GLY A CA 1
ATOM 3180 C C . GLY A 1 403 ? 24.610 -8.504 -0.572 1.00 84.00 403 GLY A C 1
ATOM 3181 O O . GLY A 1 403 ? 23.786 -8.601 0.334 1.00 84.00 403 GLY A O 1
ATOM 3182 N N . TRP A 1 404 ? 24.550 -9.210 -1.696 1.00 90.50 404 TRP A N 1
ATOM 3183 C CA . TRP A 1 404 ? 23.539 -10.225 -1.986 1.00 90.50 404 TRP A CA 1
ATOM 3184 C C . TRP A 1 404 ? 23.997 -11.599 -1.484 1.00 90.50 404 TRP A C 1
ATOM 3186 O O . TRP A 1 404 ? 25.196 -11.906 -1.521 1.00 90.50 404 TRP A O 1
ATOM 3196 N N . GLU A 1 405 ? 23.069 -12.410 -0.993 1.00 91.25 405 GLU A N 1
ATOM 3197 C CA . GLU A 1 405 ? 23.266 -13.824 -0.676 1.00 91.25 405 GLU A CA 1
ATOM 3198 C C . GLU A 1 405 ? 22.230 -14.686 -1.388 1.00 91.25 405 GLU A C 1
ATOM 3200 O O . GLU A 1 405 ? 21.089 -14.269 -1.571 1.00 91.25 405 GLU A O 1
ATOM 3205 N N . ASP A 1 406 ? 22.641 -15.880 -1.801 1.00 89.31 406 ASP A N 1
ATOM 3206 C CA . ASP A 1 406 ? 21.751 -16.820 -2.475 1.00 89.31 406 ASP A CA 1
ATOM 3207 C C . ASP A 1 406 ? 20.764 -17.415 -1.463 1.00 89.31 406 ASP A C 1
ATOM 3209 O O . ASP A 1 406 ? 21.164 -17.834 -0.370 1.00 89.31 406 ASP A O 1
ATOM 3213 N N . ILE A 1 407 ? 19.488 -17.497 -1.841 1.00 84.31 407 ILE A N 1
ATOM 3214 C CA . ILE A 1 407 ? 18.498 -18.284 -1.105 1.00 84.31 407 ILE A CA 1
ATOM 3215 C C . ILE A 1 407 ? 18.478 -19.677 -1.728 1.00 84.31 407 ILE A C 1
ATOM 3217 O O . ILE A 1 407 ? 18.162 -19.846 -2.901 1.00 84.31 407 ILE A O 1
ATOM 3221 N N . ILE A 1 408 ? 18.865 -20.688 -0.951 1.00 74.56 408 ILE A N 1
ATOM 3222 C CA . ILE A 1 408 ? 18.952 -22.072 -1.447 1.00 74.56 408 ILE A CA 1
ATOM 3223 C C . ILE A 1 408 ? 17.593 -22.784 -1.352 1.00 74.56 408 ILE A C 1
ATOM 3225 O O . ILE A 1 408 ? 17.342 -23.729 -2.100 1.00 74.56 408 ILE A O 1
ATOM 3229 N N . GLU A 1 409 ? 16.742 -22.351 -0.423 1.00 73.19 409 GLU A N 1
ATOM 3230 C CA . GLU A 1 409 ? 15.519 -23.062 -0.033 1.00 73.19 409 GLU A CA 1
ATOM 3231 C C . GLU A 1 409 ? 14.294 -22.658 -0.865 1.00 73.19 409 GLU A C 1
ATOM 3233 O O . GLU A 1 409 ? 13.440 -23.508 -1.107 1.00 73.19 409 GLU A O 1
ATOM 3238 N N . ASP A 1 410 ? 14.277 -21.437 -1.409 1.00 72.38 410 ASP A N 1
ATOM 3239 C CA . ASP A 1 410 ? 13.207 -20.942 -2.275 1.00 72.38 410 ASP A CA 1
ATOM 3240 C C . ASP A 1 410 ? 13.667 -20.856 -3.730 1.00 72.38 410 ASP A C 1
ATOM 3242 O O . ASP A 1 410 ? 14.711 -20.282 -4.051 1.00 72.38 410 ASP A O 1
ATOM 3246 N N . LYS A 1 411 ? 12.860 -21.420 -4.628 1.00 78.12 411 LYS A N 1
ATOM 3247 C CA . LYS A 1 411 ? 12.971 -21.204 -6.070 1.00 78.12 411 LYS A CA 1
ATOM 3248 C C . LYS A 1 411 ? 11.660 -20.643 -6.574 1.00 78.12 411 LYS A C 1
ATOM 3250 O O . LYS A 1 411 ? 10.606 -21.193 -6.266 1.00 78.12 411 LYS A O 1
ATOM 3255 N N . SER A 1 412 ? 11.757 -19.587 -7.367 1.00 83.06 412 SER A N 1
ATOM 3256 C CA . SER A 1 412 ? 10.626 -19.098 -8.143 1.00 83.06 412 SER A CA 1
ATOM 3257 C C . SER A 1 412 ? 10.432 -20.008 -9.353 1.00 83.06 412 SER A C 1
ATOM 3259 O O . SER A 1 412 ? 11.391 -20.612 -9.858 1.00 83.06 412 SER A O 1
ATOM 3261 N N . ASP A 1 413 ? 9.188 -20.119 -9.801 1.00 88.19 413 ASP A N 1
ATOM 3262 C CA . ASP A 1 413 ? 8.870 -20.750 -11.071 1.00 88.19 413 ASP A CA 1
ATOM 3263 C C . ASP A 1 413 ? 9.588 -20.033 -12.221 1.00 88.19 413 ASP A C 1
ATOM 3265 O O . ASP A 1 413 ? 9.853 -18.830 -12.182 1.00 88.19 413 ASP A O 1
ATOM 3269 N N . THR A 1 414 ? 9.955 -20.791 -13.254 1.00 92.69 414 THR A N 1
ATOM 3270 C CA . THR A 1 414 ? 10.686 -20.235 -14.393 1.00 92.69 414 THR A CA 1
ATOM 3271 C C . THR A 1 414 ? 9.756 -19.887 -15.542 1.00 92.69 414 THR A C 1
ATOM 3273 O O . THR A 1 414 ? 8.818 -20.617 -15.853 1.00 92.69 414 THR A O 1
ATOM 3276 N N . ILE A 1 415 ? 10.079 -18.796 -16.228 1.00 95.38 415 ILE A N 1
ATOM 3277 C CA . ILE A 1 415 ? 9.438 -18.350 -17.459 1.00 95.38 415 ILE A CA 1
ATOM 3278 C C . ILE A 1 415 ? 10.462 -18.520 -18.598 1.00 95.38 415 ILE A C 1
ATOM 3280 O O . ILE A 1 415 ? 11.401 -17.722 -18.733 1.00 95.38 415 ILE A O 1
ATOM 3284 N N . PRO A 1 416 ? 10.366 -19.594 -19.411 1.00 94.06 416 PRO A N 1
ATOM 3285 C CA . PRO A 1 416 ? 11.323 -19.857 -20.478 1.00 94.06 416 PRO A CA 1
ATOM 3286 C C . PRO A 1 416 ? 11.388 -18.715 -21.495 1.00 94.06 416 PRO A C 1
ATOM 3288 O O . PRO A 1 416 ? 10.391 -18.347 -22.103 1.00 94.06 416 PRO A O 1
ATOM 3291 N N . GLY A 1 417 ? 12.592 -18.189 -21.725 1.00 95.12 417 GLY A N 1
ATOM 3292 C CA . GLY A 1 417 ? 12.791 -17.086 -22.668 1.00 95.12 417 GLY A CA 1
ATOM 3293 C C . GLY A 1 417 ? 12.366 -15.716 -22.137 1.00 95.12 417 GLY A C 1
ATOM 3294 O O . GLY A 1 417 ? 12.323 -14.775 -22.926 1.00 95.12 417 GLY A O 1
ATOM 3295 N N . PHE A 1 418 ? 12.094 -15.595 -20.832 1.00 97.75 418 PHE A N 1
ATOM 3296 C CA . PHE A 1 418 ? 11.790 -14.318 -20.200 1.00 97.75 418 PHE A CA 1
ATOM 3297 C C . PHE A 1 418 ? 12.857 -13.261 -20.512 1.00 97.75 418 PHE A C 1
ATOM 3299 O O . PHE A 1 418 ? 14.057 -13.459 -20.303 1.00 97.75 418 PHE A O 1
ATOM 3306 N N . ASN A 1 419 ? 12.384 -12.132 -21.026 1.00 97.94 419 ASN A N 1
ATOM 3307 C CA . ASN A 1 419 ? 13.165 -10.941 -21.318 1.00 97.94 419 ASN A CA 1
ATOM 3308 C C . ASN A 1 419 ? 12.233 -9.731 -21.230 1.00 97.94 419 ASN A C 1
ATOM 3310 O O . ASN A 1 419 ? 11.447 -9.489 -22.149 1.00 97.94 419 ASN A O 1
ATOM 3314 N N . ALA A 1 420 ? 12.341 -8.989 -20.132 1.00 98.06 420 ALA A N 1
ATOM 3315 C CA . ALA A 1 420 ? 11.502 -7.843 -19.806 1.00 98.06 420 ALA A CA 1
ATOM 3316 C C . ALA A 1 420 ? 11.668 -6.633 -20.740 1.00 98.06 420 ALA A C 1
ATOM 3318 O O . ALA A 1 420 ? 10.834 -5.734 -20.715 1.00 98.06 420 ALA A O 1
ATOM 3319 N N . THR A 1 421 ? 12.733 -6.575 -21.548 1.00 98.00 421 THR A N 1
ATOM 3320 C CA . THR A 1 421 ? 12.951 -5.464 -22.492 1.00 98.00 421 THR A CA 1
ATOM 3321 C C . THR A 1 421 ? 12.386 -5.735 -23.880 1.00 98.00 421 THR A C 1
ATOM 3323 O O . THR A 1 421 ? 12.224 -4.806 -24.671 1.00 98.00 421 THR A O 1
ATOM 3326 N N . ASP A 1 422 ? 12.107 -7.002 -24.189 1.00 97.75 422 ASP A N 1
ATOM 3327 C CA . ASP A 1 422 ? 11.632 -7.423 -25.508 1.00 97.75 422 ASP A CA 1
ATOM 3328 C C . ASP A 1 422 ? 10.102 -7.551 -25.553 1.00 97.75 422 ASP A C 1
ATOM 3330 O O . ASP A 1 422 ? 9.502 -7.273 -26.590 1.00 97.75 422 ASP A O 1
ATOM 3334 N N . ASN A 1 423 ? 9.466 -7.925 -24.436 1.00 97.75 423 ASN A N 1
ATOM 3335 C CA . ASN A 1 423 ? 8.025 -8.180 -24.357 1.00 97.75 423 ASN A CA 1
ATOM 3336 C C . ASN A 1 423 ? 7.378 -7.443 -23.180 1.00 97.75 423 ASN A C 1
ATOM 3338 O O . ASN A 1 423 ? 8.042 -7.124 -22.196 1.00 97.75 423 ASN A O 1
ATOM 3342 N N . PHE A 1 424 ? 6.066 -7.232 -23.278 1.00 97.94 424 PHE A N 1
ATOM 3343 C CA . PHE A 1 424 ? 5.242 -6.852 -22.135 1.00 97.94 424 PHE A CA 1
ATOM 3344 C C . PHE A 1 424 ? 5.002 -8.063 -21.235 1.00 97.94 424 PHE A C 1
ATOM 3346 O O . PHE A 1 424 ? 4.694 -9.149 -21.731 1.00 97.94 424 PHE A O 1
ATOM 3353 N N . TYR A 1 425 ? 5.070 -7.848 -19.927 1.00 98.25 425 TYR A N 1
ATOM 3354 C CA . TYR A 1 425 ? 4.612 -8.808 -18.926 1.00 98.25 425 TYR A CA 1
ATOM 3355 C C . TYR A 1 425 ? 3.758 -8.094 -17.890 1.00 98.25 425 TYR A C 1
ATOM 3357 O O . TYR A 1 425 ? 3.870 -6.880 -17.729 1.00 98.25 425 TYR A O 1
ATOM 3365 N N . ILE A 1 426 ? 2.912 -8.863 -17.210 1.00 98.31 426 ILE A N 1
ATOM 3366 C CA . ILE A 1 426 ? 2.080 -8.387 -16.110 1.00 98.31 426 ILE A CA 1
ATOM 3367 C C . ILE A 1 426 ? 2.814 -8.722 -14.816 1.00 98.31 426 ILE A C 1
ATOM 3369 O O . ILE A 1 426 ? 3.057 -9.895 -14.521 1.00 98.31 426 ILE A O 1
ATOM 3373 N N . TYR A 1 427 ? 3.182 -7.687 -14.078 1.00 98.44 427 TYR A N 1
ATOM 3374 C CA . TYR A 1 427 ? 3.812 -7.772 -12.768 1.00 98.44 427 TYR A CA 1
ATOM 3375 C C . TYR A 1 427 ? 2.776 -7.398 -11.725 1.00 98.44 427 TYR A C 1
ATOM 3377 O O . TYR A 1 427 ? 2.000 -6.469 -11.950 1.00 98.44 427 TYR A O 1
ATOM 3385 N N . GLY A 1 428 ? 2.768 -8.115 -10.607 1.00 97.81 428 GLY A N 1
ATOM 3386 C CA . GLY A 1 428 ? 1.784 -7.886 -9.571 1.00 97.81 428 GLY A CA 1
ATOM 3387 C C . GLY A 1 428 ? 2.317 -8.091 -8.172 1.00 97.81 428 GLY A C 1
ATOM 3388 O O . GLY A 1 428 ? 3.247 -8.872 -7.945 1.00 97.81 428 GLY A O 1
ATOM 3389 N N . PHE A 1 429 ? 1.712 -7.390 -7.225 1.00 98.12 429 PHE A N 1
ATOM 3390 C CA . PHE A 1 429 ? 1.849 -7.728 -5.822 1.00 98.12 429 PHE A CA 1
ATOM 3391 C C . PHE A 1 429 ? 0.527 -7.555 -5.082 1.00 98.12 429 PHE A C 1
ATOM 3393 O O . PHE A 1 429 ? -0.227 -6.623 -5.343 1.00 98.12 429 PHE A O 1
ATOM 3400 N N . ARG A 1 430 ? 0.273 -8.459 -4.139 1.00 96.06 430 ARG A N 1
ATOM 3401 C CA . ARG A 1 430 ? -0.798 -8.345 -3.154 1.00 96.06 430 ARG A CA 1
ATOM 3402 C C . ARG A 1 430 ? -0.188 -7.857 -1.855 1.00 96.06 430 ARG A C 1
ATOM 3404 O O . ARG A 1 430 ? 0.694 -8.519 -1.308 1.00 96.06 430 ARG A O 1
ATOM 3411 N N . TRP A 1 431 ? -0.643 -6.713 -1.376 1.00 96.31 431 TRP A N 1
ATOM 3412 C CA . TRP A 1 431 ? -0.193 -6.094 -0.140 1.00 96.31 431 TRP A CA 1
ATOM 3413 C C . TRP A 1 431 ? -1.272 -6.260 0.930 1.00 96.31 431 TRP A C 1
ATOM 3415 O O . TRP A 1 431 ? -2.408 -5.841 0.759 1.00 96.31 431 TRP A O 1
ATOM 3425 N N . GLU A 1 432 ? -0.922 -6.893 2.042 1.00 87.94 432 GLU A N 1
ATOM 3426 C CA . GLU A 1 432 ? -1.785 -7.090 3.207 1.00 87.94 432 GLU A CA 1
ATOM 3427 C C . GLU A 1 432 ? -1.115 -6.471 4.448 1.00 87.94 432 GLU A C 1
ATOM 3429 O O . GLU A 1 432 ? 0.099 -6.246 4.437 1.00 87.94 432 GLU A O 1
ATOM 3434 N N . PRO A 1 433 ? -1.843 -6.250 5.560 1.00 84.31 433 PRO A N 1
ATOM 3435 C CA . PRO A 1 433 ? -1.265 -5.678 6.781 1.00 84.31 433 PRO A CA 1
ATOM 3436 C C . PRO A 1 433 ? -0.050 -6.435 7.337 1.00 84.31 433 PRO A C 1
ATOM 3438 O O . PRO A 1 433 ? 0.811 -5.847 7.987 1.00 84.31 433 PRO A O 1
ATOM 3441 N N . VAL A 1 434 ? 0.031 -7.744 7.080 1.00 81.81 434 VAL A N 1
ATOM 3442 C CA . VAL A 1 434 ? 1.067 -8.627 7.640 1.00 81.81 434 VAL A CA 1
ATOM 3443 C C . VAL A 1 434 ? 1.941 -9.311 6.591 1.00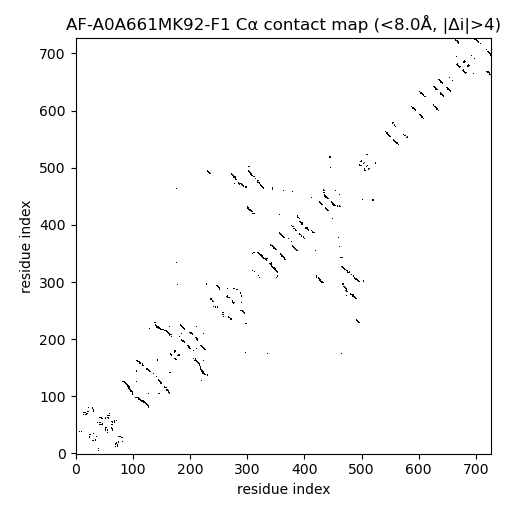 81.81 434 VAL A C 1
ATOM 3445 O O . VAL A 1 434 ? 2.897 -10.001 6.949 1.00 81.81 434 VAL A O 1
ATOM 3448 N N . SER A 1 435 ? 1.642 -9.149 5.299 1.00 90.50 435 SER A N 1
ATOM 3449 C CA . SER A 1 435 ? 2.374 -9.846 4.242 1.00 90.50 435 SER A CA 1
ATOM 3450 C C . SER A 1 435 ? 2.347 -9.114 2.901 1.00 90.50 435 SER A C 1
ATOM 3452 O O . SER A 1 435 ? 1.480 -8.281 2.650 1.00 90.50 435 SER A O 1
ATOM 3454 N N . ILE A 1 436 ? 3.307 -9.428 2.029 1.00 96.38 436 ILE A N 1
ATOM 3455 C CA . ILE A 1 436 ? 3.283 -9.028 0.617 1.00 96.38 436 ILE A CA 1
ATOM 3456 C C . ILE A 1 436 ? 3.568 -10.258 -0.252 1.00 96.38 436 ILE A C 1
ATOM 3458 O O . ILE A 1 436 ? 4.614 -10.896 -0.106 1.00 96.38 436 ILE A O 1
ATOM 3462 N N . GLU A 1 437 ? 2.667 -10.600 -1.173 1.00 95.62 437 GLU A N 1
ATOM 3463 C CA . GLU A 1 437 ? 2.895 -11.619 -2.205 1.00 95.62 437 GLU A CA 1
ATOM 3464 C C . GLU A 1 437 ? 3.259 -10.948 -3.529 1.00 95.62 437 GLU A C 1
ATOM 3466 O O . GLU A 1 437 ? 2.443 -10.248 -4.107 1.00 95.62 437 GLU A O 1
ATOM 3471 N N . PHE A 1 438 ? 4.456 -11.211 -4.048 1.00 97.44 438 PHE A N 1
ATOM 3472 C CA . PHE A 1 438 ? 4.887 -10.801 -5.382 1.00 97.44 438 PHE A CA 1
ATOM 3473 C C . PHE A 1 438 ? 4.635 -11.922 -6.388 1.00 97.44 438 PHE A C 1
ATOM 3475 O O . PHE A 1 438 ? 4.991 -13.085 -6.154 1.00 97.44 438 PHE A O 1
ATOM 3482 N N . PHE A 1 439 ? 4.088 -11.572 -7.546 1.00 97.12 439 PHE A N 1
ATOM 3483 C CA . PHE A 1 439 ? 3.736 -12.517 -8.595 1.00 97.12 439 PHE A CA 1
ATOM 3484 C C . PHE A 1 439 ? 3.815 -11.884 -9.992 1.00 97.12 439 PHE A C 1
ATOM 3486 O O . PHE A 1 439 ? 4.084 -10.696 -10.169 1.00 97.12 439 PHE A O 1
ATOM 3493 N N . MET A 1 440 ? 3.618 -12.712 -11.012 1.00 97.69 440 MET A N 1
ATOM 3494 C CA . MET A 1 440 ? 3.402 -12.286 -12.392 1.00 97.69 440 MET A CA 1
ATOM 3495 C C . MET A 1 440 ? 2.209 -13.025 -12.976 1.00 97.69 440 MET A C 1
ATOM 3497 O O . MET A 1 440 ? 1.979 -14.175 -12.610 1.00 97.69 440 MET A O 1
ATOM 3501 N N . ILE A 1 441 ? 1.513 -12.424 -13.938 1.00 96.12 441 ILE A N 1
ATOM 3502 C CA . ILE A 1 441 ? 0.572 -13.165 -14.784 1.00 96.12 441 ILE A CA 1
ATOM 3503 C C . ILE A 1 441 ? 1.269 -13.499 -16.103 1.00 96.12 441 ILE A C 1
ATOM 3505 O O . ILE A 1 441 ? 1.667 -12.614 -16.866 1.00 96.12 441 ILE A O 1
ATOM 3509 N N . HIS A 1 442 ? 1.441 -14.791 -16.375 1.00 94.12 442 HIS A N 1
ATOM 3510 C CA . HIS A 1 442 ? 2.080 -15.290 -17.590 1.00 94.12 442 HIS A CA 1
ATOM 3511 C C . HIS A 1 442 ? 1.289 -16.465 -18.168 1.00 94.12 442 HIS A C 1
ATOM 3513 O O . HIS A 1 442 ? 0.917 -17.385 -17.444 1.00 94.12 442 HIS A O 1
ATOM 3519 N N . ASP A 1 443 ? 1.012 -16.420 -19.475 1.00 91.81 443 ASP A N 1
ATOM 3520 C CA . ASP A 1 443 ? 0.197 -17.414 -20.189 1.00 91.81 443 ASP A CA 1
ATOM 3521 C C . ASP A 1 443 ? -1.162 -17.703 -19.512 1.00 91.81 443 ASP A C 1
ATOM 3523 O O . ASP A 1 443 ? -1.633 -18.842 -19.475 1.00 91.81 443 ASP A O 1
ATOM 3527 N N . GLY A 1 444 ? -1.792 -16.652 -18.967 1.00 88.56 444 GLY A N 1
ATOM 3528 C CA . GLY A 1 444 ? -3.086 -16.740 -18.283 1.00 88.56 444 GLY A CA 1
ATOM 3529 C C . GLY A 1 444 ? -3.022 -17.476 -16.944 1.00 88.56 444 GLY A C 1
ATOM 3530 O O . GLY A 1 444 ? -3.975 -18.161 -16.584 1.00 88.56 444 GLY A O 1
ATOM 3531 N N . ARG A 1 445 ? -1.886 -17.415 -16.238 1.00 89.62 445 ARG A N 1
ATOM 3532 C CA . ARG A 1 445 ? -1.708 -18.023 -14.912 1.00 89.62 445 ARG A CA 1
ATOM 3533 C C . ARG A 1 445 ? -0.881 -17.136 -13.999 1.00 89.62 445 ARG A C 1
ATOM 3535 O O . ARG A 1 445 ? 0.079 -16.513 -14.460 1.00 89.62 445 ARG A O 1
ATOM 3542 N N . LYS A 1 446 ? -1.189 -17.173 -12.701 1.00 92.62 446 LYS A N 1
ATOM 3543 C CA . LYS A 1 446 ? -0.344 -16.591 -11.660 1.00 92.62 446 LYS A CA 1
ATOM 3544 C C . LYS A 1 446 ? 0.927 -17.410 -11.469 1.00 92.62 446 LYS A C 1
ATOM 3546 O O . LYS A 1 446 ? 0.892 -18.589 -11.126 1.00 92.62 446 LYS A O 1
ATOM 3551 N N . VAL A 1 447 ? 2.062 -16.761 -11.679 1.00 93.69 447 VAL A N 1
ATOM 3552 C CA . VAL A 1 447 ? 3.406 -17.263 -11.402 1.00 93.69 447 VAL A CA 1
ATOM 3553 C C . VAL A 1 447 ? 3.889 -16.573 -10.136 1.00 93.69 447 VAL A C 1
ATOM 3555 O O . VAL A 1 447 ? 4.242 -15.392 -10.154 1.00 93.69 447 VAL A O 1
ATOM 3558 N N . ARG A 1 448 ? 3.890 -17.296 -9.016 1.00 93.12 448 ARG A N 1
ATOM 3559 C CA . ARG A 1 448 ? 4.339 -16.742 -7.737 1.00 93.12 448 ARG A CA 1
ATOM 3560 C C . ARG A 1 448 ? 5.851 -16.505 -7.761 1.00 93.12 448 ARG A C 1
ATOM 3562 O O . ARG A 1 448 ? 6.634 -17.412 -8.059 1.00 93.12 448 ARG A O 1
ATOM 3569 N N . LEU A 1 449 ? 6.269 -15.296 -7.397 1.00 93.75 449 LEU A N 1
ATOM 3570 C CA . LEU A 1 449 ? 7.681 -14.939 -7.278 1.00 93.75 449 LEU A CA 1
ATOM 3571 C C . LEU A 1 449 ? 8.183 -15.148 -5.850 1.00 93.75 449 LEU A C 1
ATOM 3573 O O . LEU A 1 449 ? 9.186 -15.831 -5.641 1.00 93.75 449 LEU A O 1
ATOM 3577 N N . LEU A 1 450 ? 7.478 -14.566 -4.879 1.00 92.19 450 LEU A N 1
ATOM 3578 C CA . LEU A 1 450 ? 7.862 -14.547 -3.470 1.00 92.19 450 LEU A CA 1
ATOM 3579 C C . LEU A 1 450 ? 6.651 -14.202 -2.594 1.00 92.19 450 LEU A C 1
ATOM 3581 O O . LEU A 1 450 ? 5.841 -13.369 -2.977 1.00 92.19 450 LEU A O 1
ATOM 3585 N N . THR A 1 451 ? 6.586 -14.752 -1.383 1.00 91.69 451 THR A N 1
ATOM 3586 C CA . THR A 1 451 ? 5.725 -14.225 -0.313 1.00 91.69 451 THR A CA 1
ATOM 3587 C C . THR A 1 451 ? 6.609 -13.742 0.834 1.00 91.69 451 THR A C 1
ATOM 3589 O O . THR A 1 451 ? 7.414 -14.514 1.357 1.00 91.69 451 THR A O 1
ATOM 3592 N N . TYR A 1 452 ? 6.486 -12.474 1.218 1.00 92.31 452 TYR A N 1
ATOM 3593 C CA . TYR A 1 452 ? 7.201 -11.873 2.337 1.00 92.31 452 TYR A CA 1
ATOM 3594 C C . TYR A 1 452 ? 6.269 -11.710 3.539 1.00 92.31 452 TYR A C 1
ATOM 3596 O O . TYR A 1 452 ? 5.333 -10.923 3.496 1.00 92.31 452 TYR A O 1
ATOM 3604 N N . CYS A 1 453 ? 6.544 -12.457 4.608 1.00 89.44 453 CYS A N 1
ATOM 3605 C CA . CYS A 1 453 ? 5.811 -12.420 5.874 1.00 89.44 453 CYS A CA 1
ATOM 3606 C C . CYS A 1 453 ? 6.839 -12.370 7.020 1.00 89.44 453 CYS A C 1
ATOM 3608 O O . CYS A 1 453 ? 7.354 -13.415 7.423 1.00 89.44 453 CYS A O 1
ATOM 3610 N N . PRO A 1 454 ? 7.268 -11.178 7.464 1.00 82.69 454 PRO A N 1
ATOM 3611 C CA . PRO A 1 454 ? 8.276 -11.038 8.511 1.00 82.69 454 PRO A CA 1
ATOM 3612 C C . PRO A 1 454 ? 7.694 -11.316 9.904 1.00 82.69 454 PRO A C 1
ATOM 3614 O O . PRO A 1 454 ? 6.532 -11.033 10.153 1.00 82.69 454 PRO A O 1
ATOM 3617 N N . ASP A 1 455 ? 8.536 -11.758 10.845 1.00 75.62 455 ASP A N 1
ATOM 3618 C CA . ASP A 1 455 ? 8.144 -11.998 12.251 1.00 75.62 455 ASP A CA 1
ATOM 3619 C C . ASP A 1 455 ? 7.675 -10.726 12.997 1.00 75.62 455 ASP A C 1
ATOM 3621 O O . ASP A 1 455 ? 7.108 -10.805 14.080 1.00 75.62 455 ASP A O 1
ATOM 3625 N N . ARG A 1 456 ? 7.955 -9.545 12.433 1.00 77.31 456 ARG A N 1
ATOM 3626 C CA . ARG A 1 456 ? 7.583 -8.220 12.949 1.00 77.31 456 ARG A CA 1
ATOM 3627 C C . ARG A 1 456 ? 6.957 -7.388 11.826 1.00 77.31 456 ARG A C 1
ATOM 3629 O O . ARG A 1 456 ? 7.633 -6.521 11.268 1.00 77.31 456 ARG A O 1
ATOM 3636 N N . PRO A 1 457 ? 5.727 -7.711 11.384 1.00 78.12 457 PRO A N 1
ATOM 3637 C CA . PRO A 1 457 ? 5.085 -7.005 10.273 1.00 78.12 457 PRO A CA 1
ATOM 3638 C C . PRO A 1 457 ? 4.954 -5.506 10.548 1.00 78.12 457 PRO A C 1
ATOM 3640 O O . PRO A 1 457 ? 5.175 -4.701 9.647 1.00 78.12 457 PRO A O 1
ATOM 3643 N N . ASP A 1 458 ? 4.761 -5.149 11.815 1.00 73.00 458 ASP A N 1
ATOM 3644 C CA . ASP A 1 458 ? 4.756 -3.798 12.374 1.00 73.00 458 ASP A CA 1
ATOM 3645 C C . ASP A 1 458 ? 6.068 -3.014 12.216 1.00 73.00 458 ASP A C 1
ATOM 3647 O O . ASP A 1 458 ? 6.070 -1.834 12.530 1.00 73.00 458 ASP A O 1
ATOM 3651 N N . LEU A 1 459 ? 7.159 -3.616 11.734 1.00 79.69 459 LEU A N 1
ATOM 3652 C CA . LEU A 1 459 ? 8.425 -2.921 11.445 1.00 79.69 459 LEU A CA 1
ATOM 3653 C C . LEU A 1 459 ? 8.878 -3.059 9.989 1.00 79.69 459 LEU A C 1
ATOM 3655 O O . LEU A 1 459 ? 9.898 -2.500 9.591 1.00 79.69 459 LEU A O 1
ATOM 3659 N N . PHE A 1 460 ? 8.193 -3.873 9.189 1.00 85.81 460 PHE A N 1
ATOM 3660 C CA . PHE A 1 460 ? 8.735 -4.324 7.906 1.00 85.81 460 PHE A CA 1
ATOM 3661 C C . PHE A 1 460 ? 7.735 -4.323 6.759 1.00 85.81 460 PHE A C 1
ATOM 3663 O O . PHE A 1 460 ? 8.165 -4.372 5.607 1.00 85.81 460 PHE A O 1
ATOM 3670 N N . ILE A 1 461 ? 6.438 -4.310 7.048 1.00 91.31 461 ILE A N 1
ATOM 3671 C CA . ILE A 1 461 ? 5.395 -4.162 6.040 1.00 91.31 461 ILE A CA 1
ATOM 3672 C C . ILE A 1 461 ? 4.967 -2.694 6.038 1.00 91.31 461 ILE A C 1
ATOM 3674 O O . ILE A 1 461 ? 4.609 -2.191 7.102 1.00 91.31 461 ILE A O 1
ATOM 3678 N N . PRO A 1 462 ? 5.020 -1.991 4.893 1.00 93.19 462 PRO A N 1
ATOM 3679 C CA . PRO A 1 462 ? 4.396 -0.687 4.733 1.00 93.19 462 PRO A CA 1
ATOM 3680 C C . PRO A 1 462 ? 2.987 -0.663 5.320 1.00 93.19 462 PRO A C 1
ATOM 3682 O O . PRO A 1 462 ? 2.164 -1.530 5.022 1.00 93.19 462 PRO A O 1
ATOM 3685 N N . SER A 1 463 ? 2.728 0.317 6.178 1.00 86.38 463 SER A N 1
ATOM 3686 C CA . SER A 1 463 ? 1.447 0.483 6.870 1.00 86.38 463 SER A CA 1
ATOM 3687 C C . SER A 1 463 ? 0.671 1.701 6.377 1.00 86.38 463 SER A C 1
ATOM 3689 O O . SER A 1 463 ? -0.536 1.744 6.543 1.00 86.38 463 SER A O 1
ATOM 3691 N N . LEU A 1 464 ? 1.331 2.669 5.741 1.00 84.75 464 LEU A N 1
ATOM 3692 C CA . LEU A 1 464 ? 0.704 3.901 5.251 1.00 84.75 464 LEU A CA 1
ATOM 3693 C C . LEU A 1 464 ? 0.283 3.789 3.782 1.00 84.75 464 LEU A C 1
ATOM 3695 O O . LEU A 1 464 ? 1.070 3.254 3.006 1.00 84.75 464 LEU A O 1
ATOM 3699 N N . PRO A 1 465 ? -0.865 4.365 3.374 1.00 87.94 465 PRO A N 1
ATOM 3700 C CA . PRO A 1 465 ? -1.260 4.535 1.976 1.00 87.94 465 PRO A CA 1
ATOM 3701 C C . PRO A 1 465 ? -0.169 5.172 1.101 1.00 87.94 465 PRO A C 1
ATOM 3703 O O . PRO A 1 465 ? 0.522 6.092 1.532 1.00 87.94 465 PRO A O 1
ATOM 3706 N N . GLN A 1 466 ? -0.024 4.732 -0.146 1.00 91.44 466 GLN A N 1
ATOM 3707 C CA . GLN A 1 466 ? 1.084 5.106 -1.031 1.00 91.44 466 GLN A CA 1
ATOM 3708 C C . GLN A 1 466 ? 0.595 5.501 -2.427 1.00 91.44 466 GLN A C 1
ATOM 3710 O O . GLN A 1 466 ? -0.446 5.035 -2.883 1.00 91.44 466 GLN A O 1
ATOM 3715 N N . HIS A 1 467 ? 1.352 6.340 -3.130 1.00 92.94 467 HIS A N 1
ATOM 3716 C CA . HIS A 1 467 ? 1.138 6.586 -4.557 1.00 92.94 467 HIS A CA 1
ATOM 3717 C C . HIS A 1 467 ? 1.569 5.374 -5.376 1.00 92.94 467 HIS A C 1
ATOM 3719 O O . HIS A 1 467 ? 2.520 4.707 -4.986 1.00 92.94 467 HIS A O 1
ATOM 3725 N N . ILE A 1 468 ? 0.940 5.135 -6.528 1.00 96.50 468 ILE A N 1
ATOM 3726 C CA . ILE A 1 468 ? 1.500 4.262 -7.565 1.00 96.50 468 ILE A CA 1
ATOM 3727 C C . ILE A 1 468 ? 2.414 5.111 -8.444 1.00 96.50 468 ILE A C 1
ATOM 3729 O O . ILE A 1 468 ? 1.998 6.165 -8.930 1.00 96.50 468 ILE A O 1
ATOM 3733 N N . ILE A 1 469 ? 3.641 4.645 -8.665 1.00 96.31 469 ILE A N 1
ATOM 3734 C CA . ILE A 1 469 ? 4.655 5.352 -9.438 1.00 96.31 469 ILE A CA 1
ATOM 3735 C C . ILE A 1 469 ? 5.229 4.456 -10.533 1.00 96.31 469 ILE A C 1
ATOM 3737 O O . ILE A 1 469 ? 5.567 3.286 -10.328 1.00 96.31 469 ILE A O 1
ATOM 3741 N N . PHE A 1 470 ? 5.388 5.055 -11.711 1.00 97.00 470 PHE A N 1
ATOM 3742 C CA . PHE A 1 470 ? 6.196 4.525 -12.798 1.00 97.00 470 PHE A CA 1
ATOM 3743 C C . PHE A 1 470 ? 7.356 5.462 -13.050 1.00 97.00 470 PHE A C 1
ATOM 3745 O O . PHE A 1 470 ? 7.154 6.666 -13.215 1.00 97.00 470 PHE A O 1
ATOM 3752 N N . ASN A 1 471 ? 8.568 4.928 -13.168 1.00 96.62 471 ASN A N 1
ATOM 3753 C CA . ASN A 1 471 ? 9.695 5.760 -13.555 1.00 96.62 471 ASN A CA 1
ATOM 3754 C C . ASN A 1 471 ? 10.723 5.042 -14.430 1.00 96.62 471 ASN A C 1
ATOM 3756 O O . ASN A 1 471 ? 10.745 3.821 -14.605 1.00 96.62 471 ASN A O 1
ATOM 3760 N N . THR A 1 472 ? 11.574 5.841 -15.066 1.00 96.19 472 THR A N 1
ATOM 3761 C CA . THR A 1 472 ? 12.752 5.344 -15.774 1.00 96.19 472 THR A CA 1
ATOM 3762 C C . THR A 1 472 ? 13.940 6.255 -15.519 1.00 96.19 472 THR A C 1
ATOM 3764 O O . THR A 1 472 ? 13.910 7.446 -15.843 1.00 96.19 472 THR A O 1
ATOM 3767 N N . TRP A 1 473 ? 15.010 5.688 -14.964 1.00 95.56 473 TRP A N 1
ATOM 3768 C CA . TRP A 1 473 ? 16.191 6.427 -14.522 1.00 95.56 473 TRP A CA 1
ATOM 3769 C C . TRP A 1 473 ? 17.492 5.664 -14.772 1.00 95.56 473 TRP A C 1
ATOM 3771 O O . TRP A 1 473 ? 17.502 4.513 -15.206 1.00 95.56 473 TRP A O 1
ATOM 3781 N N . ARG A 1 474 ? 18.631 6.328 -14.548 1.00 94.31 474 ARG A N 1
ATOM 3782 C CA . ARG A 1 474 ? 19.956 5.761 -14.822 1.00 94.31 474 ARG A CA 1
ATOM 3783 C C . ARG A 1 474 ? 20.713 5.420 -13.547 1.00 94.31 474 ARG A C 1
ATOM 3785 O O . ARG A 1 474 ? 20.984 6.298 -12.729 1.00 94.31 474 ARG A O 1
ATOM 3792 N N . GLU A 1 475 ? 21.180 4.178 -13.451 1.00 94.19 475 GLU A N 1
ATOM 3793 C CA . GLU A 1 475 ? 22.012 3.703 -12.345 1.00 94.19 475 GLU A CA 1
ATOM 3794 C C . GLU A 1 475 ? 23.290 4.554 -12.191 1.00 94.19 475 GLU A C 1
ATOM 3796 O O . GLU A 1 475 ? 23.926 4.945 -13.177 1.00 94.19 475 GLU A O 1
ATOM 3801 N N . LYS A 1 476 ? 23.696 4.807 -10.940 1.00 89.44 476 LYS A N 1
ATOM 3802 C CA . LYS A 1 476 ? 24.791 5.715 -10.554 1.00 89.44 476 LYS A CA 1
ATOM 3803 C C . LYS A 1 476 ? 26.120 5.497 -11.281 1.00 89.44 476 LYS A C 1
ATOM 3805 O O . LYS A 1 476 ? 26.771 6.470 -11.650 1.00 89.44 476 LYS A O 1
ATOM 3810 N N . ASP A 1 477 ? 26.517 4.247 -11.507 1.00 88.56 477 ASP A N 1
ATOM 3811 C CA . ASP A 1 477 ? 27.817 3.903 -12.105 1.00 88.56 477 ASP A CA 1
ATOM 3812 C C . ASP A 1 477 ? 27.772 3.688 -13.631 1.00 88.56 477 ASP A C 1
ATOM 3814 O O . ASP A 1 477 ? 28.745 3.190 -14.229 1.00 88.56 477 ASP A O 1
ATOM 3818 N N . SER A 1 478 ? 26.655 4.069 -14.259 1.00 86.81 478 SER A N 1
ATOM 3819 C CA . SER A 1 478 ? 26.420 3.940 -15.697 1.00 86.81 478 SER A CA 1
ATOM 3820 C C . SER A 1 478 ? 27.118 5.014 -16.520 1.00 86.81 478 SER A C 1
ATOM 3822 O O . SER A 1 478 ? 27.290 6.156 -16.098 1.00 86.81 478 SER A O 1
ATOM 3824 N N . ALA A 1 479 ? 27.490 4.648 -17.745 1.00 91.31 479 ALA A N 1
ATOM 3825 C CA . ALA A 1 479 ? 27.902 5.604 -18.760 1.00 91.31 479 ALA A CA 1
ATOM 3826 C C . ALA A 1 479 ? 26.719 6.488 -19.187 1.00 91.31 479 ALA A C 1
ATOM 3828 O O . ALA A 1 479 ? 25.557 6.111 -19.040 1.00 91.31 479 ALA A O 1
ATOM 3829 N N . VAL A 1 480 ? 27.018 7.653 -19.765 1.00 91.94 480 VAL A N 1
ATOM 3830 C CA . VAL A 1 480 ? 25.983 8.489 -20.381 1.00 91.94 480 VAL A CA 1
ATOM 3831 C C . VAL A 1 480 ? 25.348 7.736 -21.546 1.00 91.94 480 VAL A C 1
ATOM 3833 O O . VAL A 1 480 ? 26.058 7.263 -22.435 1.00 91.94 480 VAL A O 1
ATOM 3836 N N . ALA A 1 481 ? 24.019 7.613 -21.513 1.00 90.38 481 ALA A N 1
ATOM 3837 C CA . ALA A 1 481 ? 23.248 7.002 -22.583 1.00 90.38 481 ALA A CA 1
ATOM 3838 C C . ALA A 1 481 ? 23.432 7.816 -23.867 1.00 90.38 481 ALA A C 1
ATOM 3840 O O . ALA A 1 481 ? 23.340 9.046 -23.853 1.00 90.38 481 ALA A O 1
ATOM 3841 N N . THR A 1 482 ? 23.740 7.133 -24.967 1.00 92.88 482 THR A N 1
ATOM 3842 C CA . THR A 1 482 ? 23.937 7.791 -26.270 1.00 92.88 482 THR A CA 1
ATOM 3843 C C . THR A 1 482 ? 22.671 7.821 -27.121 1.00 92.88 482 THR A C 1
ATOM 3845 O O . THR A 1 482 ? 22.613 8.610 -28.058 1.00 92.88 482 THR A O 1
ATOM 3848 N N . ASP A 1 483 ? 21.665 7.042 -26.721 1.00 93.69 483 ASP A N 1
ATOM 3849 C CA . ASP A 1 483 ? 20.323 6.972 -27.292 1.00 93.69 483 ASP A CA 1
ATOM 3850 C C . ASP A 1 483 ? 19.277 7.166 -26.182 1.00 93.69 483 ASP A C 1
ATOM 3852 O O . ASP A 1 483 ? 19.599 7.092 -24.992 1.00 93.69 483 ASP A O 1
ATOM 3856 N N . ASP A 1 484 ? 18.038 7.440 -26.584 1.00 95.12 484 ASP A N 1
ATOM 3857 C CA . ASP A 1 484 ? 16.893 7.481 -25.679 1.00 95.12 484 ASP A CA 1
ATOM 3858 C C . ASP A 1 484 ? 16.504 6.055 -25.261 1.00 95.12 484 ASP A C 1
ATOM 3860 O O . ASP A 1 484 ? 16.576 5.111 -26.056 1.00 95.12 484 ASP A O 1
ATOM 3864 N N . HIS A 1 485 ? 16.071 5.903 -24.012 1.00 96.25 485 HIS A N 1
ATOM 3865 C CA . HIS A 1 485 ? 15.641 4.630 -23.445 1.00 96.25 485 HIS A CA 1
ATOM 3866 C C . HIS A 1 485 ? 14.241 4.770 -22.862 1.00 96.25 485 HIS A C 1
ATOM 3868 O O . HIS A 1 485 ? 14.038 5.569 -21.953 1.00 96.25 485 HIS A O 1
ATOM 3874 N N . THR A 1 486 ? 13.292 3.988 -23.369 1.00 97.19 486 THR A N 1
ATOM 3875 C CA . THR A 1 486 ? 11.869 4.158 -23.056 1.00 97.19 486 THR A CA 1
ATOM 3876 C C . THR A 1 486 ? 11.290 2.900 -22.426 1.00 97.19 486 THR A C 1
ATOM 3878 O O . THR A 1 486 ? 11.406 1.823 -23.009 1.00 97.19 486 THR A O 1
ATOM 3881 N N . MET A 1 487 ? 10.660 3.059 -21.263 1.00 98.00 487 MET A N 1
ATOM 3882 C CA . MET A 1 487 ? 9.703 2.107 -20.700 1.00 98.00 487 MET A CA 1
ATOM 3883 C C . MET A 1 487 ? 8.321 2.369 -21.294 1.00 98.00 487 MET A C 1
ATOM 3885 O O . MET A 1 487 ? 7.958 3.524 -21.531 1.00 98.00 487 MET A O 1
ATOM 3889 N N . GLU A 1 488 ? 7.561 1.304 -21.520 1.00 98.25 488 GLU A N 1
ATOM 3890 C CA . GLU A 1 488 ? 6.191 1.366 -22.033 1.00 98.25 488 GLU A CA 1
ATOM 3891 C C . GLU A 1 488 ? 5.262 0.640 -21.058 1.00 98.25 488 GLU A C 1
ATOM 3893 O O . GLU A 1 488 ? 5.514 -0.521 -20.738 1.00 98.25 488 GLU A O 1
ATOM 3898 N N . VAL A 1 489 ? 4.209 1.307 -20.590 1.00 98.25 489 VAL A N 1
ATOM 3899 C CA . VAL A 1 489 ? 3.192 0.764 -19.676 1.00 98.25 489 VAL A CA 1
ATOM 3900 C C . VAL A 1 489 ? 1.869 0.690 -20.431 1.00 98.25 489 VAL A C 1
ATOM 3902 O O . VAL A 1 489 ? 1.436 1.692 -20.987 1.00 98.25 489 VAL A O 1
ATOM 3905 N N . ASP A 1 490 ? 1.284 -0.501 -20.501 1.00 97.62 490 ASP A N 1
ATOM 3906 C CA . ASP A 1 490 ? 0.011 -0.799 -21.177 1.00 97.62 490 ASP A CA 1
ATOM 3907 C C . ASP A 1 490 ? -1.164 -0.500 -20.256 1.00 97.62 490 ASP A C 1
ATOM 3909 O O . ASP A 1 490 ? -2.043 0.273 -20.602 1.00 97.62 490 ASP A O 1
ATOM 3913 N N . PHE A 1 491 ? -1.129 -1.032 -19.037 1.00 97.38 491 PHE A N 1
ATOM 3914 C CA . PHE A 1 491 ? -2.138 -0.724 -18.036 1.00 97.38 491 PHE A CA 1
ATOM 3915 C C . PHE A 1 491 ? -1.569 -0.775 -16.626 1.00 97.38 491 PHE A C 1
ATOM 3917 O O . PHE A 1 491 ? -0.527 -1.398 -16.372 1.00 97.38 491 PHE A O 1
ATOM 3924 N N . VAL A 1 492 ? -2.315 -0.163 -15.715 1.00 97.56 492 VAL A N 1
ATOM 3925 C CA . VAL A 1 492 ? -2.201 -0.319 -14.271 1.00 97.56 492 VAL A CA 1
ATOM 3926 C C . VAL A 1 492 ? -3.579 -0.603 -13.691 1.00 97.56 492 VAL A C 1
ATOM 3928 O O . VAL A 1 492 ? -4.521 0.129 -13.982 1.00 97.56 492 VAL A O 1
ATOM 3931 N N . TYR A 1 493 ? -3.682 -1.650 -12.876 1.00 96.94 493 TYR A N 1
ATOM 3932 C CA . TYR A 1 493 ? -4.890 -1.986 -12.129 1.00 96.94 493 TYR A CA 1
ATOM 3933 C C . TYR A 1 493 ? -4.575 -2.076 -10.637 1.00 96.94 493 TYR A C 1
ATOM 3935 O O . TYR A 1 493 ? -3.475 -2.459 -10.236 1.00 96.94 493 TYR A O 1
ATOM 3943 N N . TYR A 1 494 ? -5.549 -1.722 -9.818 1.00 95.44 494 TYR A N 1
ATOM 3944 C CA . TYR A 1 494 ? -5.523 -1.856 -8.374 1.00 95.44 494 TYR A CA 1
ATOM 3945 C C . TYR A 1 494 ? -6.925 -2.209 -7.891 1.00 95.44 494 TYR A C 1
ATOM 3947 O O . TYR A 1 494 ? -7.889 -1.575 -8.313 1.00 95.44 494 TYR A O 1
ATOM 3955 N N . GLY A 1 495 ? -7.040 -3.172 -6.989 1.00 91.88 495 GLY A N 1
ATOM 3956 C CA . GLY A 1 495 ? -8.282 -3.441 -6.276 1.00 91.88 495 GLY A CA 1
ATOM 3957 C C . GLY A 1 495 ? -8.189 -4.683 -5.405 1.00 91.88 495 GLY A C 1
ATOM 3958 O O . GLY A 1 495 ? -7.116 -5.271 -5.259 1.00 91.88 495 GLY A O 1
ATOM 3959 N N . GLU A 1 496 ? -9.315 -5.071 -4.823 1.00 87.38 496 GLU A N 1
ATOM 3960 C CA . GLU A 1 496 ? -9.431 -6.335 -4.095 1.00 87.38 496 GLU A CA 1
ATOM 3961 C C . GLU A 1 496 ? -9.372 -7.529 -5.055 1.00 87.38 496 GLU A C 1
ATOM 3963 O O . GLU A 1 496 ? -9.709 -7.414 -6.231 1.00 87.38 496 GLU A O 1
ATOM 3968 N N . ASP A 1 497 ? -8.881 -8.646 -4.534 1.00 85.94 497 ASP A N 1
ATOM 3969 C CA . ASP A 1 497 ? -8.661 -9.923 -5.223 1.00 85.94 497 ASP A CA 1
ATOM 3970 C C . ASP A 1 497 ? -9.054 -11.005 -4.207 1.00 85.94 497 ASP A C 1
ATOM 3972 O O . ASP A 1 497 ? -8.225 -11.524 -3.439 1.00 85.94 497 ASP A O 1
ATOM 3976 N N . GLU A 1 498 ? -10.360 -11.208 -4.042 1.00 83.56 498 GLU A N 1
ATOM 3977 C CA . GLU A 1 498 ? -10.922 -12.085 -3.017 1.00 83.56 498 GLU A CA 1
ATOM 3978 C C . GLU A 1 498 ? -10.494 -13.534 -3.244 1.00 83.56 498 GLU A C 1
ATOM 3980 O O . GLU A 1 498 ? -10.146 -14.238 -2.283 1.00 83.56 498 GLU A O 1
ATOM 3985 N N . ASP A 1 499 ? -10.470 -13.974 -4.502 1.00 83.06 499 ASP A N 1
ATOM 3986 C CA . ASP A 1 499 ? -10.101 -15.339 -4.849 1.00 83.06 499 ASP A CA 1
ATOM 3987 C C . ASP A 1 499 ? -8.586 -15.569 -4.888 1.00 83.06 499 ASP A C 1
ATOM 3989 O O . ASP A 1 499 ? -8.148 -16.707 -4.779 1.00 83.06 499 ASP A O 1
ATOM 3993 N N . ARG A 1 500 ? -7.755 -14.528 -4.870 1.00 87.12 500 ARG A N 1
ATOM 3994 C CA . ARG A 1 500 ? -6.289 -14.625 -4.876 1.00 87.12 500 ARG A CA 1
ATOM 3995 C C . ARG A 1 500 ? -5.734 -15.223 -6.164 1.00 87.12 500 ARG A C 1
ATOM 3997 O O . ARG A 1 500 ? -4.638 -15.804 -6.125 1.00 87.12 500 ARG A O 1
ATOM 4004 N N . ASP A 1 501 ? -6.419 -15.122 -7.290 1.00 86.25 501 ASP A N 1
ATOM 4005 C CA . ASP A 1 501 ? -5.919 -15.611 -8.572 1.00 86.25 501 ASP A CA 1
ATOM 4006 C C . ASP A 1 501 ? -4.885 -14.664 -9.217 1.00 86.25 501 ASP A C 1
ATOM 4008 O O . ASP A 1 501 ? -4.159 -15.058 -10.136 1.00 86.25 501 ASP A O 1
ATOM 4012 N N . GLY A 1 502 ? -4.725 -13.465 -8.646 1.00 88.38 502 GLY A N 1
ATOM 4013 C CA . GLY A 1 502 ? -3.783 -12.437 -9.068 1.00 88.38 502 GLY A CA 1
ATOM 4014 C C . GLY A 1 502 ? -4.376 -11.371 -9.984 1.00 88.38 502 GLY A C 1
ATOM 4015 O O . GLY A 1 502 ? -3.626 -10.487 -10.398 1.00 88.38 502 GLY A O 1
ATOM 4016 N N . TRP A 1 503 ? -5.662 -11.420 -10.299 1.00 90.50 503 TRP A N 1
ATOM 4017 C CA . TRP A 1 503 ? -6.411 -10.335 -10.911 1.00 90.50 503 TRP A CA 1
ATOM 4018 C C . TRP A 1 503 ? -7.320 -9.683 -9.872 1.00 90.50 503 TRP A C 1
ATOM 4020 O O . TRP A 1 503 ? -7.887 -10.362 -9.027 1.00 90.50 503 TRP A O 1
ATOM 4030 N N . PRO A 1 504 ? -7.453 -8.349 -9.883 1.00 87.62 504 PRO A N 1
ATOM 4031 C CA . PRO A 1 504 ? -8.493 -7.721 -9.091 1.00 87.62 504 PRO A CA 1
ATOM 4032 C C . PRO A 1 504 ? -9.887 -8.160 -9.565 1.00 87.62 504 PRO A C 1
ATOM 4034 O O . PRO A 1 504 ? -10.129 -8.191 -10.772 1.00 87.62 504 PRO A O 1
ATOM 4037 N N . ASP A 1 505 ? -10.821 -8.376 -8.639 1.00 84.25 505 ASP A N 1
ATOM 4038 C CA . ASP A 1 505 ? -12.163 -8.933 -8.903 1.00 84.25 505 ASP A CA 1
ATOM 4039 C C . ASP A 1 505 ? -13.024 -8.060 -9.838 1.00 84.25 505 ASP A C 1
ATOM 4041 O O . ASP A 1 505 ? -14.037 -8.497 -10.371 1.00 84.25 505 ASP A O 1
ATOM 4045 N N . HIS A 1 506 ? -12.663 -6.789 -10.034 1.00 83.19 506 HIS A N 1
ATOM 4046 C CA . HIS A 1 506 ? -13.343 -5.893 -10.978 1.00 83.19 506 HIS A CA 1
ATOM 4047 C C . HIS A 1 506 ? -12.787 -5.983 -12.408 1.00 83.19 506 HIS A C 1
ATOM 4049 O O . HIS A 1 506 ? -13.347 -5.389 -13.333 1.00 83.19 506 HIS A O 1
ATOM 4055 N N . VAL A 1 507 ? -11.660 -6.676 -12.591 1.00 84.44 507 VAL A N 1
ATOM 4056 C CA . VAL A 1 507 ? -10.981 -6.866 -13.880 1.00 84.44 507 VAL A CA 1
ATOM 4057 C C . VAL A 1 507 ? -11.383 -8.190 -14.524 1.00 84.44 507 VAL A C 1
ATOM 4059 O O . VAL A 1 507 ? -11.357 -8.297 -15.755 1.00 84.44 507 VAL A O 1
ATOM 4062 N N . ASP A 1 508 ? -11.780 -9.183 -13.733 1.00 80.00 508 ASP A N 1
ATOM 4063 C CA . ASP A 1 508 ? -12.298 -10.442 -14.247 1.00 80.00 508 ASP A CA 1
ATOM 4064 C C . ASP A 1 508 ? -13.658 -10.826 -13.652 1.00 80.00 508 ASP A C 1
ATOM 4066 O O . ASP A 1 508 ? -14.170 -10.211 -12.730 1.00 80.00 508 ASP A O 1
ATOM 4070 N N . ASP A 1 509 ? -14.301 -11.810 -14.280 1.00 73.25 509 ASP A N 1
ATOM 4071 C CA . ASP A 1 509 ? -15.594 -12.340 -13.844 1.00 73.25 509 ASP A CA 1
ATOM 4072 C C . ASP A 1 509 ? -15.412 -13.694 -13.114 1.00 73.25 509 ASP A C 1
ATOM 4074 O O . ASP A 1 509 ? -16.311 -14.551 -13.162 1.00 73.25 509 ASP A O 1
ATOM 4078 N N . CYS A 1 510 ? -14.238 -13.975 -12.523 1.00 72.12 510 CYS A N 1
ATOM 4079 C CA . CYS A 1 510 ? -14.031 -15.240 -11.817 1.00 72.12 510 CYS A CA 1
ATOM 4080 C C . CYS A 1 510 ? -14.944 -15.305 -10.570 1.00 72.12 510 CYS A C 1
ATOM 4082 O O . CYS A 1 510 ? -15.108 -14.337 -9.831 1.00 72.12 510 CYS A O 1
ATOM 4084 N N . PRO A 1 511 ? -15.620 -16.441 -10.306 1.00 66.44 511 PRO A N 1
ATOM 4085 C CA . PRO A 1 511 ? -16.322 -16.627 -9.041 1.00 66.44 511 PRO A CA 1
ATOM 4086 C C . PRO A 1 511 ? -15.314 -16.627 -7.887 1.00 66.44 511 PRO A C 1
ATOM 4088 O O . PRO A 1 511 ? -14.329 -17.348 -7.983 1.00 66.44 511 PRO A O 1
ATOM 4091 N N . SER A 1 512 ? -15.645 -15.979 -6.763 1.00 60.38 512 SER A N 1
ATOM 4092 C CA . SER A 1 512 ? -14.794 -15.790 -5.565 1.00 60.38 512 SER A CA 1
ATOM 4093 C C . SER A 1 512 ? -14.262 -17.056 -4.852 1.00 60.38 512 SER A C 1
ATOM 4095 O O . SER A 1 512 ? -13.754 -17.003 -3.731 1.00 60.38 512 SER A O 1
ATOM 4097 N N . ILE A 1 513 ? -14.395 -18.243 -5.452 1.00 57.97 513 ILE A N 1
ATOM 4098 C CA . ILE A 1 513 ? -13.859 -19.501 -4.933 1.00 57.97 513 ILE A CA 1
ATOM 4099 C C . ILE A 1 513 ? -12.554 -19.827 -5.662 1.00 57.97 513 ILE A C 1
ATOM 4101 O O . ILE A 1 513 ? -12.572 -20.445 -6.727 1.00 57.97 513 ILE A O 1
ATOM 4105 N N . TYR A 1 514 ? -11.441 -19.510 -5.001 1.00 51.62 514 TYR A N 1
ATOM 4106 C CA . TYR A 1 514 ? -10.086 -19.877 -5.411 1.00 51.62 514 TYR A CA 1
ATOM 4107 C C . TYR A 1 514 ? -9.950 -21.367 -5.754 1.00 51.62 514 TYR A C 1
ATOM 4109 O O . TYR A 1 514 ? -10.124 -22.241 -4.893 1.00 51.62 514 TYR A O 1
ATOM 4117 N N . ASP A 1 515 ? -9.547 -21.663 -6.988 1.00 60.41 515 ASP A N 1
ATOM 4118 C CA . ASP A 1 515 ? -8.962 -22.947 -7.367 1.00 60.41 515 ASP A CA 1
ATOM 4119 C C . ASP A 1 515 ? -7.547 -22.687 -7.918 1.00 60.41 515 ASP A C 1
ATOM 4121 O O . ASP A 1 515 ? -7.410 -22.198 -9.037 1.00 60.41 515 ASP A O 1
ATOM 4125 N N . PRO A 1 516 ? -6.473 -23.017 -7.176 1.00 53.19 516 PRO A N 1
ATOM 4126 C CA . PRO A 1 516 ? -5.096 -22.775 -7.619 1.00 53.19 516 PRO A CA 1
ATOM 4127 C C . PRO A 1 516 ? -4.723 -23.538 -8.901 1.00 53.19 516 PRO A C 1
ATOM 4129 O O . PRO A 1 516 ? -3.705 -23.227 -9.521 1.00 53.19 516 PRO A O 1
ATOM 4132 N N . ASP A 1 517 ? -5.517 -24.542 -9.291 1.00 52.97 517 ASP A N 1
ATOM 4133 C CA . ASP A 1 517 ? -5.351 -25.302 -10.529 1.00 52.97 517 ASP A CA 1
ATOM 4134 C C . ASP A 1 517 ? -6.277 -24.804 -11.664 1.00 52.97 517 ASP A C 1
ATOM 4136 O O . ASP A 1 517 ? -6.225 -25.346 -12.780 1.00 52.97 517 ASP A O 1
ATOM 4140 N N . GLN A 1 518 ? -7.117 -23.781 -11.436 1.00 57.25 518 GLN A N 1
ATOM 4141 C CA . GLN A 1 518 ? -7.933 -23.195 -12.498 1.00 57.25 518 GLN A CA 1
ATOM 4142 C C . GLN A 1 518 ? -7.047 -22.501 -13.532 1.00 57.25 518 GLN A C 1
ATOM 4144 O O . GLN A 1 518 ? -6.212 -21.644 -13.268 1.00 57.25 518 GLN A O 1
ATOM 4149 N N . ASN A 1 519 ? -7.243 -22.907 -14.782 1.00 56.06 519 ASN A N 1
ATOM 4150 C CA . ASN A 1 519 ? -6.679 -22.218 -15.925 1.00 56.06 519 ASN A CA 1
ATOM 4151 C C . ASN A 1 519 ? -7.586 -21.004 -16.186 1.00 56.06 519 ASN A C 1
ATOM 4153 O O . ASN A 1 519 ? -8.719 -21.221 -16.622 1.00 56.06 519 ASN A O 1
ATOM 4157 N N . LEU A 1 520 ? -7.105 -19.773 -15.963 1.00 56.88 520 LEU A N 1
ATOM 4158 C CA . LEU A 1 520 ? -7.895 -18.524 -16.070 1.00 56.88 520 LEU A CA 1
ATOM 4159 C C . LEU A 1 520 ? -8.621 -18.358 -17.414 1.00 56.88 520 LEU A C 1
ATOM 4161 O O . LEU A 1 520 ? -9.643 -17.686 -17.519 1.00 56.88 520 LEU A O 1
ATOM 4165 N N . ASN A 1 521 ? -8.165 -19.080 -18.441 1.00 54.38 521 ASN A N 1
ATOM 4166 C CA . ASN A 1 521 ? -8.871 -19.250 -19.713 1.00 54.38 521 ASN A CA 1
ATOM 4167 C C . ASN A 1 521 ? -10.331 -19.749 -19.577 1.00 54.38 521 ASN A C 1
ATOM 4169 O O . ASN A 1 521 ? -11.050 -19.741 -20.573 1.00 54.38 521 ASN A O 1
ATOM 4173 N N . GLN A 1 522 ? -10.761 -20.252 -18.412 1.00 51.03 522 GLN A N 1
ATOM 4174 C CA . GLN A 1 522 ? -12.153 -20.637 -18.149 1.00 51.03 522 GLN A CA 1
ATOM 4175 C C . GLN A 1 522 ? -13.013 -19.503 -17.570 1.00 51.03 522 GLN A C 1
ATOM 4177 O O . GLN A 1 522 ? -14.225 -19.544 -17.776 1.00 51.03 522 GLN A O 1
ATOM 4182 N N . CYS A 1 523 ? -12.421 -18.499 -16.915 1.00 49.25 523 CYS A N 1
ATOM 4183 C CA . CYS A 1 523 ? -13.144 -17.315 -16.440 1.00 49.25 523 CYS A CA 1
ATOM 4184 C C . CYS A 1 523 ? -13.242 -16.229 -17.518 1.00 49.25 523 CYS A C 1
ATOM 4186 O O . CYS A 1 523 ? -14.283 -15.595 -17.668 1.00 49.25 523 CYS A O 1
ATOM 4188 N N . ALA A 1 524 ? -12.213 -16.080 -18.360 1.00 43.06 524 ALA A N 1
ATOM 4189 C CA . ALA A 1 524 ? -12.226 -15.147 -19.484 1.00 43.06 524 ALA A CA 1
ATOM 4190 C C . ALA A 1 524 ? -13.083 -15.679 -20.652 1.00 43.06 524 ALA A C 1
ATOM 4192 O O . ALA A 1 524 ? -12.579 -16.163 -21.667 1.00 43.06 524 ALA A O 1
ATOM 4193 N N . SER A 1 525 ? -14.409 -15.592 -20.533 1.00 34.94 525 SER A N 1
ATOM 4194 C CA . SER A 1 525 ? -15.328 -15.903 -21.644 1.00 34.94 525 SER A CA 1
ATOM 4195 C C . SER A 1 525 ? -15.350 -14.818 -22.731 1.00 34.94 525 SER A C 1
ATOM 4197 O O . SER A 1 525 ? -15.992 -15.004 -23.767 1.00 34.94 525 SER A O 1
ATOM 4199 N N . VAL A 1 526 ? -14.638 -13.703 -22.541 1.00 36.00 526 VAL A N 1
ATOM 4200 C CA . VAL A 1 526 ? -14.457 -12.670 -23.564 1.00 36.00 526 VAL A CA 1
ATOM 4201 C C . VAL A 1 526 ? -13.100 -12.871 -24.234 1.00 36.00 526 VAL A C 1
ATOM 4203 O O . VAL A 1 526 ? -12.064 -12.397 -23.780 1.00 36.00 526 VAL A O 1
ATOM 4206 N N . LEU A 1 527 ? -13.099 -13.597 -25.352 1.00 34.06 527 LEU A N 1
ATOM 4207 C CA . LEU A 1 527 ? -11.935 -13.695 -26.230 1.00 34.06 527 LEU A CA 1
ATOM 4208 C C . LEU A 1 527 ? -11.708 -12.334 -26.920 1.00 34.06 527 LEU A C 1
ATOM 4210 O O . LEU A 1 527 ? -12.213 -12.100 -28.019 1.00 34.06 527 LEU A O 1
ATOM 4214 N N . VAL A 1 528 ? -10.953 -11.429 -26.293 1.00 36.41 528 VAL A N 1
ATOM 4215 C CA . VAL A 1 528 ? -10.502 -10.181 -26.929 1.00 36.41 528 VAL A CA 1
ATOM 4216 C C . VAL A 1 528 ? -9.323 -10.505 -27.852 1.00 36.41 528 VAL A C 1
ATOM 4218 O O . VAL A 1 528 ? -8.181 -10.635 -27.422 1.00 36.41 528 VAL A O 1
ATOM 4221 N N . LEU A 1 529 ? -9.590 -10.672 -29.148 1.00 35.41 529 LEU A N 1
ATOM 4222 C CA . LEU A 1 529 ? -8.537 -10.788 -30.160 1.00 35.41 529 LEU A CA 1
ATOM 4223 C C . LEU A 1 529 ? -8.040 -9.381 -30.534 1.00 35.41 529 LEU A C 1
ATOM 4225 O O . LEU A 1 529 ? -8.743 -8.631 -31.207 1.00 35.41 529 LEU A O 1
ATOM 4229 N N . GLN A 1 530 ? -6.835 -9.024 -30.088 1.00 33.91 530 GLN A N 1
ATOM 4230 C CA . GLN A 1 530 ? -6.187 -7.737 -30.370 1.00 33.91 530 GLN A CA 1
ATOM 4231 C C . GLN A 1 530 ? -5.530 -7.750 -31.773 1.00 33.91 530 GLN A C 1
ATOM 4233 O O . GLN A 1 530 ? -4.852 -8.712 -32.137 1.00 33.91 530 GLN A O 1
ATOM 4238 N N . GLU A 1 531 ? -5.747 -6.708 -32.588 1.00 38.00 531 GLU A N 1
ATOM 4239 C CA . GLU A 1 531 ? -5.176 -6.576 -33.945 1.00 38.00 531 GLU A CA 1
ATOM 4240 C C . GLU A 1 531 ? -3.736 -6.015 -33.933 1.00 38.00 531 GLU A C 1
ATOM 4242 O O . GLU A 1 531 ? -3.459 -5.014 -33.274 1.00 38.00 531 GLU A O 1
ATOM 4247 N N . GLU A 1 532 ? -2.837 -6.577 -34.754 1.00 33.66 532 GLU A N 1
ATOM 4248 C CA . GLU A 1 532 ? -1.571 -5.931 -35.146 1.00 33.66 532 GLU A CA 1
ATOM 4249 C C . GLU A 1 532 ? -1.767 -5.092 -36.427 1.00 33.66 532 GLU A C 1
ATOM 4251 O O . GLU A 1 532 ? -2.148 -5.612 -37.482 1.00 33.66 532 GLU A O 1
ATOM 4256 N N . PHE A 1 533 ? -1.470 -3.788 -36.369 1.00 35.03 533 PHE A N 1
ATOM 4257 C CA . PHE A 1 533 ? -1.520 -2.884 -37.527 1.00 35.03 533 PHE A CA 1
ATOM 4258 C C . PHE A 1 533 ? -0.280 -3.026 -38.435 1.00 35.03 533 PHE A C 1
ATOM 4260 O O . PHE A 1 533 ? 0.852 -3.076 -37.957 1.00 35.03 533 PHE A O 1
ATOM 4267 N N . LEU A 1 534 ? -0.475 -2.997 -39.762 1.00 33.78 534 LEU A N 1
ATOM 4268 C CA . LEU A 1 534 ? 0.594 -2.841 -40.766 1.00 33.78 534 LEU A CA 1
ATOM 4269 C C . LEU A 1 534 ? 0.524 -1.456 -41.433 1.00 33.78 534 LEU A C 1
ATOM 4271 O O . LEU A 1 534 ? -0.561 -0.960 -41.728 1.00 33.78 534 LEU A O 1
ATOM 4275 N N . GLU A 1 535 ? 1.698 -0.861 -41.670 1.00 35.22 535 GLU A N 1
ATOM 4276 C CA . GLU A 1 535 ? 1.918 0.510 -42.160 1.00 35.22 535 GLU A CA 1
ATOM 4277 C C . GLU A 1 535 ? 1.158 0.906 -43.445 1.00 35.22 535 GLU A C 1
ATOM 4279 O O . GLU A 1 535 ? 0.999 0.131 -44.392 1.00 35.22 535 GLU A O 1
ATOM 4284 N N . ASP A 1 536 ? 0.793 2.193 -43.489 1.00 36.31 536 ASP A N 1
ATOM 4285 C CA . ASP A 1 536 ? 0.186 2.919 -44.609 1.00 36.31 536 ASP A CA 1
ATOM 4286 C C . ASP A 1 536 ? 0.979 2.768 -45.924 1.00 36.31 536 ASP A C 1
ATOM 4288 O O . ASP A 1 536 ? 2.131 3.198 -46.038 1.00 36.31 536 ASP A O 1
ATOM 4292 N N . SER A 1 537 ? 0.326 2.268 -46.983 1.00 35.91 537 SER A N 1
ATOM 4293 C CA . SER A 1 537 ? 0.844 2.379 -48.353 1.00 35.91 537 SER A CA 1
ATOM 4294 C C . SER A 1 537 ? 0.127 3.492 -49.130 1.00 35.91 537 SER A C 1
ATOM 4296 O O . SER A 1 537 ? -1.094 3.546 -49.260 1.00 35.91 537 SER A O 1
ATOM 4298 N N . LEU A 1 538 ? 0.926 4.418 -49.655 1.00 40.22 538 LEU A N 1
ATOM 4299 C CA . LEU A 1 538 ? 0.547 5.773 -50.067 1.00 40.22 538 LEU A CA 1
ATOM 4300 C C . LEU A 1 538 ? -0.293 5.935 -51.358 1.00 40.22 538 LEU A C 1
ATOM 4302 O O . LEU A 1 538 ? -0.321 7.045 -51.876 1.00 40.22 538 LEU A O 1
ATOM 4306 N N . ASN A 1 539 ? -0.964 4.921 -51.931 1.00 37.31 539 ASN A N 1
ATOM 4307 C CA . ASN A 1 539 ? -1.595 5.082 -53.265 1.00 37.31 539 ASN A CA 1
ATOM 4308 C C . ASN A 1 539 ? -2.880 4.267 -53.560 1.00 37.31 539 ASN A C 1
ATOM 4310 O O . ASN A 1 539 ? -3.064 3.793 -54.681 1.00 37.31 539 ASN A O 1
ATOM 4314 N N . GLY A 1 540 ? -3.823 4.159 -52.621 1.00 38.47 540 GLY A N 1
ATOM 4315 C CA . GLY A 1 540 ? -5.172 3.652 -52.924 1.00 38.47 540 GLY A CA 1
ATOM 4316 C C . GLY A 1 540 ? -5.950 3.198 -51.693 1.00 38.47 540 GLY A C 1
ATOM 4317 O O . GLY A 1 540 ? -5.353 2.778 -50.709 1.00 38.47 540 GLY A O 1
ATOM 4318 N N . TRP A 1 541 ? -7.284 3.286 -51.745 1.00 35.34 541 TRP A N 1
ATOM 4319 C CA . TRP A 1 541 ? -8.161 2.753 -50.697 1.00 35.34 541 TRP A CA 1
ATOM 4320 C C . TRP A 1 541 ? -8.139 1.228 -50.773 1.00 35.34 541 TRP A C 1
ATOM 4322 O O . TRP A 1 541 ? -8.843 0.641 -51.594 1.00 35.34 541 TRP A O 1
ATOM 4332 N N . THR A 1 542 ? -7.325 0.605 -49.932 1.00 38.34 542 THR A N 1
ATOM 4333 C CA . THR A 1 542 ? -7.341 -0.842 -49.718 1.00 38.34 542 THR A CA 1
ATOM 4334 C C . THR A 1 542 ? -7.712 -1.045 -48.261 1.00 38.34 542 THR A C 1
ATOM 4336 O O . THR A 1 542 ? -6.906 -0.752 -47.384 1.00 38.34 542 THR A O 1
ATOM 4339 N N . ALA A 1 543 ? -8.950 -1.462 -48.002 1.00 41.38 543 ALA A N 1
ATOM 4340 C CA . ALA A 1 543 ? -9.313 -1.964 -46.684 1.00 41.38 543 ALA A CA 1
ATOM 4341 C C . ALA A 1 543 ? -8.826 -3.414 -46.613 1.00 41.38 543 ALA A C 1
ATOM 4343 O O . ALA A 1 543 ? -9.118 -4.210 -47.516 1.00 41.38 543 ALA A O 1
ATOM 4344 N N . LYS A 1 544 ? -8.020 -3.715 -45.596 1.00 42.03 544 LYS A N 1
ATOM 4345 C CA . LYS A 1 544 ? -7.696 -5.082 -45.207 1.00 42.03 544 LYS A CA 1
ATOM 4346 C C . LYS A 1 544 ? -8.666 -5.430 -44.092 1.00 42.03 544 LYS A C 1
ATOM 4348 O O . LYS A 1 544 ? -8.545 -4.892 -43.000 1.00 42.03 544 LYS A O 1
ATOM 4353 N N . ASP A 1 545 ? -9.609 -6.303 -44.405 1.00 45.62 545 ASP A N 1
ATOM 4354 C CA . ASP A 1 545 ? -10.585 -6.782 -43.440 1.00 45.62 545 ASP A CA 1
ATOM 4355 C C . ASP A 1 545 ? -10.232 -8.237 -43.104 1.00 45.62 545 ASP A C 1
ATOM 4357 O O . ASP A 1 545 ? -10.078 -9.086 -43.994 1.00 45.62 545 ASP A O 1
ATOM 4361 N N . LEU A 1 546 ? -10.062 -8.518 -41.813 1.00 39.66 546 LEU A N 1
ATOM 4362 C CA . LEU A 1 546 ? -9.975 -9.875 -41.287 1.00 39.66 546 LEU A CA 1
ATOM 4363 C C . LEU A 1 546 ? -11.398 -10.351 -40.992 1.00 39.66 546 LEU A C 1
ATOM 4365 O O . LEU A 1 546 ? -12.112 -9.765 -40.183 1.00 39.66 546 LEU A O 1
ATOM 4369 N N . PHE A 1 547 ? -11.828 -11.408 -41.675 1.00 46.41 547 PHE A N 1
ATOM 4370 C CA . PHE A 1 547 ? -13.133 -12.023 -41.463 1.00 46.41 547 PHE A CA 1
ATOM 4371 C C . PHE A 1 547 ? -12.958 -13.341 -40.739 1.00 46.41 547 PHE A C 1
ATOM 4373 O O . PHE A 1 547 ? -12.152 -14.172 -41.141 1.00 46.41 547 PHE A O 1
ATOM 4380 N N . TYR A 1 548 ? -13.771 -13.574 -39.723 1.00 44.06 548 TYR A N 1
ATOM 4381 C CA . TYR A 1 548 ? -13.755 -14.820 -38.977 1.00 44.06 548 TYR A CA 1
ATOM 4382 C C . TYR A 1 548 ? -14.988 -15.634 -39.375 1.00 44.06 548 TYR A C 1
ATOM 4384 O O . TYR A 1 548 ? -16.095 -15.102 -39.449 1.00 44.06 548 TYR A O 1
ATOM 4392 N N . GLY A 1 549 ? -14.808 -16.913 -39.695 1.00 40.62 549 GLY A N 1
ATOM 4393 C CA . GLY A 1 549 ? -15.901 -17.821 -40.039 1.00 40.62 549 GLY A CA 1
ATOM 4394 C C . GLY A 1 549 ? -15.768 -19.142 -39.302 1.00 40.62 549 GLY A C 1
ATOM 4395 O O . GLY A 1 549 ? -14.672 -19.539 -38.932 1.00 40.62 549 GLY A O 1
ATOM 4396 N N . LEU A 1 550 ? -16.877 -19.840 -39.086 1.00 39.69 550 LEU A N 1
ATOM 4397 C CA . LEU A 1 550 ? -16.875 -21.156 -38.446 1.00 39.69 550 LEU A CA 1
ATOM 4398 C C . LEU A 1 550 ? -17.265 -22.220 -39.461 1.00 39.69 550 LEU A C 1
ATOM 4400 O O . LEU A 1 550 ? -18.265 -22.080 -40.170 1.00 39.69 550 LEU A O 1
ATOM 4404 N N . GLN A 1 551 ? -16.513 -23.316 -39.495 1.00 43.94 551 GLN A N 1
ATOM 4405 C CA . GLN A 1 551 ? -16.904 -24.526 -40.214 1.00 43.94 551 GLN A CA 1
ATOM 4406 C C . GLN A 1 551 ? -16.826 -25.711 -39.249 1.00 43.94 551 GLN A C 1
ATOM 4408 O O . GLN A 1 551 ? -15.764 -26.286 -39.029 1.00 43.94 551 GLN A O 1
ATOM 4413 N N . GLY A 1 552 ? -17.967 -26.076 -38.658 1.00 61.88 552 GLY A N 1
ATOM 4414 C CA . GLY A 1 552 ? -18.008 -27.027 -37.542 1.00 61.88 552 GLY A CA 1
ATOM 4415 C C . GLY A 1 552 ? -17.581 -26.364 -36.228 1.00 61.88 552 GLY A C 1
ATOM 4416 O O . GLY A 1 552 ? -18.054 -25.272 -35.934 1.00 61.88 552 GLY A O 1
ATOM 4417 N N . ASN A 1 553 ? -16.688 -27.016 -35.476 1.00 47.16 553 ASN A N 1
ATOM 4418 C CA . ASN A 1 553 ? -16.134 -26.539 -34.194 1.00 47.16 553 ASN A CA 1
ATOM 4419 C C . ASN A 1 553 ? -14.807 -25.765 -34.359 1.00 47.16 553 ASN A C 1
ATOM 4421 O O . ASN A 1 553 ? -14.074 -25.560 -33.394 1.00 47.16 553 ASN A O 1
ATOM 4425 N N . THR A 1 554 ? -14.460 -25.393 -35.591 1.00 42.06 554 THR A N 1
ATOM 4426 C CA . THR A 1 554 ? -13.184 -24.751 -35.925 1.00 42.06 554 THR A CA 1
ATOM 4427 C C . THR A 1 554 ? -13.448 -23.338 -36.428 1.00 42.06 554 THR A C 1
ATOM 4429 O O . THR A 1 554 ? -14.278 -23.148 -37.327 1.00 42.06 554 THR A O 1
ATOM 4432 N N . ALA A 1 555 ? -12.752 -22.361 -35.844 1.00 45.06 555 ALA A N 1
ATOM 4433 C CA . ALA A 1 555 ? -12.749 -20.975 -36.294 1.00 45.06 555 ALA A CA 1
ATOM 4434 C C . ALA A 1 555 ? -11.673 -20.769 -37.372 1.00 45.06 555 ALA A C 1
ATOM 4436 O O . ALA A 1 555 ? -10.540 -21.219 -37.244 1.00 45.06 555 ALA A O 1
ATOM 4437 N N . TYR A 1 556 ? -12.037 -20.077 -38.444 1.00 48.50 556 TYR A N 1
ATOM 4438 C CA . TYR A 1 556 ? -11.188 -19.753 -39.583 1.00 48.50 556 TYR A CA 1
ATOM 4439 C C . TYR A 1 556 ? -11.023 -18.246 -39.664 1.00 48.50 556 TYR A C 1
ATOM 4441 O O . TYR A 1 556 ? -11.985 -17.510 -39.443 1.00 48.50 556 TYR A O 1
ATOM 4449 N N . VAL A 1 557 ? -9.831 -17.801 -40.053 1.00 44.94 557 VAL A N 1
ATOM 4450 C CA . VAL A 1 557 ? -9.538 -16.394 -40.330 1.00 44.94 557 VAL A CA 1
ATOM 4451 C C . VAL A 1 557 ? -9.303 -16.237 -41.825 1.00 44.94 557 VAL A C 1
ATOM 4453 O O . VAL A 1 557 ? -8.403 -16.843 -42.407 1.00 44.94 557 VAL A O 1
ATOM 4456 N N . TYR A 1 558 ? -10.133 -15.427 -42.462 1.00 47.75 558 TYR A N 1
ATOM 4457 C CA . TYR A 1 558 ? -10.050 -15.081 -43.868 1.00 47.75 558 TYR A CA 1
ATOM 4458 C C . TYR A 1 558 ? -9.514 -13.664 -44.002 1.00 47.75 558 TYR A C 1
ATOM 4460 O O . TYR A 1 558 ? -10.048 -12.722 -43.425 1.00 47.75 558 TYR A O 1
ATOM 4468 N N . GLU A 1 559 ? -8.480 -13.506 -44.816 1.00 45.34 559 GLU A N 1
ATOM 4469 C CA . GLU A 1 559 ? -7.923 -12.199 -45.132 1.00 45.34 559 GLU A CA 1
ATOM 4470 C C . GLU A 1 559 ? -8.506 -11.722 -46.470 1.00 45.34 559 GLU A C 1
ATOM 4472 O O . GLU A 1 559 ? -8.250 -12.316 -47.525 1.00 45.34 559 GLU A O 1
ATOM 4477 N N . GLY A 1 560 ? -9.344 -10.682 -46.424 1.00 44.38 560 GLY A N 1
ATOM 4478 C CA . GLY A 1 560 ? -9.971 -10.081 -47.599 1.00 44.38 560 GLY A CA 1
ATOM 4479 C C . GLY A 1 560 ? -9.393 -8.703 -47.912 1.00 44.38 560 GLY A C 1
ATOM 4480 O O . GLY A 1 560 ? -9.211 -7.878 -47.021 1.00 44.38 560 GLY A O 1
ATOM 4481 N N . TYR A 1 561 ? -9.142 -8.439 -49.195 1.00 47.41 561 TYR A N 1
ATOM 4482 C CA . TYR A 1 561 ? -8.729 -7.124 -49.686 1.00 47.41 561 TYR A CA 1
ATOM 4483 C C . TYR A 1 561 ? -9.827 -6.555 -50.583 1.00 47.41 561 TYR A C 1
ATOM 4485 O O . TYR A 1 561 ? -10.162 -7.163 -51.603 1.00 47.41 561 TYR A O 1
ATOM 4493 N N . TYR A 1 562 ? -10.352 -5.375 -50.248 1.00 43.22 562 TYR A N 1
ATOM 4494 C CA . TYR A 1 562 ? -11.317 -4.672 -51.097 1.00 43.22 562 TYR A CA 1
ATOM 4495 C C . TYR A 1 562 ? -10.772 -3.327 -51.563 1.00 43.22 562 TYR A C 1
ATOM 4497 O O . TYR A 1 562 ? -10.230 -2.543 -50.784 1.00 43.22 562 TYR A O 1
ATOM 4505 N N . THR A 1 563 ? -10.970 -3.041 -52.850 1.00 40.62 563 THR A N 1
ATOM 4506 C CA . THR A 1 563 ? -10.762 -1.716 -53.441 1.00 40.62 563 THR A CA 1
ATOM 4507 C C . THR A 1 563 ? -12.121 -1.126 -53.791 1.00 40.62 563 THR A C 1
ATOM 4509 O O . THR A 1 563 ? -12.896 -1.708 -54.553 1.00 40.62 563 THR A O 1
ATOM 4512 N N . ALA A 1 564 ? -12.443 0.033 -53.221 1.00 38.00 564 ALA A N 1
ATOM 4513 C CA . ALA A 1 564 ? -13.694 0.719 -53.512 1.00 38.00 564 ALA A CA 1
ATOM 4514 C C . ALA A 1 564 ? -13.639 1.351 -54.914 1.00 38.00 564 ALA A C 1
ATOM 4516 O O . ALA A 1 564 ? -13.209 2.491 -55.076 1.00 38.00 564 ALA A O 1
ATOM 4517 N N . GLY A 1 565 ? -14.100 0.609 -55.923 1.00 38.34 565 GLY A N 1
ATOM 4518 C CA . GLY A 1 565 ? -14.470 1.168 -57.223 1.00 38.34 565 GLY A CA 1
ATOM 4519 C C . GLY A 1 565 ? -14.037 0.337 -58.423 1.00 38.34 565 GLY A C 1
ATOM 4520 O O . GLY A 1 565 ? -12.990 0.621 -58.979 1.00 38.34 565 GLY A O 1
ATOM 4521 N N . ASP A 1 566 ? -14.890 -0.608 -58.835 1.00 38.06 566 ASP A N 1
ATOM 4522 C CA . ASP A 1 566 ? -15.159 -1.013 -60.239 1.00 38.06 566 ASP A CA 1
ATOM 4523 C C . ASP A 1 566 ? -15.828 -2.398 -60.383 1.00 38.06 566 ASP A C 1
ATOM 4525 O O . ASP A 1 566 ? -16.237 -2.769 -61.481 1.00 38.06 566 ASP A O 1
ATOM 4529 N N . GLY A 1 567 ? -16.068 -3.126 -59.290 1.00 38.56 567 GLY A N 1
ATOM 4530 C CA . GLY A 1 567 ? -16.833 -4.378 -59.345 1.00 38.56 567 GLY A CA 1
ATOM 4531 C C . GLY A 1 567 ? -16.043 -5.567 -59.900 1.00 38.56 567 GLY A C 1
ATOM 4532 O O . GLY A 1 567 ? -16.648 -6.545 -60.341 1.00 38.56 567 GLY A O 1
ATOM 4533 N N . THR A 1 568 ? -14.711 -5.515 -59.860 1.00 39.31 568 THR A N 1
ATOM 4534 C CA . THR A 1 568 ? -13.855 -6.644 -60.242 1.00 39.31 568 THR A CA 1
ATOM 4535 C C . THR A 1 568 ? -13.395 -7.453 -59.021 1.00 39.31 568 THR A C 1
ATOM 4537 O O . THR A 1 568 ? -12.910 -6.896 -58.042 1.00 39.31 568 THR A O 1
ATOM 4540 N N . GLN A 1 569 ? -13.559 -8.783 -59.073 1.00 35.88 569 GLN A N 1
ATOM 4541 C CA . GLN A 1 569 ? -13.133 -9.727 -58.025 1.00 35.88 569 GLN A CA 1
ATOM 4542 C C . GLN A 1 569 ? -11.603 -9.852 -57.941 1.00 35.88 569 GLN A C 1
ATOM 4544 O O . GLN A 1 569 ? -10.945 -10.052 -58.963 1.00 35.88 569 GLN A O 1
ATOM 4549 N N . LEU A 1 570 ? -11.063 -9.879 -56.719 1.00 35.53 570 LEU A N 1
ATOM 4550 C CA . LEU A 1 570 ? -9.717 -10.379 -56.417 1.00 35.53 570 LEU A CA 1
ATOM 4551 C C . LEU A 1 570 ? -9.805 -11.516 -55.386 1.00 35.53 570 LEU A C 1
ATOM 4553 O O . LEU A 1 570 ? -10.653 -11.495 -54.498 1.00 35.53 570 LEU A O 1
ATOM 4557 N N . GLY A 1 571 ? -8.976 -12.549 -55.567 1.00 40.31 571 GLY A N 1
ATOM 4558 C CA . GLY A 1 571 ? -8.953 -13.751 -54.727 1.00 40.31 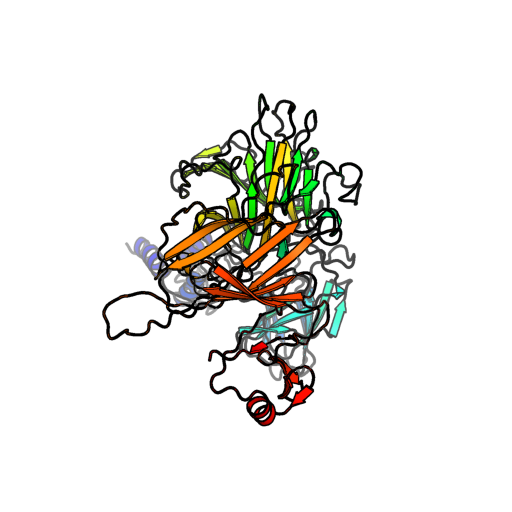571 GLY A CA 1
ATOM 4559 C C . GLY A 1 571 ? -8.228 -13.535 -53.395 1.00 40.31 571 GLY A C 1
ATOM 4560 O O . GLY A 1 571 ? -7.223 -12.830 -53.354 1.00 40.31 571 GLY A O 1
ATOM 4561 N N . GLY A 1 572 ? -8.736 -14.159 -52.328 1.00 36.22 572 GLY A N 1
ATOM 4562 C CA . GLY A 1 572 ? -8.133 -14.154 -50.990 1.00 36.22 572 GLY A CA 1
ATOM 4563 C C . GLY A 1 572 ? -7.177 -15.328 -50.747 1.00 36.22 572 GLY A C 1
ATOM 4564 O O . GLY A 1 572 ? -7.246 -16.356 -51.428 1.00 36.22 572 GLY A O 1
ATOM 4565 N N . HIS A 1 573 ? -6.295 -15.175 -49.758 1.00 40.62 573 HIS A N 1
ATOM 4566 C CA . HIS A 1 573 ? -5.435 -16.239 -49.237 1.00 40.62 573 HIS A CA 1
ATOM 4567 C C . HIS A 1 573 ? -6.038 -16.832 -47.954 1.00 40.62 573 HIS A C 1
ATOM 4569 O O . HIS A 1 573 ? -6.569 -16.115 -47.113 1.00 40.62 573 HIS A O 1
ATOM 4575 N N . HIS A 1 574 ? -5.966 -18.158 -47.828 1.00 35.28 574 HIS A N 1
ATOM 4576 C CA . HIS A 1 574 ? -6.483 -18.925 -46.694 1.00 35.28 574 HIS A CA 1
ATOM 4577 C C . HIS A 1 574 ? -5.354 -19.211 -45.698 1.00 35.28 574 HIS A C 1
ATOM 4579 O O . HIS A 1 574 ? -4.328 -19.771 -46.100 1.00 35.28 574 HIS A O 1
ATOM 4585 N N . LYS A 1 575 ? -5.546 -18.873 -44.418 1.00 37.81 575 LYS A N 1
ATOM 4586 C CA . LYS A 1 575 ? -4.671 -19.294 -43.319 1.00 37.81 575 LYS A CA 1
ATOM 4587 C C . LYS A 1 575 ? -5.529 -19.981 -42.255 1.00 37.81 575 LYS A C 1
ATOM 4589 O O . LYS A 1 575 ? -6.458 -19.390 -41.723 1.00 37.81 575 LYS A O 1
ATOM 4594 N N . GLU A 1 576 ? -5.232 -21.248 -42.006 1.00 35.69 576 GLU A N 1
ATOM 4595 C CA . GLU A 1 576 ? -5.935 -22.082 -41.030 1.00 35.69 576 GLU A CA 1
ATOM 4596 C C . GLU A 1 576 ? -5.392 -21.771 -39.625 1.00 35.69 576 GLU A C 1
ATOM 4598 O O . GLU A 1 576 ? -4.181 -21.602 -39.455 1.00 35.69 576 GLU A O 1
ATOM 4603 N N . LEU A 1 577 ? -6.286 -21.632 -38.646 1.00 36.34 577 LEU A N 1
ATOM 4604 C CA . LEU A 1 577 ? -5.951 -21.446 -37.235 1.00 36.34 577 LEU A CA 1
ATOM 4605 C C . LEU A 1 577 ? -6.395 -22.719 -36.508 1.00 36.34 577 LEU A C 1
ATOM 4607 O O . LEU A 1 577 ? -7.587 -22.997 -36.405 1.00 36.34 577 LEU A O 1
ATOM 4611 N N . ASP A 1 578 ? -5.430 -23.522 -36.062 1.00 35.34 578 ASP A N 1
ATOM 4612 C CA . ASP A 1 578 ? -5.683 -24.791 -35.374 1.00 35.34 578 ASP A CA 1
ATOM 4613 C C . ASP A 1 578 ? -6.098 -24.531 -33.914 1.00 35.34 578 ASP A C 1
ATOM 4615 O O . ASP A 1 578 ? -5.302 -24.691 -32.989 1.00 35.34 578 ASP A O 1
ATOM 4619 N N . GLN A 1 579 ? -7.347 -24.115 -33.690 1.00 41.25 579 GLN A N 1
ATOM 4620 C CA . GLN A 1 579 ? -7.974 -24.146 -32.365 1.00 41.25 579 GLN A CA 1
ATOM 4621 C C . GLN A 1 579 ? -9.384 -24.743 -32.444 1.00 41.25 579 GLN A C 1
ATOM 4623 O O . GLN A 1 579 ? -10.240 -24.302 -33.213 1.00 41.25 579 GLN A O 1
ATOM 4628 N N . GLU A 1 580 ? -9.603 -25.791 -31.650 1.00 35.34 580 GLU A N 1
ATOM 4629 C CA . GLU A 1 580 ? -10.874 -26.503 -31.524 1.00 35.34 580 GLU A CA 1
ATOM 4630 C C . GLU A 1 580 ? -11.685 -25.865 -30.387 1.00 35.34 580 GLU A C 1
ATOM 4632 O O . GLU A 1 580 ? -11.256 -25.879 -29.235 1.00 35.34 580 GLU A O 1
ATOM 4637 N N . ILE A 1 581 ? -12.846 -25.287 -30.706 1.00 40.62 581 ILE A N 1
ATOM 4638 C CA . ILE A 1 581 ? -13.733 -24.640 -29.730 1.00 40.62 581 ILE A CA 1
ATOM 4639 C C . ILE A 1 581 ? -14.950 -25.549 -29.526 1.00 40.62 581 ILE A C 1
ATOM 4641 O O . ILE A 1 581 ? -15.697 -25.820 -30.467 1.00 40.62 581 ILE A O 1
ATOM 4645 N N . SER A 1 582 ? -15.173 -26.045 -28.305 1.00 35.59 582 SER A N 1
ATOM 4646 C CA . SER A 1 582 ? -16.335 -26.883 -27.976 1.00 35.59 582 SER A CA 1
ATOM 4647 C C . SER A 1 582 ? -17.380 -26.110 -27.164 1.00 35.59 582 SER A C 1
ATOM 4649 O O . SER A 1 582 ? -17.129 -25.775 -26.012 1.00 35.59 582 SER A O 1
ATOM 4651 N N . GLY A 1 583 ? -18.569 -25.881 -27.733 1.00 36.72 583 GLY A N 1
ATOM 4652 C CA . GLY A 1 583 ? -19.719 -25.273 -27.047 1.00 36.72 583 GLY A CA 1
ATOM 4653 C C . GLY A 1 583 ? -20.936 -25.132 -27.972 1.00 36.72 583 GLY A C 1
ATOM 4654 O O . GLY A 1 583 ? -20.780 -25.086 -29.190 1.00 36.72 583 GLY A O 1
ATOM 4655 N N . THR A 1 584 ? -22.159 -25.113 -27.424 1.00 29.58 584 THR A N 1
ATOM 4656 C CA . THR A 1 584 ? -23.413 -25.041 -28.212 1.00 29.58 584 THR A CA 1
ATOM 4657 C C . THR A 1 584 ? -23.900 -23.619 -28.510 1.00 29.58 584 THR A C 1
ATOM 4659 O O . THR A 1 584 ? -24.780 -23.468 -29.353 1.00 29.58 584 THR A O 1
ATOM 4662 N N . SER A 1 585 ? -23.327 -22.601 -27.860 1.00 33.03 585 SER A N 1
ATOM 4663 C CA . SER A 1 585 ? -23.621 -21.177 -28.073 1.00 33.03 585 SER A CA 1
ATOM 4664 C C . SER A 1 585 ? -22.425 -20.341 -27.610 1.00 33.03 585 SER A C 1
ATOM 4666 O O . SER A 1 585 ? -21.874 -20.636 -26.554 1.00 33.03 585 SER A O 1
ATOM 4668 N N . PHE A 1 586 ? -22.048 -19.297 -28.347 1.00 35.59 586 PHE A N 1
ATOM 4669 C CA . PHE A 1 586 ? -21.093 -18.280 -27.892 1.00 35.59 586 PHE A CA 1
ATOM 4670 C C . PHE A 1 586 ? -21.421 -16.930 -28.539 1.00 35.59 586 PHE A C 1
ATOM 4672 O O . PHE A 1 586 ? -21.967 -16.880 -29.644 1.00 35.59 586 PHE A O 1
ATOM 4679 N N . MET A 1 587 ? -21.118 -15.846 -27.829 1.00 32.53 587 MET A N 1
ATOM 4680 C CA . MET A 1 587 ? -21.205 -14.474 -28.323 1.00 32.53 587 MET A CA 1
ATOM 4681 C C . MET A 1 587 ? -19.793 -14.041 -28.723 1.00 32.53 587 MET A C 1
ATOM 4683 O O . MET A 1 587 ? -18.860 -14.256 -27.958 1.00 32.53 587 MET A O 1
ATOM 4687 N N . ILE A 1 588 ? -19.622 -13.480 -29.922 1.00 37.25 588 ILE A N 1
ATOM 4688 C CA . ILE A 1 588 ? -18.356 -12.858 -30.333 1.00 37.25 588 ILE A CA 1
ATOM 4689 C C . ILE A 1 588 ? -18.631 -11.369 -30.510 1.00 37.25 588 ILE A C 1
ATOM 4691 O O . ILE A 1 588 ? -19.396 -10.985 -31.398 1.00 37.25 588 ILE A O 1
ATOM 4695 N N . GLU A 1 589 ? -18.031 -10.546 -29.657 1.00 35.59 589 GLU A N 1
ATOM 4696 C CA . GLU A 1 589 ? -18.023 -9.094 -29.809 1.00 35.59 589 GLU A CA 1
ATOM 4697 C C . GLU A 1 589 ? -16.803 -8.689 -30.646 1.00 35.59 589 GLU A C 1
ATOM 4699 O O . GLU A 1 589 ? -15.673 -9.060 -30.334 1.00 35.59 589 GLU A O 1
ATOM 4704 N N . PHE A 1 590 ? -17.021 -7.940 -31.730 1.00 40.81 590 PHE A N 1
ATOM 4705 C CA . PHE A 1 590 ? -15.937 -7.416 -32.562 1.00 40.81 590 PHE A CA 1
ATOM 4706 C C . PHE A 1 590 ? -15.802 -5.908 -32.347 1.00 40.81 590 PHE A C 1
ATOM 4708 O O . PHE A 1 590 ? -16.720 -5.150 -32.674 1.00 40.81 590 PHE A O 1
ATOM 4715 N N . ARG A 1 591 ? -14.632 -5.465 -31.874 1.00 35.69 591 ARG A N 1
ATOM 4716 C CA . ARG A 1 591 ? -14.265 -4.045 -31.793 1.00 35.69 591 ARG A CA 1
ATOM 4717 C C . ARG A 1 591 ? -13.232 -3.726 -32.872 1.00 35.69 591 ARG A C 1
ATOM 4719 O O . ARG A 1 591 ? -12.061 -4.049 -32.728 1.00 35.69 591 ARG A O 1
ATOM 4726 N N . SER A 1 592 ? -13.659 -3.080 -33.959 1.00 38.00 592 SER A N 1
ATOM 4727 C CA . SER A 1 592 ? -12.740 -2.571 -34.990 1.00 38.00 592 SER A CA 1
ATOM 4728 C C . SER A 1 592 ? -12.508 -1.069 -34.798 1.00 38.00 592 SER A C 1
ATOM 4730 O O . SER A 1 592 ? -13.461 -0.279 -34.777 1.00 38.00 592 SER A O 1
ATOM 4732 N N . ARG A 1 593 ? -11.237 -0.656 -34.667 1.00 41.12 593 ARG A N 1
ATOM 4733 C CA . ARG A 1 593 ? -10.823 0.756 -34.574 1.00 41.12 593 ARG A CA 1
ATOM 4734 C C . ARG A 1 593 ? -10.211 1.198 -35.914 1.00 41.12 593 ARG A C 1
ATOM 4736 O O . ARG A 1 593 ? -9.058 0.905 -36.205 1.00 41.12 593 ARG A O 1
ATOM 4743 N N . SER A 1 594 ? -10.948 1.966 -36.726 1.00 37.91 594 SER A N 1
ATOM 4744 C CA . SER A 1 594 ? -10.385 2.607 -37.932 1.00 37.91 594 SER A CA 1
ATOM 4745 C C . SER A 1 594 ? -9.975 4.057 -37.631 1.00 37.91 594 SER A C 1
ATOM 4747 O O . SER A 1 594 ? -10.818 4.865 -37.220 1.00 37.91 594 SER A O 1
ATOM 4749 N N . ARG A 1 595 ? -8.709 4.424 -37.883 1.00 36.91 595 ARG A N 1
ATOM 4750 C CA . ARG A 1 595 ? -8.257 5.828 -37.882 1.00 36.91 595 ARG A CA 1
ATOM 4751 C C . ARG A 1 595 ? -8.279 6.392 -39.297 1.00 36.91 595 ARG A C 1
ATOM 4753 O O . ARG A 1 595 ? -7.691 5.827 -40.212 1.00 36.91 595 ARG A O 1
ATOM 4760 N N . ASN A 1 596 ? -8.886 7.564 -39.464 1.00 40.62 596 ASN A N 1
ATOM 4761 C CA . ASN A 1 596 ? -8.651 8.406 -40.633 1.00 40.62 596 ASN A CA 1
ATOM 4762 C C . ASN A 1 596 ? -8.234 9.823 -40.204 1.00 40.62 596 ASN A C 1
ATOM 4764 O O . ASN A 1 596 ? -8.312 10.193 -39.033 1.00 40.62 596 ASN A O 1
ATOM 4768 N N . LYS A 1 597 ? -7.822 10.646 -41.178 1.00 31.12 597 LYS A N 1
ATOM 4769 C CA . LYS A 1 597 ? -7.374 12.041 -40.989 1.00 31.12 597 LYS A CA 1
ATOM 4770 C C . LYS A 1 597 ? -8.411 12.977 -40.323 1.00 31.12 597 LYS A C 1
ATOM 4772 O O . LYS A 1 597 ? -8.080 14.116 -40.008 1.00 31.12 597 LYS A O 1
ATOM 4777 N N . TYR A 1 598 ? -9.650 12.532 -40.127 1.00 32.94 598 TYR A N 1
ATOM 4778 C CA . TYR A 1 598 ? -10.769 13.314 -39.599 1.00 32.94 598 TYR A CA 1
ATOM 4779 C C . TYR A 1 598 ? -11.326 12.797 -38.258 1.00 32.94 598 TYR A C 1
ATOM 4781 O O . TYR A 1 598 ? -12.331 13.334 -37.799 1.00 32.94 598 TYR A O 1
ATOM 4789 N N . GLY A 1 599 ? -10.684 11.814 -37.616 1.00 33.03 599 GLY A N 1
ATOM 4790 C CA . GLY A 1 599 ? -11.045 11.321 -36.280 1.00 33.03 599 GLY A CA 1
ATOM 4791 C C . GLY A 1 599 ? -11.214 9.802 -36.201 1.00 33.03 599 GLY A C 1
ATOM 4792 O O . GLY A 1 599 ? -11.205 9.105 -37.218 1.00 33.03 599 GLY A O 1
ATOM 4793 N N . VAL A 1 600 ? -11.345 9.299 -34.971 1.00 35.41 600 VAL A N 1
ATOM 4794 C CA . VAL A 1 600 ? -11.603 7.886 -34.653 1.00 35.41 600 VAL A CA 1
ATOM 4795 C C . VAL A 1 600 ? -13.111 7.637 -34.713 1.00 35.41 600 VAL A C 1
ATOM 4797 O O . VAL A 1 600 ? -13.888 8.419 -34.170 1.00 35.41 600 VAL A O 1
ATOM 4800 N N . GLY A 1 601 ? -13.536 6.571 -35.387 1.00 37.44 601 GLY A N 1
ATOM 4801 C CA . GLY A 1 601 ? -14.906 6.067 -35.311 1.00 37.44 601 GLY A CA 1
ATOM 4802 C C . GLY A 1 601 ? -14.870 4.583 -34.983 1.00 37.44 601 GLY A C 1
ATOM 4803 O O . GLY A 1 601 ? -14.216 3.830 -35.703 1.00 37.44 601 GLY A O 1
ATOM 4804 N N . ALA A 1 602 ? -15.547 4.182 -33.908 1.00 37.00 602 ALA A N 1
ATOM 4805 C CA . ALA A 1 602 ? -15.731 2.778 -33.564 1.00 37.00 602 ALA A CA 1
ATOM 4806 C C . ALA A 1 602 ? -16.804 2.156 -34.470 1.00 37.00 602 ALA A C 1
ATOM 4808 O O . ALA A 1 602 ? -17.826 2.789 -34.758 1.00 37.00 602 ALA A O 1
ATOM 4809 N N . ILE A 1 603 ? -16.565 0.930 -34.929 1.00 40.22 603 ILE A N 1
ATOM 4810 C CA . ILE A 1 603 ? -17.580 0.093 -35.568 1.00 40.22 603 ILE A CA 1
ATOM 4811 C C . ILE A 1 603 ? -17.842 -1.071 -34.619 1.00 40.22 603 ILE A C 1
ATOM 4813 O O . ILE A 1 603 ? -16.955 -1.894 -34.405 1.00 40.22 603 ILE A O 1
ATOM 4817 N N . ASN A 1 604 ? -19.065 -1.147 -34.097 1.00 39.91 604 ASN A N 1
ATOM 4818 C CA . ASN A 1 604 ? -19.541 -2.317 -33.366 1.00 39.91 604 ASN A CA 1
ATOM 4819 C C . ASN A 1 604 ? -20.258 -3.231 -34.365 1.00 39.91 604 ASN A C 1
ATOM 4821 O O . ASN A 1 604 ? -21.190 -2.791 -35.051 1.00 39.91 604 ASN A O 1
ATOM 4825 N N . VAL A 1 605 ? -19.806 -4.481 -34.472 1.00 41.12 605 VAL A N 1
ATOM 4826 C CA . VAL A 1 605 ? -20.451 -5.517 -35.289 1.00 41.12 605 VAL A CA 1
ATOM 4827 C C . VAL A 1 605 ? -20.888 -6.644 -34.363 1.00 41.12 605 VAL A C 1
ATOM 4829 O O . VAL A 1 605 ? -20.052 -7.303 -33.755 1.00 41.12 605 VAL A O 1
ATOM 4832 N N . GLY A 1 606 ? -22.197 -6.876 -34.277 1.00 39.59 606 GLY A N 1
ATOM 4833 C CA . GLY A 1 606 ? -22.752 -8.068 -33.635 1.00 39.59 606 GLY A CA 1
ATOM 4834 C C . GLY A 1 606 ? -22.935 -9.179 -34.667 1.00 39.59 606 GLY A C 1
ATOM 4835 O O . GLY A 1 606 ? -23.484 -8.931 -35.746 1.00 39.59 606 GLY A O 1
ATOM 4836 N N . LEU A 1 607 ? -22.486 -10.398 -34.358 1.00 40.50 607 LEU A N 1
ATOM 4837 C CA . LEU A 1 607 ? -22.622 -11.554 -35.247 1.00 40.50 607 LEU A CA 1
ATOM 4838 C C . LEU A 1 607 ? -23.390 -12.675 -34.538 1.00 40.50 607 LEU A C 1
ATOM 4840 O O . LEU A 1 607 ? -22.958 -13.182 -33.508 1.00 40.50 607 LEU A O 1
ATOM 4844 N N . LEU A 1 608 ? -24.537 -13.068 -35.099 1.00 39.03 608 LEU A N 1
ATOM 4845 C CA . LEU A 1 608 ? -25.326 -14.206 -34.621 1.00 39.03 608 LEU A CA 1
ATOM 4846 C C . LEU A 1 608 ? -25.083 -15.400 -35.556 1.00 39.03 608 LEU A C 1
ATOM 4848 O O . LEU A 1 608 ? -25.385 -15.318 -36.748 1.00 39.03 608 LEU A O 1
ATOM 4852 N N . VAL A 1 609 ? -24.550 -16.507 -35.035 1.00 39.69 609 VAL A N 1
ATOM 4853 C CA . VAL A 1 609 ? -24.344 -17.747 -35.804 1.00 39.69 609 VAL A CA 1
ATOM 4854 C C . VAL A 1 609 ? -25.403 -18.770 -35.399 1.00 39.69 609 VAL A C 1
ATOM 4856 O O . VAL A 1 609 ? -25.428 -19.214 -34.256 1.00 39.69 609 VAL A O 1
ATOM 4859 N N . ASP A 1 610 ? -26.271 -19.170 -36.333 1.00 35.78 610 ASP A N 1
ATOM 4860 C CA . ASP A 1 610 ? -27.175 -20.311 -36.142 1.00 35.78 610 ASP A CA 1
ATOM 4861 C C . ASP A 1 610 ? -26.552 -21.569 -36.766 1.00 35.78 610 ASP A C 1
ATOM 4863 O O . ASP A 1 610 ? -26.347 -21.645 -37.979 1.00 35.78 610 ASP A O 1
ATOM 4867 N N . THR A 1 611 ? -26.242 -22.566 -35.936 1.00 35.47 611 THR A N 1
ATOM 4868 C CA . THR A 1 611 ? -25.746 -23.881 -36.367 1.00 35.47 611 THR A CA 1
ATOM 4869 C C . THR A 1 611 ? -26.830 -24.959 -36.289 1.00 35.47 611 THR A C 1
ATOM 4871 O O . THR A 1 611 ? -26.561 -26.104 -35.929 1.00 35.47 611 THR A O 1
ATOM 4874 N N . THR A 1 612 ? -28.078 -24.663 -36.662 1.00 33.31 612 THR A N 1
ATOM 4875 C CA . THR A 1 612 ? -29.068 -25.733 -36.860 1.00 33.31 612 THR A CA 1
ATOM 4876 C C . THR A 1 612 ? -28.724 -26.586 -38.088 1.00 33.31 612 THR A C 1
ATOM 4878 O O . THR A 1 612 ? -28.930 -26.217 -39.244 1.00 33.31 612 THR A O 1
ATOM 4881 N N . VAL A 1 613 ? -28.191 -27.784 -37.834 1.00 31.92 613 VAL A N 1
ATOM 4882 C CA . VAL A 1 613 ? -27.979 -28.822 -38.850 1.00 31.92 613 VAL A CA 1
ATOM 4883 C C . VAL A 1 613 ? -29.327 -29.457 -39.195 1.00 31.92 613 VAL A C 1
ATOM 4885 O O . VAL A 1 613 ? -29.899 -30.184 -38.387 1.00 31.92 613 VAL A O 1
ATOM 4888 N N . TYR A 1 614 ? -29.832 -29.222 -40.407 1.00 30.69 614 TYR A N 1
ATOM 4889 C CA . TYR A 1 614 ? -30.958 -29.992 -40.935 1.00 30.69 614 TYR A CA 1
ATOM 4890 C C . TYR A 1 614 ? -30.471 -31.339 -41.478 1.00 30.69 614 TYR A C 1
ATOM 4892 O O . TYR A 1 614 ? -29.606 -31.391 -42.357 1.00 30.69 614 TYR A O 1
ATOM 4900 N N . ASP A 1 615 ? -31.066 -32.433 -40.999 1.00 28.95 615 ASP A N 1
ATOM 4901 C CA . ASP A 1 615 ? -30.905 -33.752 -41.607 1.00 28.95 615 ASP A CA 1
ATOM 4902 C C . ASP A 1 615 ? -31.509 -33.743 -43.019 1.00 28.95 615 ASP A C 1
ATOM 4904 O O . ASP A 1 615 ? -32.723 -33.783 -43.220 1.00 28.95 615 ASP A O 1
ATOM 4908 N N . ASN A 1 616 ? -30.637 -33.687 -44.025 1.00 32.59 616 ASN A N 1
ATOM 4909 C CA . ASN A 1 616 ? -31.006 -33.891 -45.418 1.00 32.59 616 ASN A CA 1
ATOM 4910 C C . ASN A 1 616 ? -31.210 -35.402 -45.670 1.00 32.59 616 ASN A C 1
ATOM 4912 O O . ASN A 1 616 ? -30.244 -36.164 -45.558 1.00 32.59 616 ASN A O 1
ATOM 4916 N N . PRO A 1 617 ? -32.405 -35.870 -46.086 1.00 30.64 617 PRO A N 1
ATOM 4917 C CA . PRO A 1 617 ? -32.636 -37.282 -46.407 1.00 30.64 617 PRO A CA 1
ATOM 4918 C C . PRO A 1 617 ? -31.890 -37.766 -47.668 1.00 30.64 617 PRO A C 1
ATOM 4920 O O . PRO A 1 617 ? -31.975 -38.942 -48.021 1.00 30.64 617 PRO A O 1
ATOM 4923 N N . PHE A 1 618 ? -31.120 -36.901 -48.333 1.00 31.64 618 PHE A N 1
ATOM 4924 C CA . PHE A 1 618 ? -30.276 -37.232 -49.478 1.00 31.64 618 PHE A CA 1
ATOM 4925 C C . PHE A 1 618 ? -28.806 -36.878 -49.214 1.00 31.64 618 PHE A C 1
ATOM 4927 O O . PHE A 1 618 ? -28.253 -35.976 -49.833 1.00 31.64 618 PHE A O 1
ATOM 4934 N N . GLY A 1 619 ? -28.189 -37.601 -48.274 1.00 34.69 619 GLY A N 1
ATOM 4935 C CA . GLY A 1 619 ? -26.742 -37.843 -48.155 1.00 34.69 619 GLY A CA 1
ATOM 4936 C C . GLY A 1 619 ? -25.798 -36.779 -48.729 1.00 34.69 619 GLY A C 1
ATOM 4937 O O . GLY A 1 619 ? -25.185 -36.994 -49.771 1.00 34.69 619 GLY A O 1
ATOM 4938 N N . GLY A 1 620 ? -25.636 -35.671 -48.006 1.00 30.92 620 GLY A N 1
ATOM 4939 C CA . GLY A 1 620 ? -24.599 -34.666 -48.236 1.00 30.92 620 GLY A CA 1
ATOM 4940 C C . GLY A 1 620 ? -24.619 -33.632 -47.113 1.00 30.92 620 GLY A C 1
ATOM 4941 O O . GLY A 1 620 ? -25.607 -32.918 -46.965 1.00 30.92 620 GLY A O 1
ATOM 4942 N N . LYS A 1 621 ? -23.557 -33.572 -46.296 1.00 32.50 621 LYS A N 1
ATOM 4943 C CA . LYS A 1 621 ? -23.394 -32.534 -45.269 1.00 32.50 621 LYS A CA 1
ATOM 4944 C C . LYS A 1 621 ? -22.928 -31.242 -45.948 1.00 32.50 621 LYS A C 1
ATOM 4946 O O . LYS A 1 621 ? -21.743 -31.087 -46.216 1.00 32.50 621 LYS A O 1
ATOM 4951 N N . SER A 1 622 ? -23.852 -30.330 -46.229 1.00 34.75 622 SER A N 1
ATOM 4952 C CA . SER A 1 622 ? -23.541 -28.917 -46.461 1.00 34.75 622 SER A CA 1
ATOM 4953 C C . SER A 1 622 ? -24.388 -28.084 -45.509 1.00 34.75 622 SER A C 1
ATOM 4955 O O . SER A 1 622 ? -25.615 -28.134 -45.588 1.00 34.75 622 SER A O 1
ATOM 4957 N N . ALA A 1 623 ? -23.746 -27.334 -44.616 1.00 36.59 623 ALA A N 1
ATOM 4958 C CA . ALA A 1 623 ? -24.423 -26.309 -43.838 1.00 36.59 623 ALA A CA 1
ATOM 4959 C C . ALA A 1 623 ? -24.792 -25.162 -44.791 1.00 36.59 623 ALA A C 1
ATOM 4961 O O . ALA A 1 623 ? -23.921 -24.433 -45.260 1.00 36.59 623 ALA A O 1
ATOM 4962 N N . ASN A 1 624 ? -26.074 -25.030 -45.126 1.00 38.22 624 ASN A N 1
ATOM 4963 C CA . ASN A 1 624 ? -26.597 -23.808 -45.732 1.00 38.22 624 ASN A CA 1
ATOM 4964 C C . ASN A 1 624 ? -26.898 -22.834 -44.585 1.00 38.22 624 ASN A C 1
ATOM 4966 O O . ASN A 1 624 ? -28.047 -22.706 -44.176 1.00 38.22 624 ASN A O 1
ATOM 4970 N N . GLY A 1 625 ? -25.856 -22.234 -44.010 1.00 43.19 625 GLY A N 1
ATOM 4971 C CA . GLY A 1 625 ? -26.006 -21.168 -43.021 1.00 43.19 625 GLY A CA 1
ATOM 4972 C C . GLY A 1 625 ? -26.250 -19.833 -43.721 1.00 43.19 625 GLY A C 1
ATOM 4973 O O . GLY A 1 625 ? -25.544 -19.502 -44.675 1.00 43.19 625 GLY A O 1
ATOM 4974 N N . TYR A 1 626 ? -27.250 -19.084 -43.262 1.00 46.00 626 TYR A N 1
ATOM 4975 C CA . TYR A 1 626 ? -27.422 -17.673 -43.600 1.00 46.00 626 TYR A CA 1
ATOM 4976 C C . TYR A 1 626 ? -26.719 -16.840 -42.530 1.00 46.00 626 TYR A C 1
ATOM 4978 O O . TYR A 1 626 ? -26.899 -17.103 -41.344 1.00 46.00 626 TYR A O 1
ATOM 4986 N N . PHE A 1 627 ? -25.950 -15.832 -42.940 1.00 53.03 627 PHE A N 1
ATOM 4987 C CA . PHE A 1 627 ? -25.357 -14.870 -42.010 1.00 53.03 627 PHE A CA 1
ATOM 4988 C C . PHE A 1 627 ? -25.955 -13.494 -42.260 1.00 53.03 627 PHE A C 1
ATOM 4990 O O . PHE A 1 627 ? -25.981 -13.030 -43.407 1.00 53.03 627 PHE A O 1
ATOM 4997 N N . VAL A 1 628 ? -26.416 -12.860 -41.183 1.00 47.09 628 VAL A N 1
ATOM 4998 C CA . VAL A 1 628 ? -26.843 -11.462 -41.172 1.00 47.09 628 VAL A CA 1
ATOM 4999 C C . VAL A 1 628 ? -25.868 -10.694 -40.291 1.00 47.09 628 VAL A C 1
ATOM 5001 O O . VAL A 1 628 ? -25.800 -10.938 -39.090 1.00 47.09 628 VAL A O 1
ATOM 5004 N N . ALA A 1 629 ? -25.095 -9.794 -40.896 1.00 52.53 629 ALA A N 1
ATOM 5005 C CA . ALA A 1 629 ? -24.210 -8.883 -40.175 1.00 52.53 629 ALA A CA 1
ATOM 5006 C C . ALA A 1 629 ? -24.870 -7.505 -40.102 1.00 52.53 629 ALA A C 1
ATOM 5008 O O . ALA A 1 629 ? -25.308 -6.981 -41.134 1.00 52.53 629 ALA A O 1
ATOM 5009 N N . VAL A 1 630 ? -24.936 -6.936 -38.897 1.00 53.50 630 VAL A N 1
ATOM 5010 C CA . VAL A 1 630 ? -25.476 -5.597 -38.643 1.00 53.50 630 VAL A CA 1
ATOM 5011 C C . VAL A 1 630 ? -24.355 -4.733 -38.081 1.00 53.50 630 VAL A C 1
ATOM 5013 O O . VAL A 1 630 ? -23.792 -5.043 -37.035 1.00 53.50 630 VAL A O 1
ATOM 5016 N N . GLY A 1 631 ? -24.016 -3.663 -38.799 1.00 55.97 631 GLY A N 1
ATOM 5017 C CA . GLY A 1 631 ? -22.993 -2.704 -38.386 1.00 55.97 631 GLY A CA 1
ATOM 5018 C C . GLY A 1 631 ? -23.532 -1.279 -38.343 1.00 55.97 631 GLY A C 1
ATOM 5019 O O . GLY A 1 631 ? -24.379 -0.897 -39.158 1.00 55.97 631 GLY A O 1
ATOM 5020 N N . SER A 1 632 ? -23.011 -0.488 -37.407 1.00 48.66 632 SER A N 1
ATOM 5021 C CA . SER A 1 632 ? -23.240 0.955 -37.302 1.00 48.66 632 SER A CA 1
ATOM 5022 C C . SER A 1 632 ? -22.036 1.715 -37.867 1.00 48.66 632 SER A C 1
ATOM 5024 O O . SER A 1 632 ? -20.910 1.522 -37.418 1.00 48.66 632 SER A O 1
ATOM 5026 N N . TYR A 1 633 ? -22.252 2.597 -38.849 1.00 46.41 633 TYR A N 1
ATOM 5027 C CA . TYR A 1 633 ? -21.215 3.508 -39.347 1.00 46.41 633 TYR A CA 1
ATOM 5028 C C . TYR A 1 633 ? -21.785 4.905 -39.601 1.00 46.41 633 TYR A C 1
ATOM 5030 O O . TYR A 1 633 ? -22.692 5.091 -40.416 1.00 46.41 633 TYR A O 1
ATOM 5038 N N . GLN A 1 634 ? -21.253 5.913 -38.900 1.00 52.88 634 GLN A N 1
ATOM 5039 C CA . GLN A 1 634 ? -21.684 7.319 -38.995 1.00 52.88 634 GLN A CA 1
ATOM 5040 C C . GLN A 1 634 ? -23.203 7.538 -38.802 1.00 52.88 634 GLN A C 1
ATOM 5042 O O . GLN A 1 634 ? -23.810 8.391 -39.465 1.00 52.88 634 GLN A O 1
ATOM 5047 N N . GLY A 1 635 ? -23.826 6.770 -37.900 1.00 49.44 635 GLY A N 1
ATOM 5048 C CA . GLY A 1 635 ? -25.267 6.834 -37.630 1.00 49.44 635 GLY A CA 1
ATOM 5049 C C . GLY A 1 635 ? -26.131 6.191 -38.719 1.00 49.44 635 GLY A C 1
ATOM 5050 O O . GLY A 1 635 ? -27.273 6.609 -38.927 1.00 49.44 635 GLY A O 1
ATOM 5051 N N . ARG A 1 636 ? -25.570 5.227 -39.459 1.00 57.81 636 ARG A N 1
ATOM 5052 C CA . ARG A 1 636 ? -26.285 4.372 -40.410 1.00 57.81 636 ARG A CA 1
ATOM 5053 C C . ARG A 1 636 ? -26.149 2.919 -39.992 1.00 57.81 636 ARG A C 1
ATOM 5055 O O . ARG A 1 636 ? -25.050 2.496 -39.654 1.00 57.81 636 ARG A O 1
ATOM 5062 N N . VAL A 1 637 ? -27.243 2.180 -40.088 1.00 62.06 637 VAL A N 1
ATOM 5063 C CA . VAL A 1 637 ? -27.284 0.731 -39.919 1.00 62.06 637 VAL A CA 1
ATOM 5064 C C . VAL A 1 637 ? -27.201 0.109 -41.302 1.00 62.06 637 VAL A C 1
ATOM 5066 O O . VAL A 1 637 ? -27.912 0.535 -42.220 1.00 62.06 637 VAL A O 1
ATOM 5069 N N . ILE A 1 638 ? -26.309 -0.862 -41.464 1.00 61.53 638 ILE A N 1
ATOM 5070 C CA . ILE A 1 638 ? -26.120 -1.593 -42.714 1.00 61.53 638 ILE A CA 1
ATOM 5071 C C . ILE A 1 638 ? -26.307 -3.080 -42.432 1.00 61.53 638 ILE A C 1
ATOM 5073 O O . ILE A 1 638 ? -25.682 -3.613 -41.518 1.00 61.53 638 ILE A O 1
ATOM 5077 N N . VAL A 1 639 ? -27.175 -3.723 -43.213 1.00 68.00 639 VAL A N 1
ATOM 5078 C CA . VAL A 1 639 ? -27.525 -5.139 -43.080 1.00 68.00 639 VAL A CA 1
ATOM 5079 C C . VAL A 1 639 ? -27.075 -5.879 -44.331 1.00 68.00 639 VAL A C 1
ATOM 5081 O O . VAL A 1 639 ? -27.484 -5.532 -45.443 1.00 68.00 639 VAL A O 1
ATOM 5084 N N . PHE A 1 640 ? -26.262 -6.917 -44.159 1.00 65.81 640 PHE A N 1
ATOM 5085 C CA . PHE A 1 640 ? -25.781 -7.760 -45.255 1.00 65.81 640 PHE A CA 1
ATOM 5086 C C . PHE A 1 640 ? -26.285 -9.193 -45.117 1.00 65.81 640 PHE A C 1
ATOM 5088 O O . PHE A 1 640 ? -26.332 -9.724 -44.013 1.00 65.81 640 PHE A O 1
ATOM 5095 N N . LYS A 1 641 ? -26.584 -9.835 -46.250 1.00 66.44 641 LYS A N 1
ATOM 5096 C CA . LYS A 1 641 ? -26.765 -11.285 -46.372 1.00 66.44 641 LYS A CA 1
ATOM 5097 C C . LYS A 1 641 ? -25.498 -11.901 -46.930 1.00 66.44 641 LYS A C 1
ATOM 5099 O O . LYS A 1 641 ? -25.055 -11.478 -47.998 1.00 66.44 641 LYS A O 1
ATOM 5104 N N . MET A 1 642 ? -24.961 -12.925 -46.278 1.00 50.50 642 MET A N 1
ATOM 5105 C CA . MET A 1 642 ? -23.904 -13.747 -46.867 1.00 50.50 642 MET A CA 1
ATOM 5106 C C . MET A 1 642 ? -24.471 -15.083 -47.349 1.00 50.50 642 MET A C 1
ATOM 5108 O O . MET A 1 642 ? -25.030 -15.846 -46.566 1.00 50.50 642 MET A O 1
ATOM 5112 N N . GLU A 1 643 ? -24.291 -15.389 -48.632 1.00 59.00 643 GLU A N 1
ATOM 5113 C CA . GLU A 1 643 ? -24.589 -16.700 -49.210 1.00 59.00 643 GLU A CA 1
ATOM 5114 C C . GLU A 1 643 ? -23.389 -17.185 -50.024 1.00 59.00 643 GLU A C 1
ATOM 5116 O O . GLU A 1 643 ? -22.956 -16.524 -50.965 1.00 59.00 643 GLU A O 1
ATOM 5121 N N . LYS A 1 644 ? -22.851 -18.365 -49.687 1.00 63.41 644 LYS A N 1
ATOM 5122 C CA . LYS A 1 644 ? -21.769 -19.023 -50.451 1.00 63.41 644 LYS A CA 1
ATOM 5123 C C . LYS A 1 644 ? -20.546 -18.122 -50.701 1.00 63.41 644 LYS A C 1
ATOM 5125 O O . LYS A 1 644 ? -19.981 -18.128 -51.793 1.00 63.41 644 LYS A O 1
ATOM 5130 N N . GLY A 1 645 ? -20.150 -17.338 -49.700 1.00 50.47 645 GLY A N 1
ATOM 5131 C CA . GLY A 1 645 ? -19.014 -16.420 -49.820 1.00 50.47 645 GLY A CA 1
ATOM 5132 C C . GLY A 1 645 ? -19.316 -15.122 -50.573 1.00 50.47 645 GLY A C 1
ATOM 5133 O O . GLY A 1 645 ? -18.389 -14.379 -50.879 1.00 50.47 645 GLY A O 1
ATOM 5134 N N . GLN A 1 646 ? -20.583 -14.839 -50.894 1.00 51.09 646 GLN A N 1
ATOM 5135 C CA . GLN A 1 646 ? -20.999 -13.584 -51.516 1.00 51.09 646 GLN A CA 1
ATOM 5136 C C . GLN A 1 646 ? -21.856 -12.761 -50.562 1.00 51.09 646 GLN A C 1
ATOM 5138 O O . GLN A 1 646 ? -22.817 -13.270 -49.989 1.00 51.09 646 GLN A O 1
ATOM 5143 N N . TYR A 1 647 ? -21.519 -11.479 -50.433 1.00 52.00 647 TYR A N 1
ATOM 5144 C CA . TYR A 1 647 ? -22.286 -10.513 -49.656 1.00 52.00 647 TYR A CA 1
ATOM 5145 C C . TYR A 1 647 ? -23.280 -9.781 -50.555 1.00 52.00 647 TYR A C 1
ATOM 5147 O O . TYR A 1 647 ? -22.915 -9.246 -51.602 1.00 52.00 647 TYR A O 1
ATOM 5155 N N . THR A 1 648 ? -24.536 -9.727 -50.124 1.00 64.00 648 THR A N 1
ATOM 5156 C CA . THR A 1 648 ? -25.588 -8.908 -50.729 1.00 64.00 648 THR A CA 1
ATOM 5157 C C . THR A 1 648 ? -26.057 -7.896 -49.695 1.00 64.00 648 THR A C 1
ATOM 5159 O O . THR A 1 648 ? -26.477 -8.278 -48.605 1.00 64.00 648 THR A O 1
ATOM 5162 N N . LEU A 1 649 ? -25.976 -6.604 -50.016 1.00 62.47 649 LEU A N 1
ATOM 5163 C CA . LEU A 1 649 ? -26.560 -5.554 -49.184 1.00 62.47 649 LEU A CA 1
ATOM 5164 C C . LEU A 1 649 ? -28.082 -5.737 -49.163 1.00 62.47 649 LEU A C 1
ATOM 5166 O O . LEU A 1 649 ? -28.714 -5.654 -50.215 1.00 62.47 649 LEU A O 1
ATOM 5170 N N . LEU A 1 650 ? -28.649 -5.990 -47.985 1.00 60.44 650 LEU A N 1
ATOM 5171 C CA . LEU A 1 650 ? -30.094 -6.115 -47.805 1.00 60.44 650 LEU A CA 1
ATOM 5172 C C . LEU A 1 650 ? -30.728 -4.761 -47.512 1.00 60.44 650 LEU A C 1
ATOM 5174 O O . LEU A 1 650 ? -31.697 -4.385 -48.158 1.00 60.44 650 LEU A O 1
ATOM 5178 N N . ALA A 1 651 ? -30.153 -4.005 -46.576 1.00 63.62 651 ALA A N 1
ATOM 5179 C CA . ALA A 1 651 ? -30.693 -2.716 -46.172 1.00 63.62 651 ALA A CA 1
ATOM 5180 C C . ALA A 1 651 ? -29.587 -1.754 -45.732 1.00 63.62 651 ALA A C 1
ATOM 5182 O O . ALA A 1 651 ? -28.564 -2.156 -45.177 1.00 63.62 651 ALA A O 1
ATOM 5183 N N . GLN A 1 652 ? -29.810 -0.462 -45.961 1.00 63.19 652 GLN A N 1
ATOM 5184 C CA . GLN A 1 652 ? -28.965 0.613 -45.453 1.00 63.19 652 GLN A CA 1
ATOM 5185 C C . GLN A 1 652 ? -29.846 1.782 -45.023 1.00 63.19 652 GLN A C 1
ATOM 5187 O O . GLN A 1 652 ? -30.656 2.273 -45.813 1.00 63.19 652 GLN A O 1
ATOM 5192 N N . THR A 1 653 ? -29.665 2.275 -43.799 1.00 58.72 653 THR A N 1
ATOM 5193 C CA . THR A 1 653 ? -30.367 3.484 -43.364 1.00 58.72 653 THR A CA 1
ATOM 5194 C C . THR A 1 653 ? -29.690 4.749 -43.886 1.00 58.72 653 THR A C 1
ATOM 5196 O O . THR A 1 653 ? -28.465 4.844 -44.023 1.00 58.72 653 THR A O 1
ATOM 5199 N N . THR A 1 654 ? -30.490 5.773 -44.183 1.00 56.03 654 THR A N 1
ATOM 5200 C CA . THR A 1 654 ? -29.969 7.139 -44.305 1.00 56.03 654 THR A CA 1
ATOM 5201 C C . THR A 1 654 ? -29.610 7.662 -42.920 1.00 56.03 654 THR A C 1
ATOM 5203 O O . THR A 1 654 ? -30.245 7.284 -41.941 1.00 56.03 654 THR A O 1
ATOM 5206 N N . LYS A 1 655 ? -28.636 8.574 -42.825 1.00 47.66 655 LYS A N 1
ATOM 5207 C CA . LYS A 1 655 ? -28.239 9.196 -41.551 1.00 47.66 655 LYS A CA 1
ATOM 5208 C C . LYS A 1 655 ? -29.472 9.799 -40.851 1.00 47.66 655 LYS A C 1
ATOM 5210 O O . LYS A 1 655 ? -30.012 10.788 -41.340 1.00 47.66 655 LYS A O 1
ATOM 5215 N N . GLY A 1 656 ? -29.918 9.182 -39.753 1.00 51.69 656 GLY A N 1
ATOM 5216 C CA . GLY A 1 656 ? -31.113 9.586 -38.999 1.00 51.69 656 GLY A CA 1
ATOM 5217 C C . GLY A 1 656 ? -32.478 9.237 -39.623 1.00 51.69 656 GLY A C 1
ATOM 5218 O O . GLY A 1 656 ? -33.468 9.861 -39.255 1.00 51.69 656 GLY A O 1
ATOM 5219 N N . GLY A 1 657 ? -32.559 8.291 -40.567 1.00 48.59 657 GLY A N 1
ATOM 5220 C CA . GLY A 1 657 ? -33.823 7.835 -41.171 1.00 48.59 657 GLY A CA 1
ATOM 5221 C C . GLY A 1 657 ? -34.023 6.320 -41.081 1.00 48.59 657 GLY A C 1
ATOM 5222 O O . GLY A 1 657 ? -33.057 5.576 -40.963 1.00 48.59 657 GLY A O 1
ATOM 5223 N N . PHE A 1 658 ? -35.276 5.868 -41.142 1.00 48.75 658 PHE A N 1
ATOM 5224 C CA . PHE A 1 658 ? -35.654 4.449 -41.093 1.00 48.75 658 PHE A CA 1
ATOM 5225 C C . PHE A 1 658 ? -35.405 3.747 -42.446 1.00 48.75 658 PHE A C 1
ATOM 5227 O O . PHE A 1 658 ? -35.491 4.415 -43.485 1.00 48.75 658 PHE A O 1
ATOM 5234 N N . PRO A 1 659 ? -35.108 2.430 -42.477 1.00 51.75 659 PRO A N 1
ATOM 5235 C CA . PRO A 1 659 ? -35.150 1.661 -43.722 1.00 51.75 659 PRO A CA 1
ATOM 5236 C C . PRO A 1 659 ? -36.557 1.762 -44.339 1.00 51.75 659 PRO A C 1
ATOM 5238 O O . PRO A 1 659 ? -37.543 1.752 -43.611 1.00 51.75 659 PRO A O 1
ATOM 5241 N N . GLN A 1 660 ? -36.671 1.874 -45.666 1.00 51.62 660 GLN A N 1
ATOM 5242 C CA . GLN A 1 660 ? -37.966 1.820 -46.374 1.00 51.62 660 GLN A CA 1
ATOM 5243 C C . GLN A 1 660 ? -38.222 0.448 -47.017 1.00 51.62 660 GLN A C 1
ATOM 5245 O O . GLN A 1 660 ? -38.839 0.369 -48.077 1.00 51.62 660 GLN A O 1
ATOM 5250 N N . ASP A 1 661 ? -37.711 -0.622 -46.409 1.00 60.12 661 ASP A N 1
ATOM 5251 C CA . ASP A 1 661 ? -38.006 -1.987 -46.844 1.00 60.12 661 ASP A CA 1
ATOM 5252 C C . ASP A 1 661 ? -39.224 -2.507 -46.075 1.00 60.12 661 ASP A C 1
ATOM 5254 O O . ASP A 1 661 ? -39.264 -2.422 -44.850 1.00 60.12 661 ASP A O 1
ATOM 5258 N N . GLU A 1 662 ? -40.214 -3.029 -46.797 1.00 55.66 662 GLU A N 1
ATOM 5259 C CA . GLU A 1 662 ? -41.476 -3.537 -46.242 1.00 55.66 662 GLU A CA 1
ATOM 5260 C C . GLU A 1 662 ? -41.277 -4.772 -45.344 1.00 55.66 662 GLU A C 1
ATOM 5262 O O . GLU A 1 662 ? -42.195 -5.145 -44.620 1.00 55.66 662 GLU A O 1
ATOM 5267 N N . ASN A 1 663 ? -40.090 -5.390 -45.372 1.00 57.75 663 ASN A N 1
ATOM 5268 C CA . ASN A 1 663 ? -39.768 -6.604 -44.617 1.00 57.75 663 ASN A CA 1
ATOM 5269 C C . ASN A 1 663 ? -38.902 -6.351 -43.369 1.00 57.75 663 ASN A C 1
ATOM 5271 O O . ASN A 1 663 ? -38.514 -7.305 -42.697 1.00 57.75 663 ASN A O 1
ATOM 5275 N N . PHE A 1 664 ? -38.571 -5.092 -43.055 1.00 55.12 664 PHE A N 1
ATOM 5276 C CA . PHE A 1 664 ? -37.748 -4.741 -41.896 1.00 55.12 664 PHE A CA 1
ATOM 5277 C C . PHE A 1 664 ? -38.463 -3.747 -40.988 1.00 55.12 664 PHE A C 1
ATOM 5279 O O . PHE A 1 664 ? -38.773 -2.631 -41.400 1.00 55.12 664 PHE A O 1
ATOM 5286 N N . HIS A 1 665 ? -38.631 -4.133 -39.724 1.00 65.00 665 HIS A N 1
ATOM 5287 C CA . HIS A 1 665 ? -39.198 -3.278 -38.689 1.00 65.00 665 HIS A CA 1
ATOM 5288 C C . HIS A 1 665 ? -38.166 -3.019 -37.590 1.00 65.00 665 HIS A C 1
ATOM 5290 O O . HIS A 1 665 ? -37.474 -3.935 -37.140 1.00 65.00 665 HIS A O 1
ATOM 5296 N N . ILE A 1 666 ? -38.071 -1.770 -37.132 1.00 63.59 666 ILE A N 1
ATOM 5297 C CA . ILE A 1 666 ? -37.282 -1.432 -35.939 1.00 63.59 666 ILE A CA 1
ATOM 5298 C C . ILE A 1 666 ? -38.212 -1.481 -34.735 1.00 63.59 666 ILE A C 1
ATOM 5300 O O . ILE A 1 666 ? -39.204 -0.745 -34.690 1.00 63.59 666 ILE A O 1
ATOM 5304 N N . VAL A 1 667 ? -37.876 -2.323 -33.756 1.00 67.00 667 VAL A N 1
ATOM 5305 C CA . VAL A 1 667 ? -38.655 -2.475 -32.530 1.00 67.00 667 VAL A CA 1
ATOM 5306 C C . VAL A 1 667 ? -37.863 -1.919 -31.351 1.00 67.00 667 VAL A C 1
ATOM 5308 O O . VAL A 1 667 ? -36.815 -2.438 -30.988 1.00 67.00 667 VAL A O 1
ATOM 5311 N N . ARG A 1 668 ? -38.375 -0.864 -30.718 1.00 69.56 668 ARG A N 1
ATOM 5312 C CA . ARG A 1 668 ? -37.817 -0.351 -29.458 1.00 69.56 668 ARG A CA 1
ATOM 5313 C C . ARG A 1 668 ? -38.677 -0.779 -28.298 1.00 69.56 668 ARG A C 1
ATOM 5315 O O . ARG A 1 668 ? -39.899 -0.646 -28.366 1.00 69.56 668 ARG A O 1
ATOM 5322 N N . VAL A 1 669 ? -38.049 -1.254 -27.233 1.00 65.31 669 VAL A N 1
ATOM 5323 C CA . VAL A 1 669 ? -38.750 -1.694 -26.031 1.00 65.31 669 VAL A CA 1
ATOM 5324 C C . VAL A 1 669 ? -38.229 -0.889 -24.849 1.00 65.31 669 VAL A C 1
ATOM 5326 O O . VAL A 1 669 ? -37.041 -0.893 -24.563 1.00 65.31 669 VAL A O 1
ATOM 5329 N N . TYR A 1 670 ? -39.129 -0.181 -24.173 1.00 66.12 670 TYR A N 1
ATOM 5330 C CA . TYR A 1 670 ? -38.815 0.646 -23.014 1.00 66.12 670 TYR A CA 1
ATOM 5331 C C . TYR A 1 670 ? -39.379 -0.001 -21.757 1.00 66.12 670 TYR A C 1
ATOM 5333 O O . TYR A 1 670 ? -40.581 -0.274 -21.697 1.00 66.12 670 TYR A O 1
ATOM 5341 N N . HIS A 1 671 ? -38.538 -0.195 -20.742 1.00 57.28 671 HIS A N 1
ATOM 5342 C CA . HIS A 1 671 ? -38.988 -0.520 -19.393 1.00 57.28 671 HIS A CA 1
ATOM 5343 C C . HIS A 1 671 ? -39.251 0.783 -18.635 1.00 57.28 671 HIS A C 1
ATOM 5345 O O . HIS A 1 671 ? -38.335 1.548 -18.346 1.00 57.28 671 HIS A O 1
ATOM 5351 N N . LEU A 1 672 ? -40.518 1.082 -18.361 1.00 62.81 672 LEU A N 1
ATOM 5352 C CA . LEU A 1 672 ? -40.894 2.300 -17.652 1.00 62.81 672 LEU A CA 1
ATOM 5353 C C . LEU A 1 672 ? -40.711 2.104 -16.145 1.00 62.81 672 LEU A C 1
ATOM 5355 O O . LEU A 1 672 ? -40.973 1.023 -15.619 1.00 62.81 672 LEU A O 1
ATOM 5359 N N . SER A 1 673 ? -40.379 3.179 -15.427 1.00 50.66 673 SER A N 1
ATOM 5360 C CA . SER A 1 673 ? -40.254 3.188 -13.958 1.00 50.66 673 SER A CA 1
ATOM 5361 C C . SER A 1 673 ? -41.524 2.747 -13.213 1.00 50.66 673 SER A C 1
ATOM 5363 O O . SER A 1 673 ? -41.473 2.402 -12.037 1.00 50.66 673 SER A O 1
ATOM 5365 N N . SER A 1 674 ? -42.669 2.703 -13.899 1.00 61.56 674 SER A N 1
ATOM 5366 C CA . SER A 1 674 ? -43.921 2.118 -13.414 1.00 61.56 674 SER A CA 1
ATOM 5367 C C . SER A 1 674 ? -43.965 0.581 -13.434 1.00 61.56 674 SER A C 1
ATOM 5369 O O . SER A 1 674 ? -44.997 0.013 -13.077 1.00 61.56 674 SER A O 1
ATOM 5371 N N . GLY A 1 675 ? -42.903 -0.101 -13.876 1.00 56.50 675 GLY A N 1
ATOM 5372 C CA . GLY A 1 675 ? -42.847 -1.562 -14.031 1.00 56.50 675 GLY A CA 1
ATOM 5373 C C . GLY A 1 675 ? -43.610 -2.089 -15.254 1.00 56.50 675 GLY A C 1
ATOM 5374 O O . GLY A 1 675 ? -43.964 -3.265 -15.315 1.00 56.50 675 GLY A O 1
ATOM 5375 N N . SER A 1 676 ? -43.922 -1.215 -16.214 1.00 65.50 676 SER A N 1
ATOM 5376 C CA . SER A 1 676 ? -44.646 -1.543 -17.449 1.00 65.50 676 SER A CA 1
ATOM 5377 C C . SER A 1 676 ? -43.766 -1.338 -18.678 1.00 65.50 676 SER A C 1
ATOM 5379 O O . SER A 1 676 ? -42.893 -0.478 -18.672 1.00 65.50 676 SER A O 1
ATOM 5381 N N . TRP A 1 677 ? -44.044 -2.070 -19.755 1.00 68.69 677 TRP A N 1
ATOM 5382 C CA . TRP A 1 677 ? -43.270 -2.005 -20.995 1.00 68.69 677 TRP A CA 1
ATOM 5383 C C . TRP A 1 677 ? -43.995 -1.185 -22.070 1.00 68.69 677 TRP A C 1
ATOM 5385 O O . TRP A 1 677 ? -45.181 -1.421 -22.313 1.00 68.69 677 TRP A O 1
ATOM 5395 N N . SER A 1 678 ? -43.283 -0.283 -22.750 1.00 69.62 678 SER A N 1
ATOM 5396 C CA . SER A 1 678 ? -43.752 0.388 -23.974 1.00 69.62 678 SER A CA 1
ATOM 5397 C C . SER A 1 678 ? -42.986 -0.140 -25.180 1.00 69.62 678 SER A C 1
ATOM 5399 O O . SER A 1 678 ? -41.759 -0.173 -25.172 1.00 69.62 678 SER A O 1
ATOM 5401 N N . ILE A 1 679 ? -43.700 -0.553 -26.227 1.00 74.75 679 ILE A N 1
ATOM 5402 C CA . ILE A 1 679 ? -43.109 -1.117 -27.447 1.00 74.75 679 ILE A CA 1
ATOM 5403 C C . ILE A 1 679 ? -43.375 -0.151 -28.593 1.00 74.75 679 ILE A C 1
ATOM 5405 O O . ILE A 1 679 ? -44.516 0.250 -28.802 1.00 74.75 679 ILE A O 1
ATOM 5409 N N . PHE A 1 680 ? -42.350 0.205 -29.356 1.00 77.00 680 PHE A N 1
ATOM 5410 C CA . PHE A 1 680 ? -42.474 1.036 -30.545 1.00 77.00 680 PHE A CA 1
ATOM 5411 C C . PHE A 1 680 ? -42.067 0.231 -31.768 1.00 77.00 680 PHE A C 1
ATOM 5413 O O . PHE A 1 680 ? -40.937 -0.236 -31.828 1.00 77.00 680 PHE A O 1
ATOM 5420 N N . VAL A 1 681 ? -42.957 0.116 -32.751 1.00 77.25 681 VAL A N 1
ATOM 5421 C CA . VAL A 1 681 ? -42.653 -0.476 -34.061 1.00 77.25 681 VAL A CA 1
ATOM 5422 C C . VAL A 1 681 ? -42.604 0.658 -35.077 1.00 77.25 681 VAL A C 1
ATOM 5424 O O . VAL A 1 681 ? -43.572 1.413 -35.211 1.00 77.25 681 VAL A O 1
ATOM 5427 N N . ASP A 1 682 ? -41.451 0.848 -35.719 1.00 78.69 682 ASP A N 1
ATOM 5428 C CA . ASP A 1 682 ? -41.174 1.943 -36.662 1.00 78.69 682 ASP A CA 1
ATOM 5429 C C . ASP A 1 682 ? -41.557 3.329 -36.117 1.00 78.69 682 ASP A C 1
ATOM 5431 O O . ASP A 1 682 ? -42.170 4.168 -36.785 1.00 78.69 682 ASP A O 1
ATOM 5435 N N . GLY A 1 683 ? -41.228 3.554 -34.843 1.00 74.81 683 GLY A N 1
ATOM 5436 C CA . GLY A 1 683 ? -41.473 4.819 -34.152 1.00 74.81 683 GLY A CA 1
ATOM 5437 C C . GLY A 1 683 ? -42.923 5.056 -33.717 1.00 74.81 683 GLY A C 1
ATOM 5438 O O . GLY A 1 683 ? -43.233 6.156 -33.257 1.00 74.81 683 GLY A O 1
ATOM 5439 N N . LYS A 1 684 ? -43.818 4.065 -33.821 1.00 74.81 684 LYS A N 1
ATOM 5440 C CA . LYS A 1 684 ? -45.185 4.137 -33.277 1.00 74.81 684 LYS A CA 1
ATOM 5441 C C . LYS A 1 684 ? -45.322 3.254 -32.050 1.00 74.81 684 LYS A C 1
ATOM 5443 O O . LYS A 1 684 ? -45.080 2.057 -32.140 1.00 74.81 684 LYS A O 1
ATOM 5448 N N . GLU A 1 685 ? -45.763 3.835 -30.939 1.00 82.81 685 GLU A N 1
ATOM 5449 C CA . GLU A 1 685 ? -46.066 3.079 -29.724 1.00 82.81 685 GLU A CA 1
ATOM 5450 C C . GLU A 1 685 ? -47.256 2.138 -29.957 1.00 82.81 685 GLU A C 1
ATOM 5452 O O . GLU A 1 685 ? -48.299 2.546 -30.481 1.00 82.81 685 GLU A O 1
ATOM 5457 N N . GLN A 1 686 ? -47.100 0.874 -29.583 1.00 82.19 686 GLN A N 1
ATOM 5458 C CA . GLN A 1 686 ? -48.086 -0.183 -29.748 1.00 82.19 686 GLN A CA 1
ATOM 5459 C C . GLN A 1 686 ? -48.072 -1.134 -28.547 1.00 82.19 686 GLN A C 1
ATOM 5461 O O . GLN A 1 686 ? -47.081 -1.274 -27.834 1.00 82.19 686 GLN A O 1
ATOM 5466 N N . THR A 1 687 ? -49.181 -1.846 -28.334 1.00 80.00 687 THR A N 1
ATOM 5467 C CA . THR A 1 687 ? -49.184 -2.993 -27.416 1.00 80.00 687 THR A CA 1
ATOM 5468 C C . THR A 1 687 ? -48.489 -4.186 -28.072 1.00 80.00 687 THR A C 1
ATOM 5470 O O . THR A 1 687 ? -48.540 -4.323 -29.293 1.00 80.00 687 THR A O 1
ATOM 5473 N N . LEU A 1 688 ? -47.915 -5.101 -27.281 1.00 71.25 688 LEU A N 1
ATOM 5474 C CA . LEU A 1 688 ? -47.246 -6.309 -27.794 1.00 71.25 688 LEU A CA 1
ATOM 5475 C C . LEU A 1 688 ? -48.124 -7.118 -28.766 1.00 71.25 688 LEU A C 1
ATOM 5477 O O . LEU A 1 688 ? -47.652 -7.584 -29.796 1.00 71.25 688 LEU A O 1
ATOM 5481 N N . GLU A 1 689 ? -49.414 -7.261 -28.462 1.00 72.44 689 GLU A N 1
ATOM 5482 C CA . GLU A 1 689 ? -50.355 -7.995 -29.317 1.00 72.44 689 GLU A CA 1
ATOM 5483 C C . GLU A 1 689 ? -50.686 -7.251 -30.619 1.00 72.44 689 GLU A C 1
ATOM 5485 O O . GLU A 1 689 ? -50.954 -7.884 -31.639 1.00 72.44 689 GLU A O 1
ATOM 5490 N N . THR A 1 690 ? -50.629 -5.915 -30.615 1.00 76.44 690 THR A N 1
ATOM 5491 C CA . THR A 1 690 ? -50.779 -5.116 -31.843 1.00 76.44 690 THR A CA 1
ATOM 5492 C C . THR A 1 690 ? -49.510 -5.190 -32.682 1.00 76.44 690 THR A C 1
ATOM 5494 O O . THR A 1 690 ? -49.604 -5.465 -33.870 1.00 76.44 690 THR A O 1
ATOM 5497 N N . ALA A 1 691 ? -48.339 -5.095 -32.047 1.00 71.81 691 ALA A N 1
ATOM 5498 C CA . ALA A 1 691 ? -47.041 -5.237 -32.696 1.00 71.81 691 ALA A CA 1
ATOM 5499 C C . ALA A 1 691 ? -46.914 -6.598 -33.405 1.00 71.81 691 ALA A C 1
ATOM 5501 O O . ALA A 1 691 ? -46.601 -6.654 -34.592 1.00 71.81 691 ALA A O 1
ATOM 5502 N N . LYS A 1 692 ? -47.258 -7.701 -32.722 1.00 68.94 692 LYS A N 1
ATOM 5503 C CA . LYS A 1 692 ? -47.284 -9.053 -33.317 1.00 68.94 692 LYS A CA 1
ATOM 5504 C C . LYS A 1 692 ? -48.207 -9.152 -34.531 1.00 68.94 692 LYS A C 1
ATOM 5506 O O . LYS A 1 692 ? -47.904 -9.871 -35.477 1.00 68.94 692 LYS A O 1
ATOM 5511 N N . LYS A 1 693 ? -49.353 -8.469 -34.487 1.00 74.50 693 LYS A N 1
ATOM 5512 C CA . LYS A 1 693 ? -50.357 -8.508 -35.552 1.00 74.50 693 LYS A CA 1
ATOM 5513 C C . LYS A 1 693 ? -49.963 -7.647 -36.752 1.00 74.50 693 LYS A C 1
ATOM 5515 O O . LYS A 1 693 ? -50.176 -8.078 -37.880 1.00 74.50 693 LYS A O 1
ATOM 5520 N N . ASP A 1 694 ? -49.423 -6.458 -36.508 1.00 68.50 694 ASP A N 1
ATOM 5521 C CA . ASP A 1 694 ? -49.032 -5.507 -37.550 1.00 68.50 694 ASP A CA 1
ATOM 5522 C C . ASP A 1 694 ? -47.808 -6.011 -38.327 1.00 68.50 694 ASP A C 1
ATOM 5524 O O . ASP A 1 694 ? -47.767 -5.872 -39.547 1.00 68.50 694 ASP A O 1
ATOM 5528 N N . MET A 1 695 ? -46.872 -6.687 -37.652 1.00 65.94 695 MET A N 1
ATOM 5529 C CA . MET A 1 695 ? -45.672 -7.251 -38.280 1.00 65.94 695 MET A CA 1
ATOM 5530 C C . MET A 1 695 ? -45.944 -8.481 -39.165 1.00 65.94 695 MET A C 1
ATOM 5532 O O . MET A 1 695 ? -45.095 -8.844 -39.959 1.00 65.94 695 MET A O 1
ATOM 5536 N N . SER A 1 696 ? -47.118 -9.122 -39.081 1.00 59.59 696 SER A N 1
ATOM 5537 C CA . SER A 1 696 ? -47.534 -10.246 -39.953 1.00 59.59 696 SER A CA 1
ATOM 5538 C C . SER A 1 696 ? -46.576 -11.457 -40.056 1.00 59.59 696 SER A C 1
ATOM 5540 O O . SER A 1 696 ? -46.815 -12.327 -40.891 1.00 59.59 696 SER A O 1
ATOM 5542 N N . PHE A 1 697 ? -45.542 -11.555 -39.216 1.00 57.56 697 PHE A N 1
ATOM 5543 C CA . PHE A 1 697 ? -44.524 -12.609 -39.284 1.00 57.56 697 PHE A CA 1
ATOM 5544 C C . PHE A 1 697 ? -44.957 -13.898 -38.576 1.00 57.56 697 PHE A C 1
ATOM 5546 O O . PHE A 1 697 ? -45.569 -13.871 -37.502 1.00 57.56 697 PHE A O 1
ATOM 5553 N N . THR A 1 698 ? -44.627 -15.048 -39.169 1.00 46.94 698 THR A N 1
ATOM 5554 C CA . THR A 1 698 ? -44.910 -16.379 -38.605 1.00 46.94 698 THR A CA 1
ATOM 5555 C C . THR A 1 698 ? -43.819 -16.889 -37.666 1.00 46.94 698 THR A C 1
ATOM 5557 O O . THR A 1 698 ? -44.129 -17.685 -36.779 1.00 46.94 698 THR A O 1
ATOM 5560 N N . ASN A 1 699 ? -42.582 -16.399 -37.801 1.00 50.78 699 ASN A N 1
ATOM 5561 C CA . ASN A 1 699 ? -41.434 -16.743 -36.961 1.00 50.78 699 ASN A CA 1
ATOM 5562 C C . ASN A 1 699 ? -40.641 -15.471 -36.612 1.00 50.78 699 ASN A C 1
ATOM 5564 O O . ASN A 1 699 ? -40.336 -14.675 -37.490 1.00 50.78 699 ASN A O 1
ATOM 5568 N N . PHE A 1 700 ? -40.293 -15.275 -35.336 1.00 44.59 700 PHE A N 1
ATOM 5569 C CA . PHE A 1 700 ? -39.525 -14.108 -34.882 1.00 44.59 700 PHE A CA 1
ATOM 5570 C C . PHE A 1 700 ? -38.162 -14.538 -34.344 1.00 44.59 700 PHE A C 1
ATOM 5572 O O . PHE A 1 700 ? -38.083 -15.503 -33.577 1.00 44.59 700 PHE A O 1
ATOM 5579 N N . ARG A 1 701 ? -37.110 -13.774 -34.659 1.00 50.97 701 ARG A N 1
ATOM 5580 C CA . ARG A 1 701 ? -35.855 -13.773 -33.895 1.00 50.97 701 ARG A CA 1
ATOM 5581 C C . ARG A 1 701 ? -35.479 -12.351 -33.499 1.00 50.97 701 ARG A C 1
ATOM 5583 O O . ARG A 1 701 ? -35.644 -11.421 -34.283 1.00 50.97 701 ARG A O 1
ATOM 5590 N N . PHE A 1 702 ? -34.998 -12.210 -32.270 1.00 47.66 702 PHE A N 1
ATOM 5591 C CA . PHE A 1 702 ? -34.557 -10.941 -31.705 1.00 47.66 702 PHE A CA 1
ATOM 5592 C C . PHE A 1 702 ? -33.033 -10.870 -31.761 1.00 47.66 702 PHE A C 1
ATOM 5594 O O . PHE A 1 702 ? -32.362 -11.822 -31.363 1.00 47.66 702 PHE A O 1
ATOM 5601 N N . ILE A 1 703 ? -32.499 -9.746 -32.233 1.00 47.94 703 ILE A N 1
ATOM 5602 C CA . ILE A 1 703 ? -31.089 -9.389 -32.067 1.00 47.94 703 ILE A CA 1
ATOM 5603 C C . ILE A 1 703 ? -31.060 -8.168 -31.151 1.00 47.94 703 ILE A C 1
ATOM 5605 O O . ILE A 1 703 ? -31.547 -7.105 -31.541 1.00 47.94 703 ILE A O 1
ATOM 5609 N N . SER A 1 704 ? -30.529 -8.339 -29.938 1.00 46.00 704 SER A N 1
ATOM 5610 C CA . SER A 1 704 ? -30.166 -7.214 -29.074 1.00 46.00 704 SER A CA 1
ATOM 5611 C C . SER A 1 704 ? -28.731 -6.810 -29.394 1.00 46.00 704 SER A C 1
ATOM 5613 O O . SER A 1 704 ? -27.851 -7.670 -29.459 1.00 46.00 704 SER A O 1
ATOM 5615 N N . LEU A 1 705 ? -28.501 -5.522 -29.637 1.00 47.59 705 LEU A N 1
ATOM 5616 C CA . LEU A 1 705 ? -27.160 -4.950 -29.642 1.00 47.59 705 LEU A CA 1
ATOM 5617 C C . LEU A 1 705 ? -26.964 -4.341 -28.257 1.00 47.59 705 LEU A C 1
ATOM 5619 O O . LEU A 1 705 ? -27.404 -3.217 -28.031 1.00 47.59 705 LEU A O 1
ATOM 5623 N N . GLY A 1 706 ? -26.376 -5.105 -27.335 1.00 41.25 706 GLY A N 1
ATOM 5624 C CA . GLY A 1 706 ? -26.057 -4.594 -26.006 1.00 41.25 706 GLY A CA 1
ATOM 5625 C C . GLY A 1 706 ? -25.153 -3.372 -26.141 1.00 41.25 706 GLY A C 1
ATOM 5626 O O . GLY A 1 706 ? -24.074 -3.458 -26.726 1.00 41.25 706 GLY A O 1
ATOM 5627 N N . LEU A 1 707 ? -25.623 -2.225 -25.663 1.00 40.94 707 LEU A N 1
ATOM 5628 C CA . LEU A 1 707 ? -24.743 -1.123 -25.306 1.00 40.94 707 LEU A CA 1
ATOM 5629 C C . LEU A 1 707 ? -24.429 -1.284 -23.822 1.00 40.94 707 LEU A C 1
ATOM 5631 O O . LEU A 1 707 ? -25.332 -1.536 -23.026 1.00 40.94 707 LEU A O 1
ATOM 5635 N N . ASP A 1 708 ? -23.144 -1.194 -23.503 1.00 38.50 708 ASP A N 1
ATOM 5636 C CA . ASP A 1 708 ? -22.598 -1.321 -22.157 1.00 38.50 708 ASP A CA 1
ATOM 5637 C C . ASP A 1 708 ? -23.355 -0.411 -21.160 1.00 38.50 708 ASP A C 1
ATOM 5639 O O . ASP A 1 708 ? -23.399 0.807 -21.364 1.00 38.50 708 ASP A O 1
ATOM 5643 N N . PRO A 1 709 ? -23.999 -0.967 -20.118 1.00 36.22 709 PRO A N 1
ATOM 5644 C CA . PRO A 1 709 ? -24.742 -0.187 -19.133 1.00 36.22 709 PRO A CA 1
ATOM 5645 C C . PRO A 1 709 ? -23.854 0.610 -18.159 1.00 36.22 709 PRO A C 1
ATOM 5647 O O . PRO A 1 709 ? -24.399 1.400 -17.385 1.00 36.22 709 PRO A O 1
ATOM 5650 N N . ASN A 1 710 ? -22.525 0.461 -18.192 1.00 42.12 710 ASN A N 1
ATOM 5651 C CA . ASN A 1 710 ? -21.623 1.044 -17.192 1.00 42.12 710 ASN A CA 1
ATOM 5652 C C . ASN A 1 710 ? -21.096 2.456 -17.520 1.00 42.12 710 ASN A C 1
ATOM 5654 O O . ASN A 1 710 ? -20.283 2.986 -16.768 1.00 42.12 710 ASN A O 1
ATOM 5658 N N . ASP A 1 711 ? -21.586 3.140 -18.565 1.00 40.75 711 ASP A N 1
ATOM 5659 C CA . ASP A 1 711 ? -21.083 4.486 -18.921 1.00 40.75 711 ASP A CA 1
ATOM 5660 C C . ASP A 1 711 ? -21.481 5.623 -17.958 1.00 40.75 711 ASP A C 1
ATOM 5662 O O . ASP A 1 711 ? -21.111 6.778 -18.174 1.00 40.75 711 ASP A O 1
ATOM 5666 N N . GLY A 1 712 ? -22.250 5.330 -16.903 1.00 40.75 712 GLY A N 1
ATOM 5667 C CA . GLY A 1 712 ? -22.573 6.272 -15.826 1.00 40.75 712 GLY A CA 1
ATOM 5668 C C . GLY A 1 712 ? -23.367 7.520 -16.240 1.00 40.75 712 GLY A C 1
ATOM 5669 O O . GLY A 1 712 ? -23.704 8.337 -15.380 1.00 40.75 712 GLY A O 1
ATOM 5670 N N . THR A 1 713 ? -23.722 7.695 -17.520 1.00 34.25 713 THR A N 1
ATOM 5671 C CA . THR A 1 713 ? -24.349 8.935 -18.011 1.00 34.25 713 THR A CA 1
ATOM 5672 C C . THR A 1 713 ? -25.780 8.773 -18.509 1.00 34.25 713 THR A C 1
ATOM 5674 O O . THR A 1 713 ? -26.453 9.780 -18.753 1.00 34.25 713 THR A O 1
ATOM 5677 N N . THR A 1 714 ? -26.324 7.553 -18.582 1.00 35.69 714 THR A N 1
ATOM 5678 C CA . THR A 1 714 ? -27.723 7.351 -18.989 1.00 35.69 714 THR A CA 1
ATOM 5679 C C . THR A 1 714 ? -28.484 6.354 -18.108 1.00 35.69 714 THR A C 1
ATOM 5681 O O . THR A 1 714 ? -28.427 5.145 -18.270 1.00 35.69 714 THR A O 1
ATOM 5684 N N . THR A 1 715 ? -29.337 6.862 -17.214 1.00 32.28 715 THR A N 1
ATOM 5685 C CA . THR A 1 715 ? -30.288 6.066 -16.404 1.00 32.28 715 THR A CA 1
ATOM 5686 C C . THR A 1 715 ? -31.470 5.487 -17.205 1.00 32.28 715 THR A C 1
ATOM 5688 O O . THR A 1 715 ? -32.549 5.266 -16.665 1.00 32.28 715 THR A O 1
ATOM 5691 N N . ASN A 1 716 ? -31.297 5.222 -18.501 1.00 36.53 716 ASN A N 1
ATOM 5692 C CA . ASN A 1 716 ? -32.261 4.503 -19.333 1.00 36.53 716 ASN A CA 1
ATOM 5693 C C . ASN A 1 716 ? -31.487 3.669 -20.361 1.00 36.53 716 ASN A C 1
ATOM 5695 O O . ASN A 1 716 ? -31.210 4.168 -21.451 1.00 36.53 716 ASN A O 1
ATOM 5699 N N . ALA A 1 717 ? -31.146 2.422 -20.028 1.00 39.12 717 ALA A N 1
ATOM 5700 C CA . ALA A 1 717 ? -30.581 1.488 -20.998 1.00 39.12 717 ALA A CA 1
ATOM 5701 C C . ALA A 1 717 ? -31.526 1.374 -22.213 1.00 39.12 717 ALA A C 1
ATOM 5703 O O . ALA A 1 717 ? -32.713 1.059 -22.078 1.00 39.12 717 ALA A O 1
ATOM 5704 N N . LEU A 1 718 ? -31.010 1.734 -23.389 1.00 44.38 718 LEU A N 1
ATOM 5705 C CA . LEU A 1 718 ? -31.715 1.727 -24.667 1.00 44.38 718 LEU A CA 1
ATOM 5706 C C . LEU A 1 718 ? -31.301 0.477 -25.444 1.00 44.38 718 LEU A C 1
ATOM 5708 O O . LEU A 1 718 ? -30.302 0.507 -26.157 1.00 44.38 718 LEU A O 1
ATOM 5712 N N . ASP A 1 719 ? -32.101 -0.583 -25.369 1.00 48.31 719 ASP A N 1
ATOM 5713 C CA . ASP A 1 719 ? -31.954 -1.710 -26.288 1.00 48.31 719 ASP A CA 1
ATOM 5714 C C . ASP A 1 719 ? -32.715 -1.400 -27.589 1.00 48.31 719 ASP A C 1
ATOM 5716 O O . ASP A 1 719 ? -33.951 -1.426 -27.646 1.00 48.31 719 ASP A O 1
ATOM 5720 N N . ASP A 1 720 ? -31.982 -1.097 -28.663 1.00 48.50 720 ASP A N 1
ATOM 5721 C CA . ASP A 1 720 ? -32.538 -1.166 -30.016 1.00 48.50 720 ASP A CA 1
ATOM 5722 C C . ASP A 1 720 ? -32.594 -2.653 -30.418 1.00 48.50 720 ASP A C 1
ATOM 5724 O O . ASP A 1 720 ? -31.567 -3.277 -30.696 1.00 48.50 720 ASP A O 1
ATOM 5728 N N . ILE A 1 721 ? -33.800 -3.234 -30.446 1.00 54.00 721 ILE A N 1
ATOM 5729 C CA . ILE A 1 721 ? -34.020 -4.634 -30.822 1.00 54.00 721 ILE A CA 1
ATOM 5730 C C . ILE A 1 721 ? -34.396 -4.708 -32.304 1.00 54.00 721 ILE A C 1
ATOM 5732 O O . ILE A 1 721 ? -35.421 -4.186 -32.754 1.00 54.00 721 ILE A O 1
ATOM 5736 N N . TYR A 1 722 ? -33.579 -5.408 -33.085 1.00 55.44 722 TYR A N 1
ATOM 5737 C CA . TYR A 1 722 ? -33.840 -5.612 -34.507 1.00 55.44 722 TYR A CA 1
ATOM 5738 C C . TYR A 1 722 ? -34.576 -6.936 -34.711 1.00 55.44 722 TYR A C 1
ATOM 5740 O O . TYR A 1 722 ? -34.156 -7.981 -34.206 1.00 55.44 722 TYR A O 1
ATOM 5748 N N . VAL A 1 723 ? -35.685 -6.880 -35.449 1.00 51.56 723 VAL A N 1
ATOM 5749 C CA . VAL A 1 723 ? -36.550 -8.027 -35.743 1.00 51.56 723 VAL A CA 1
ATOM 5750 C C . VAL A 1 723 ? -36.627 -8.196 -37.255 1.00 51.56 723 VAL A C 1
ATOM 5752 O O . VAL A 1 723 ? -36.913 -7.238 -37.972 1.00 51.56 723 VAL A O 1
ATOM 5755 N N . TYR A 1 724 ? -36.378 -9.411 -37.739 1.00 51.19 724 TYR A N 1
ATOM 5756 C CA . TYR A 1 724 ? -36.526 -9.757 -39.153 1.00 51.19 724 TYR A CA 1
ATOM 5757 C C . TYR A 1 724 ? -37.243 -11.102 -39.310 1.00 51.19 724 TYR A C 1
ATOM 5759 O O . TYR A 1 724 ? -37.137 -11.966 -38.434 1.00 51.19 724 TYR A O 1
ATOM 5767 N N . ASP A 1 725 ? -37.975 -11.258 -40.415 1.00 46.09 725 ASP A N 1
ATOM 5768 C CA . ASP A 1 725 ? -38.584 -12.534 -40.802 1.00 46.09 725 ASP A CA 1
ATOM 5769 C C . ASP A 1 725 ? -37.544 -13.433 -41.475 1.00 46.09 725 ASP A C 1
ATOM 5771 O O . ASP A 1 725 ? -36.743 -12.980 -42.296 1.00 46.09 725 ASP A O 1
ATOM 5775 N N . THR A 1 726 ? -37.538 -14.708 -41.103 1.00 43.62 726 THR A N 1
ATOM 5776 C CA . THR A 1 726 ? -36.617 -15.711 -41.645 1.00 43.62 726 THR A CA 1
ATOM 5777 C C . THR A 1 726 ? -37.159 -16.431 -42.882 1.00 43.62 726 THR A C 1
ATOM 5779 O O . THR A 1 726 ? -36.399 -17.200 -43.477 1.00 43.62 726 THR A O 1
ATOM 5782 N N . ASP A 1 727 ? -38.437 -16.236 -43.231 1.00 41.41 727 ASP A N 1
ATOM 5783 C CA . ASP A 1 727 ? -39.088 -16.864 -44.394 1.00 41.41 727 ASP A CA 1
ATOM 5784 C C . ASP A 1 727 ? -38.830 -16.133 -45.729 1.00 41.41 727 ASP A C 1
ATOM 5786 O O . ASP A 1 727 ? -38.884 -14.881 -45.780 1.00 41.41 727 ASP A O 1
#

Foldseek 3Di:
DVVVVLVVVLVVPLVDAADEDDDADPLQQALEPVSVVLLSQQEQHFAPDPSHDCSQPRVNPGHNYPVSSRNSSNRHLPSGRKPDKDKDWAAQQWDKDAQCPPPAQFHGKMKGTHHRQDHGTDTKIWIFDDCPPPPPLQKDQFGTKIFIDDAPDFTPFWMKIKTAGADPPLPQAGPQFSHGVVQKFKWWQHPPPRDIDTFDFPDADSVSRITIGIDGGTTIMTIIGRPAPQKDKAQLPDWVQVPLVWKAWVLDPPDRHPCPPPVVQWTRDPSKTKGKQFFPDPDFDPNSKGKMWTPHWDDFAKKKWWKFFWAPPQWPDFWKKWKKKWWDWPVDPRPPVPPFTFIWMWIWIATNVLQQKTKIKTWGRHDPPPPPPDDFAIQMKMWIARQQFQWIWIAPDSRDPHDIDTDPPGGWHHDHPGGRNPDIWMWMWGADLFKIWTWTQDQQATGTNDIDGDSCSVRHGNDGTTMTMIIIGTHPVTDRRRGMIMMIIRMMITHHDQQPRNDHCVVWVDDSPHDNPDRNVVRCLAPPDDDDDDDDDDDFDWDFDWDWDDDDQAIWTWTDIDGPDDPDDDDTDGDGDPDGHDDDDGWHWDWDWDDDPVDIDTKTKTWDWDPDFDDDPPDDDDPQTWTWIWIDDQQKTWIWTDGPNDIDTPFIADRVGDTPDLFWWWWWWWCDPVRDIWIDTRNRTDDPVVVCVVNPAPDKDWDWPFDDPPPPPDPTRTTGIIIGHPD

Mean predicted aligned error: 16.84 Å

Secondary structure (DSSP, 8-state):
-HHHHHHHHHHHHTTS--------SSSSS---HHHHHHHHHHTTEETTSTT--GGG-TT-SSEESHHHHHHHHHHTT-----PPPEEEEE-TT-EEEE---TT-TTTT-EEEE-TTS-SS-EEEEEEE---TT--TTT-EE-SPPEEEESTT-EEEEEEEEEEE---SS-SSEETTTTEEGGG-EEEEE-TTT--EEEEPEEEEETTTTEEEEEEEE--EEEEEES-S-S-EEE---S-GGG-TTTEE--S-TT---TTSS-TTTEEE-SS-EEEEE-TT----EEEEEEEEEESS-B-SEEEEEEEEPPP--S-SSS-EEEEEEEEEE-SS--SS-SSS--EEEEEEEEETT-TTEEEEEEEES--SSS-TTSS---EEEEEEEETTTTEEEEES-TTSS--EEE-SS--PPP-TT--TTTS-EEEEEEE-SS-EEEEEEETTEEEEEEEE--S-HHHHS--S-BEEEEEEEE-TTPPPPSS-EEEEEEEEEEE--SS-SSS-TTT----SS--TT--GGGT------PPPP-PPPSSS-EEEEEEEEEETTEEEEEEEEEESSS----PPEEEEEEEE---S---EEEEEEEEETTEEEEEEEEE---------SSS-------EEEEEEETTEEEEEEEETTEEEEEEE--TT-----TTEEEEEEEE-TTS-EEEEETTEEE-HHHHHHHT--SS-EEEE-PPPTTSSS-SS---EEEEE---

Nearest PDB structures (foldseek):
  8wok-assembly2_B  TM=4.744E-01  e=1.531E-04  Saccharina japonica
  8wok-assembly1_A  TM=4.632E-01  e=4.210E-04  Saccharina japonica
  4ozx-assembly1_A  TM=4.625E-01  e=3.472E-04  Klebsiella pneumoniae
  5joy-assembly1_A  TM=3.980E-01  e=1.262E-04  Bacteroides ovatus
  5zu5-assembly1_A  TM=3.466E-01  e=2.145E-04  Vibrio splendidus

Sequence (727 aa):
MNNFVKPLLILLVVFLSAGNAHASFYDDNDFDGADLALFASAFDSKAGDPHYDLAADFAHDGDVDSNDLQFFSAEFGSSNCFPPEIATEIGSDGGTIEVVESTSQIVGTRLLIPPQSVDQPVPITVSNGSSDGFPSSSFLLIAPVVKLGPDGVTFSKEIELFVPYPDTDNDGIIDGTGVEEEKLFVLAREASDDEWHIIPKIGQDNLSNTITILTSHFSEYTVTTEDIINEFADEFDEDICKDESFYMRSDDLKHNNLCGTSLDLIKTEYSYLKLTYPSGRETVGPDGASEADTRKFFQYGTFLAKFKAAPHKNLPKGNIISAFFTYRNEKLDEYEKIGMTDNHEIDFEIYSGRPNEVQIMVWRDYDSETNYLYREKPNRIGWKIDLTTGHIQRTKNRYEFGGWEDIIEDKSDTIPGFNATDNFYIYGFRWEPVSIEFFMIHDGRKVRLLTYCPDRPDLFIPSLPQHIIFNTWREKDSAVATDDHTMEVDFVYYGEDEDRDGWPDHVDDCPSIYDPDQNLNQCASVLVLQEEFLEDSLNGWTAKDLFYGLQGNTAYVYEGYYTAGDGTQLGGHHKELDQEISGTSFMIEFRSRSRNKYGVGAINVGLLVDTTVYDNPFGGKSANGYFVAVGSYQGRVIVFKMEKGQYTLLAQTTKGGFPQDENFHIVRVYHLSSGSWSIFVDGKEQTLETAKKDMSFTNFRFISLGLDPNDGTTTNALDDIYVYDTD

Solvent-accessible surface area (backbone atoms only — not comparable to full-atom values): 41681 Å² total; per-residue (Å²): 117,74,87,65,50,58,66,60,51,55,70,65,52,53,82,70,61,84,54,93,70,91,73,56,76,74,88,75,41,44,31,47,77,67,42,52,54,52,37,64,61,18,52,80,27,31,79,87,42,98,50,42,46,76,72,40,24,70,73,70,77,53,46,17,44,72,69,19,47,46,29,50,33,41,40,54,74,41,72,67,69,69,64,86,67,50,71,45,76,37,35,43,74,27,51,75,50,70,39,78,51,87,86,43,86,57,40,61,26,31,38,45,38,48,64,55,22,34,94,52,72,40,67,36,34,48,35,76,40,74,71,76,87,57,62,61,76,63,33,39,83,62,26,65,31,39,22,38,35,56,78,86,48,65,41,80,42,64,25,44,39,32,47,35,48,54,38,91,84,55,81,55,43,27,60,70,66,80,42,48,56,85,62,52,42,32,38,34,34,38,83,88,78,72,48,75,42,85,46,72,63,80,44,71,39,74,89,76,28,28,41,29,32,73,44,43,60,38,32,33,35,29,34,27,30,64,89,50,66,45,64,47,76,46,51,32,79,54,54,59,73,73,39,64,84,47,38,40,37,65,78,40,97,84,46,97,52,69,70,42,102,61,57,86,28,55,43,50,57,94,39,19,38,33,25,28,30,57,45,67,50,78,59,50,35,73,89,39,32,22,45,45,29,41,68,55,54,45,64,65,36,29,40,37,36,31,36,23,34,22,52,66,61,70,48,92,38,60,32,47,36,22,36,47,32,36,42,36,74,67,85,40,44,77,82,82,62,80,83,40,23,50,24,30,35,43,41,40,39,34,37,21,73,42,35,39,34,46,32,38,37,35,28,15,48,38,60,93,77,65,72,86,85,78,84,80,56,38,31,33,48,40,38,39,37,28,32,60,75,17,49,34,31,29,48,69,35,55,51,51,100,52,60,78,38,76,47,87,87,58,67,32,68,62,41,86,84,50,37,39,46,82,41,74,45,34,41,32,37,36,37,44,80,54,35,38,38,36,34,29,53,55,96,60,36,66,45,62,57,48,74,51,66,58,101,50,22,94,62,50,40,56,82,63,44,20,22,51,36,39,37,16,25,31,43,77,85,30,51,65,30,73,43,70,33,49,27,39,33,41,34,40,41,36,17,50,38,84,37,66,66,80,57,28,57,90,79,49,75,61,69,73,69,64,54,96,82,61,60,45,74,74,47,54,77,71,78,80,83,81,84,85,87,78,83,90,72,97,82,66,71,65,53,78,47,80,44,77,47,72,68,83,53,33,52,36,48,38,50,42,74,46,64,91,81,83,90,76,91,74,89,68,62,86,52,85,51,98,51,83,56,90,76,98,75,84,80,58,81,47,84,49,82,53,80,53,101,88,52,79,52,74,35,56,39,58,58,67,86,70,82,82,79,76,88,59,96,70,83,69,97,69,88,87,58,75,40,59,44,47,36,47,56,92,67,18,50,38,34,34,40,38,54,97,92,42,78,43,82,73,46,64,31,50,75,87,47,75,62,91,49,96,73,57,51,49,35,39,58,43,82,42,97,87,80,45,78,48,35,23,54,72,86,40,81,42,53,72,74,52,47,56,59,74,65,72,60,94,55,86,52,84,44,74,57,84,66,79,80,80,75,85,78,64,103,63,84,72,48,59,32,45,43,49,62,87,125